Protein AF-A0A8T7M5R2-F1 (afdb_monomer)

Solvent-accessible surface area (backbone atoms only — not comparable to full-atom values): 28334 Å² total; per-residue (Å²): 139,83,96,78,75,74,66,64,75,74,66,74,48,98,77,71,50,75,65,61,53,48,52,54,49,50,59,51,51,62,62,38,74,74,71,76,67,59,74,67,58,56,57,51,50,54,52,44,56,49,52,52,46,73,74,64,47,100,63,84,76,80,77,76,74,79,72,80,78,83,67,72,75,74,74,75,77,76,67,67,51,71,72,51,47,54,49,52,51,51,56,52,36,53,53,40,43,52,52,21,52,53,31,41,75,70,71,36,49,73,60,17,46,53,41,26,25,48,32,35,62,77,40,78,77,45,30,67,34,28,28,55,40,11,67,71,24,45,92,78,38,51,56,58,12,50,54,25,14,55,50,10,29,72,66,32,77,83,39,63,67,19,52,53,48,43,55,55,50,44,51,70,77,56,56,76,72,77,75,75,70,72,73,75,86,69,82,82,81,81,92,74,98,61,62,67,67,56,52,53,52,52,55,51,53,56,61,66,68,62,66,78,71,74,60,94,82,64,77,88,74,53,50,70,60,48,50,51,53,43,42,71,72,34,76,92,60,60,81,86,76,53,86,76,44,66,44,85,73,78,72,80,82,75,81,76,76,86,75,87,87,83,82,80,60,72,65,57,57,55,54,54,54,54,53,55,55,52,53,52,54,50,54,53,53,55,52,51,61,72,68,66,69,84,83,87,78,82,84,81,83,90,77,95,74,84,85,79,79,86,72,83,73,79,84,73,74,77,78,80,51,74,62,61,56,49,50,51,52,51,45,52,50,52,46,54,53,50,58,49,51,52,51,56,49,47,49,54,51,36,38,76,68,69,74,48,53,54,68,56,48,39,50,52,37,49,54,51,48,54,50,49,54,54,51,41,51,56,57,63,62,58,40,36,70,67,54,77,69,58,49,50,49,52,52,51,52,54,49,41,44,52,44,49,48,55,13,37,53,24,37,35,50,10,55,75,25,67,27,66,68,34,36,52,50,12,52,52,34,50,52,50,37,50,56,52,48,57,55,44,50,54,52,43,44,74,78,57,55,76,81,73,79,78,77,73,78,74,80,78,85,81,76,76,81,80,82,87,129

Mean predicted aligned error: 20.03 Å

Secondary structure (DSSP, 8-state):
------TTTTTSSTT--HHHHHHHHHHHHHHHTTT---HHHHHHHHHHHHHHHHHH-S-PPPPPPPPP--PPPP----PPPHHHHHHHHHHHHHHHHHHHHHHHHTT-HHHHHHHHHHHHHH-TT-HHHHHHHHHHHTTT-HHHHHHHHHHHHHH-TT-HHHHHHHHHHHHHHSPPPP--------------TTHHHHHHHHHHHHHHS------TT-----HHHHHHHHHHH-TT--GGGS----------------PPP--SHHHHHHHHHHHHHHHHHHHHHHHHHHH-PPP-PPPPPPPP-PPPP-PPPP--PPPPPHHHHHHHHHHHHHHHHHHHHHHHHHHHHHHHTT-S-HHHHHHHHHHHHHHHHHHHHHHHHT-----HHHHHHHHHHHHHHHHHHHHHHHHHHHHHHT-HHHHHHHHHHHHHHHHHHHHHHHHHHHHSPPPPP--PPPP-TT-PPPPP-

Radius of gyration: 45.31 Å; Cα contacts (8 Å, |Δi|>4): 312; chains: 1; bounding box: 154×94×112 Å

Nearest PDB structures (foldseek):
  6s37-assembly1_A  TM=7.556E-01  e=2.731E-01  Pseudomonas putida KT2440
  6s1a-assembly1_B  TM=7.434E-01  e=5.693E-01  Pseudomonas putida KT2440
  3ls1-assembly2_B  TM=3.991E-01  e=2.816E+00  Synechocystis sp. PCC 6803

Organism: NCBI:txid3003348

Sequence (469 aa):
MPDNLSGRDTIENDKTSPEQVEEFLYFYDSAADSGDPPPEARKSRSRIREAIRSVYGSRPLPTPEPEPEYTPPPEPILTPDRNELDRLIHAQVDAMVEEARELAHNSQKEQALRILSHAVRIDPDHSMAWTWLGGLLIDRNPERALYCLERAYTLDPDNIRAEKGLEYIHEIMYPPEPEQLEPEILEQPEYVPVAEEMALVKFEEEQALSVEQPDPSSIKIGMSEALEIWREKYPDLHVDDLPVGGAQVTKPRWRRSRKKKTPQLHHRLKLSIGLLLGLMAFSILSMWILVARPNFEAQPTPIPTLAPIPTPAPTSTPLPSAEETYALRLRGQLERYNSFLERSRELYRQFDAGKMRWEELKKGYHDLQGEIKDQKKRVDELAGPTTPQLLTVYKGLQEISLVSITAINYMVSGTDNISDEDLNEGTRQLTRVNGLLVSLVHQLDTVAPLPTPALTPTPDITRTPTPAN

Structure (mmCIF, N/CA/C/O backbone):
data_AF-A0A8T7M5R2-F1
#
_entry.id   AF-A0A8T7M5R2-F1
#
loop_
_atom_site.group_PDB
_atom_site.id
_atom_site.type_symbol
_atom_site.label_atom_id
_atom_site.label_alt_id
_atom_site.label_comp_id
_atom_site.label_asym_id
_atom_site.label_entity_id
_atom_site.label_seq_id
_atom_site.pdbx_PDB_ins_code
_atom_site.Cartn_x
_atom_site.Cartn_y
_atom_site.Cartn_z
_atom_site.occupancy
_atom_site.B_iso_or_equiv
_atom_site.auth_seq_id
_atom_site.auth_comp_id
_atom_site.auth_asym_id
_atom_site.auth_atom_id
_atom_site.pdbx_PDB_model_num
ATOM 1 N N . MET A 1 1 ? 77.958 -36.211 8.527 1.00 42.53 1 MET A N 1
ATOM 2 C CA . MET A 1 1 ? 78.631 -36.934 9.622 1.00 42.53 1 MET A CA 1
ATOM 3 C C . MET A 1 1 ? 79.825 -36.118 10.084 1.00 42.53 1 MET A C 1
ATOM 5 O O . MET A 1 1 ? 80.724 -35.900 9.279 1.00 42.53 1 MET A O 1
ATOM 9 N N . PRO A 1 2 ? 79.823 -35.645 11.336 1.00 27.92 2 PRO A N 1
ATOM 10 C CA . PRO A 1 2 ? 81.038 -35.601 12.127 1.00 27.92 2 PRO A CA 1
ATOM 11 C C . PRO A 1 2 ? 80.921 -36.572 13.313 1.00 27.92 2 PRO A C 1
ATOM 13 O O . PRO A 1 2 ? 80.045 -36.447 14.167 1.00 27.92 2 PRO A O 1
ATOM 16 N N . ASP A 1 3 ? 81.833 -37.542 13.316 1.00 38.62 3 ASP A N 1
ATOM 17 C CA . ASP A 1 3 ? 82.036 -38.611 14.293 1.00 38.62 3 ASP A CA 1
ATOM 18 C C . ASP A 1 3 ? 82.692 -38.112 15.588 1.00 38.62 3 ASP A C 1
ATOM 20 O O . ASP A 1 3 ? 83.877 -38.345 15.818 1.00 38.62 3 ASP A O 1
ATOM 24 N N . ASN A 1 4 ? 81.961 -37.419 16.465 1.00 40.47 4 ASN A N 1
ATOM 25 C CA . ASN A 1 4 ? 82.468 -37.217 17.829 1.00 40.47 4 ASN A CA 1
ATOM 26 C C . ASN A 1 4 ? 81.372 -36.918 18.855 1.00 40.47 4 ASN A C 1
ATOM 28 O O . ASN A 1 4 ? 81.268 -35.821 19.395 1.00 40.47 4 ASN A O 1
ATOM 32 N N . LEU A 1 5 ? 80.562 -37.929 19.157 1.00 39.94 5 LEU A N 1
ATOM 33 C CA . LEU A 1 5 ? 79.771 -37.965 20.384 1.00 39.94 5 LEU A CA 1
ATOM 34 C C . LEU A 1 5 ? 79.989 -39.325 21.051 1.00 39.94 5 LEU A C 1
ATOM 36 O O . LEU A 1 5 ? 79.190 -40.252 20.919 1.00 39.94 5 LEU A O 1
ATOM 40 N N . SER A 1 6 ? 81.099 -39.441 21.785 1.00 44.81 6 SER A N 1
ATOM 41 C CA . SER A 1 6 ? 81.189 -40.361 22.921 1.00 44.81 6 SER A CA 1
ATOM 42 C C . SER A 1 6 ? 80.104 -39.939 23.917 1.00 44.81 6 SER A C 1
ATOM 44 O O . SER A 1 6 ? 80.327 -39.105 24.788 1.00 44.81 6 SER A O 1
ATOM 46 N N . GLY A 1 7 ? 78.887 -40.464 23.753 1.00 48.78 7 GLY A N 1
ATOM 47 C CA . GLY A 1 7 ? 77.700 -40.092 24.537 1.00 48.78 7 GLY A CA 1
ATOM 48 C C . GLY A 1 7 ? 77.752 -40.483 26.018 1.00 48.78 7 GLY A C 1
ATOM 49 O O . GLY A 1 7 ? 76.716 -40.542 26.667 1.00 48.78 7 GLY A O 1
ATOM 50 N N . ARG A 1 8 ? 78.934 -40.809 26.551 1.00 43.75 8 ARG A N 1
ATOM 51 C CA . ARG A 1 8 ? 79.131 -41.069 27.977 1.00 43.75 8 ARG A CA 1
ATOM 52 C C . ARG A 1 8 ? 79.461 -39.786 28.738 1.00 43.75 8 ARG A C 1
ATOM 54 O O . ARG A 1 8 ? 78.915 -39.579 29.813 1.00 43.75 8 ARG A O 1
ATOM 61 N N . ASP A 1 9 ? 80.250 -38.897 28.137 1.00 44.75 9 ASP A N 1
ATOM 62 C CA . ASP A 1 9 ? 80.765 -37.708 28.829 1.00 44.75 9 ASP A CA 1
ATOM 63 C C . ASP A 1 9 ? 79.725 -36.576 28.919 1.00 44.75 9 ASP A C 1
ATOM 65 O O . ASP A 1 9 ? 79.825 -35.697 29.771 1.00 44.75 9 ASP A O 1
ATOM 69 N N . THR A 1 10 ? 78.692 -36.594 28.069 1.00 50.03 10 THR A N 1
ATOM 70 C CA . THR A 1 10 ? 77.640 -35.563 28.061 1.00 50.03 10 THR A CA 1
ATOM 71 C C . THR A 1 10 ? 76.506 -35.822 29.054 1.00 50.03 10 THR A C 1
ATOM 73 O O . THR A 1 10 ? 75.814 -34.875 29.421 1.00 50.03 10 THR A O 1
ATOM 76 N N . ILE A 1 11 ? 76.314 -37.066 29.511 1.00 49.66 11 ILE A N 1
ATOM 77 C CA . ILE A 1 11 ? 75.178 -37.462 30.372 1.00 49.66 11 ILE A CA 1
ATOM 78 C C . ILE A 1 11 ? 75.581 -37.563 31.857 1.00 49.66 11 ILE A C 1
ATOM 80 O O . ILE A 1 11 ? 74.722 -37.588 32.730 1.00 49.66 11 ILE A O 1
ATOM 84 N N . GLU A 1 12 ? 76.877 -37.556 32.184 1.00 45.53 12 GLU A N 1
ATOM 85 C CA . GLU A 1 12 ? 77.353 -37.635 33.579 1.00 45.53 12 GLU A CA 1
ATOM 86 C C . GLU A 1 12 ? 77.217 -36.325 34.383 1.00 45.53 12 GLU A C 1
ATOM 88 O O . GLU A 1 12 ? 77.478 -36.311 35.585 1.00 45.53 12 GLU A O 1
ATOM 93 N N . ASN A 1 13 ? 76.767 -35.226 33.767 1.00 48.72 13 ASN A N 1
ATOM 94 C CA . ASN A 1 13 ? 76.457 -33.994 34.492 1.00 48.72 13 ASN A CA 1
ATOM 95 C C . ASN A 1 13 ? 74.985 -33.971 34.923 1.00 48.72 13 ASN A C 1
ATOM 97 O O . ASN A 1 13 ? 74.101 -33.947 34.072 1.00 48.72 13 ASN A O 1
ATOM 101 N N . ASP A 1 14 ? 74.745 -33.835 36.233 1.00 47.62 14 ASP A N 1
ATOM 102 C CA . ASP A 1 14 ? 73.446 -33.737 36.944 1.00 47.62 14 ASP A CA 1
ATOM 103 C C . ASP A 1 14 ? 72.575 -32.509 36.551 1.00 47.62 14 ASP A C 1
ATOM 105 O O . ASP A 1 14 ? 71.756 -32.006 37.316 1.00 47.62 14 ASP A O 1
ATOM 109 N N . LYS A 1 15 ? 72.801 -31.948 35.358 1.00 47.91 15 LYS A N 1
ATOM 110 C CA . LYS A 1 15 ? 72.127 -30.769 34.798 1.00 47.91 15 LYS A CA 1
ATOM 111 C C . LYS A 1 15 ? 71.474 -31.014 33.439 1.00 47.91 15 LYS A C 1
ATOM 113 O O . LYS A 1 15 ? 70.874 -30.084 32.908 1.00 47.91 15 LYS A O 1
ATOM 118 N N . THR A 1 16 ? 71.592 -32.202 32.850 1.00 51.69 16 THR A N 1
ATOM 119 C CA . THR A 1 16 ? 70.837 -32.520 31.628 1.00 51.69 16 THR A CA 1
ATOM 120 C C . THR A 1 16 ? 69.365 -32.704 31.997 1.00 51.69 16 THR A C 1
ATOM 122 O O . THR A 1 16 ? 69.059 -33.426 32.938 1.00 51.69 16 THR A O 1
ATOM 125 N N . SER A 1 17 ? 68.432 -32.019 31.327 1.00 51.94 17 SER A N 1
ATOM 126 C CA . SER A 1 17 ? 67.001 -32.205 31.620 1.00 51.94 17 SER A CA 1
ATOM 127 C C . SER A 1 17 ? 66.468 -33.477 30.936 1.00 51.94 17 SER A C 1
ATOM 129 O O . SER A 1 17 ? 67.000 -33.876 29.896 1.00 51.94 17 SER A O 1
ATOM 131 N N . PRO A 1 18 ? 65.405 -34.119 31.463 1.00 50.44 18 PRO A N 1
ATOM 132 C CA . PRO A 1 18 ? 64.799 -35.294 30.828 1.00 50.44 18 PRO A CA 1
ATOM 133 C C . PRO A 1 18 ? 64.377 -35.057 29.368 1.00 50.44 18 PRO A C 1
ATOM 135 O O . PRO A 1 18 ? 64.468 -35.962 28.545 1.00 50.44 18 PRO A O 1
ATOM 138 N N . GLU A 1 19 ? 63.986 -33.826 29.037 1.00 52.62 19 GLU A N 1
ATOM 139 C CA . GLU A 1 19 ? 63.583 -33.402 27.691 1.00 52.62 19 GLU A CA 1
ATOM 140 C C . GLU A 1 19 ? 64.772 -33.348 26.724 1.00 52.62 19 GLU A C 1
ATOM 142 O O . GLU A 1 19 ? 64.672 -33.841 25.606 1.00 52.62 19 GLU A O 1
ATOM 147 N N . GLN A 1 20 ? 65.934 -32.851 27.167 1.00 52.91 20 GLN A N 1
ATOM 148 C CA . GLN A 1 20 ? 67.160 -32.850 26.354 1.00 52.91 20 GLN A CA 1
ATOM 149 C C . GLN A 1 20 ? 67.670 -34.268 26.084 1.00 52.91 20 GLN A C 1
ATOM 151 O O . GLN A 1 20 ? 68.271 -34.544 25.047 1.00 52.91 20 GLN A O 1
ATOM 156 N N . VAL A 1 21 ? 67.425 -35.178 27.025 1.00 52.44 21 VAL A N 1
ATOM 157 C CA . VAL A 1 21 ? 67.749 -36.597 26.892 1.00 52.44 21 VAL A CA 1
ATOM 158 C C . VAL A 1 21 ? 66.801 -37.295 25.905 1.00 52.44 21 VAL A C 1
ATOM 160 O O . VAL A 1 21 ? 67.268 -38.093 25.090 1.00 52.44 21 VAL A O 1
ATOM 163 N N . GLU A 1 22 ? 65.498 -36.992 25.931 1.00 54.25 22 GLU A N 1
ATOM 164 C CA . GLU A 1 22 ? 64.542 -37.504 24.937 1.00 54.25 22 GLU A CA 1
ATOM 165 C C . GLU A 1 22 ? 64.786 -36.934 23.538 1.00 54.25 22 GLU A C 1
ATOM 167 O O . GLU A 1 22 ? 64.735 -37.688 22.568 1.00 54.25 22 GLU A O 1
ATOM 172 N N . GLU A 1 23 ? 65.145 -35.655 23.420 1.00 52.59 23 GLU A N 1
ATOM 173 C CA . GLU A 1 23 ? 65.518 -35.035 22.145 1.00 52.59 23 GLU A CA 1
ATOM 174 C C . GLU A 1 23 ? 66.753 -35.722 21.535 1.00 52.59 23 GLU A C 1
ATOM 176 O O . GLU A 1 23 ? 66.778 -36.043 20.344 1.00 52.59 23 GLU A O 1
ATOM 181 N N . PHE A 1 24 ? 67.745 -36.065 22.367 1.00 52.19 24 PHE A N 1
ATOM 182 C CA . PHE A 1 24 ? 68.922 -36.823 21.934 1.00 52.19 24 PHE A CA 1
ATOM 183 C C . PHE A 1 24 ? 68.575 -38.248 21.474 1.00 52.19 24 PHE A C 1
ATOM 185 O O . PHE A 1 24 ? 69.151 -38.744 20.504 1.00 52.19 24 PHE A O 1
ATOM 192 N N . LEU A 1 25 ? 67.634 -38.917 22.154 1.00 52.22 25 LEU A N 1
ATOM 193 C CA . LEU A 1 25 ? 67.156 -40.255 21.787 1.00 52.22 25 LEU A CA 1
ATOM 194 C C . LEU A 1 25 ? 66.309 -40.232 20.510 1.00 52.22 25 LEU A C 1
ATOM 196 O O . LEU A 1 25 ? 66.453 -41.133 19.684 1.00 52.22 25 LEU A O 1
ATOM 200 N N . TYR A 1 26 ? 65.492 -39.196 20.317 1.00 54.84 26 TYR A N 1
ATOM 201 C CA . TYR A 1 26 ? 64.696 -38.980 19.112 1.00 54.84 26 TYR A CA 1
ATOM 202 C C . TYR A 1 26 ? 65.587 -38.755 17.885 1.00 54.84 26 TYR A C 1
ATOM 204 O O . TYR A 1 26 ? 65.372 -39.369 16.841 1.00 54.84 26 TYR A O 1
ATOM 212 N N . PHE A 1 27 ? 66.651 -37.955 18.022 1.00 49.38 27 PHE A N 1
ATOM 213 C CA . PHE A 1 27 ? 67.618 -37.739 16.941 1.00 49.38 27 PHE A CA 1
ATOM 214 C C . PHE A 1 27 ? 68.372 -39.030 16.569 1.00 49.38 27 PHE A C 1
ATOM 216 O O . PHE A 1 27 ? 68.655 -39.276 15.396 1.00 49.38 27 PHE A O 1
ATOM 223 N N . TYR A 1 28 ? 68.659 -39.886 17.556 1.00 51.16 28 TYR A N 1
ATOM 224 C CA . TYR A 1 28 ? 69.314 -41.180 17.338 1.00 51.16 28 TYR A CA 1
ATOM 225 C C . TYR A 1 28 ? 68.380 -42.236 16.716 1.00 51.16 28 TYR A C 1
ATOM 227 O O . TYR A 1 28 ? 68.823 -42.997 15.856 1.00 51.16 28 TYR A O 1
ATOM 235 N N . ASP A 1 29 ? 67.106 -42.287 17.123 1.00 51.84 29 ASP A N 1
ATOM 236 C CA . ASP A 1 29 ? 66.108 -43.212 16.561 1.00 51.84 29 ASP A CA 1
ATOM 237 C C . ASP A 1 29 ? 65.682 -42.785 15.141 1.00 51.84 29 ASP A C 1
ATOM 239 O O . ASP A 1 29 ? 65.558 -43.638 14.265 1.00 51.84 29 ASP A O 1
ATOM 243 N N . SER A 1 30 ? 65.621 -41.479 14.859 1.00 51.16 30 SER A N 1
ATOM 244 C CA . SER A 1 30 ? 65.398 -40.944 13.505 1.00 51.16 30 SER A CA 1
ATOM 245 C C . SER A 1 30 ? 66.544 -41.284 12.533 1.00 51.16 30 SER A C 1
ATOM 247 O O . SER A 1 30 ? 66.313 -41.578 11.361 1.00 51.16 30 SER A O 1
ATOM 249 N N . ALA A 1 31 ? 67.792 -41.350 13.016 1.00 47.75 31 ALA A N 1
ATOM 250 C CA . ALA A 1 31 ? 68.923 -41.826 12.212 1.00 47.75 31 ALA A CA 1
ATOM 251 C C . ALA A 1 31 ? 68.900 -43.356 11.979 1.00 47.75 31 ALA A C 1
ATOM 253 O O . ALA A 1 31 ? 69.380 -43.829 10.945 1.00 47.75 31 ALA A O 1
ATOM 254 N N . ALA A 1 32 ? 68.331 -44.136 12.908 1.00 48.19 32 ALA A N 1
ATOM 255 C CA . ALA A 1 32 ? 68.235 -45.598 12.826 1.00 48.19 32 ALA A CA 1
ATOM 256 C C . ALA A 1 32 ? 67.119 -46.101 11.888 1.00 48.19 32 ALA A C 1
ATOM 258 O O . ALA A 1 32 ? 67.247 -47.198 11.338 1.00 48.19 32 ALA A O 1
ATOM 259 N N . ASP A 1 33 ? 66.080 -45.296 11.647 1.00 51.56 33 ASP A N 1
ATOM 260 C CA . ASP A 1 33 ? 64.989 -45.602 10.705 1.00 51.56 33 ASP A CA 1
ATOM 261 C C . ASP A 1 33 ? 65.406 -45.532 9.221 1.00 51.56 33 ASP A C 1
ATOM 263 O O . ASP A 1 33 ? 64.632 -45.890 8.334 1.00 51.56 33 ASP A O 1
ATOM 267 N N . SER A 1 34 ? 66.659 -45.164 8.926 1.00 54.66 34 SER A N 1
ATOM 268 C CA . SER A 1 34 ? 67.218 -45.203 7.565 1.00 54.66 34 SER A CA 1
ATOM 269 C C . SER A 1 34 ? 67.739 -46.584 7.114 1.00 54.66 34 SER A C 1
ATOM 271 O O . SER A 1 34 ? 68.253 -46.709 6.003 1.00 54.66 34 SER A O 1
ATOM 273 N N . GLY A 1 35 ? 67.539 -47.638 7.917 1.00 49.97 35 GLY A N 1
ATOM 274 C CA . GLY A 1 35 ? 67.811 -49.031 7.540 1.00 49.97 35 GLY A CA 1
ATOM 275 C C . GLY A 1 35 ? 69.115 -49.583 8.124 1.00 49.97 35 GLY A C 1
ATOM 276 O O . GLY A 1 35 ? 70.161 -49.538 7.489 1.00 49.97 35 GLY A O 1
ATOM 277 N N . ASP A 1 36 ? 68.991 -50.161 9.322 1.00 52.78 36 ASP A N 1
ATOM 278 C CA . ASP A 1 36 ? 69.983 -50.927 10.100 1.00 52.78 36 ASP A CA 1
ATOM 279 C C . ASP A 1 36 ? 71.230 -50.149 10.603 1.00 52.78 36 ASP A C 1
ATOM 281 O O . ASP A 1 36 ? 72.250 -50.048 9.917 1.00 52.78 36 ASP A O 1
ATOM 285 N N . PRO A 1 37 ? 71.218 -49.629 11.851 1.00 50.59 37 PRO A N 1
ATOM 286 C CA . PRO A 1 37 ? 72.364 -48.910 12.400 1.00 50.59 37 PRO A CA 1
ATOM 287 C C . PRO A 1 37 ? 73.532 -49.863 12.735 1.00 50.59 37 PRO A C 1
ATOM 289 O O . PRO A 1 37 ? 73.299 -50.983 13.210 1.00 50.59 37 PRO A O 1
ATOM 292 N N . PRO A 1 38 ? 74.798 -49.425 12.575 1.00 48.00 38 PRO A N 1
ATOM 293 C CA . PRO A 1 38 ? 75.970 -50.262 12.826 1.00 48.00 38 PRO A CA 1
ATOM 294 C C . PRO A 1 38 ? 76.019 -50.785 14.280 1.00 48.00 38 PRO A C 1
ATOM 296 O O . PRO A 1 38 ? 75.543 -50.114 15.201 1.00 48.00 38 PRO A O 1
ATOM 299 N N . PRO A 1 39 ? 76.614 -51.969 14.544 1.00 50.53 39 PRO A N 1
ATOM 300 C CA . PRO A 1 39 ? 76.580 -52.627 15.861 1.00 50.53 39 PRO A CA 1
ATOM 301 C C . PRO A 1 39 ? 77.112 -51.768 17.016 1.00 50.53 39 PRO A C 1
ATOM 303 O O . PRO A 1 39 ? 76.684 -51.917 18.164 1.00 50.53 39 PRO A O 1
ATOM 306 N N . GLU A 1 40 ? 78.031 -50.853 16.712 1.00 48.25 40 GLU A N 1
ATOM 307 C CA . GLU A 1 40 ? 78.598 -49.904 17.668 1.00 48.25 40 GLU A CA 1
ATOM 308 C C . GLU A 1 40 ? 77.535 -48.925 18.192 1.00 48.25 40 GLU A C 1
ATOM 310 O O . GLU A 1 40 ? 77.468 -48.706 19.401 1.00 48.25 40 GLU A O 1
ATOM 315 N N . ALA A 1 41 ? 76.599 -48.476 17.346 1.00 48.62 41 ALA A N 1
ATOM 316 C CA . ALA A 1 41 ? 75.480 -47.611 17.735 1.00 48.62 41 ALA A CA 1
ATOM 317 C C . ALA A 1 41 ? 74.500 -48.305 18.704 1.00 48.62 41 ALA A C 1
ATOM 319 O O . ALA A 1 41 ? 73.961 -47.672 19.616 1.00 48.62 41 ALA A O 1
ATOM 320 N N . ARG A 1 42 ? 74.313 -49.630 18.584 1.00 50.94 42 ARG A N 1
ATOM 321 C CA . ARG A 1 42 ? 73.464 -50.413 19.508 1.00 50.94 42 ARG A CA 1
ATOM 322 C C . ARG A 1 42 ? 74.068 -50.507 20.915 1.00 50.94 42 ARG A C 1
ATOM 324 O O . ARG A 1 42 ? 73.329 -50.404 21.896 1.00 50.94 42 ARG A O 1
ATOM 331 N N . LYS A 1 43 ? 75.397 -50.648 21.030 1.00 49.91 43 LYS A N 1
ATOM 332 C CA . LYS A 1 43 ? 76.108 -50.623 22.327 1.00 49.91 43 LYS A CA 1
ATOM 333 C C . LYS A 1 43 ? 76.083 -49.234 22.970 1.00 49.91 43 LYS A C 1
ATOM 335 O O . LYS A 1 43 ? 75.970 -49.142 24.191 1.00 49.91 43 LYS A O 1
ATOM 340 N N . SER A 1 44 ? 76.145 -48.169 22.172 1.00 52.50 44 SER A N 1
ATOM 341 C CA . SER A 1 44 ? 75.992 -46.787 22.649 1.00 52.50 44 SER A CA 1
ATOM 342 C C . SER A 1 44 ? 74.592 -46.548 23.222 1.00 52.50 44 SER A C 1
ATOM 344 O O . SER A 1 44 ? 74.459 -46.037 24.332 1.00 52.50 44 SER A O 1
ATOM 346 N N . ARG A 1 45 ? 73.547 -47.024 22.528 1.00 55.34 45 ARG A N 1
ATOM 347 C CA . ARG A 1 45 ? 72.139 -46.884 22.937 1.00 55.34 45 ARG A CA 1
ATOM 348 C C . ARG A 1 45 ? 71.826 -47.571 24.268 1.00 55.34 45 ARG A C 1
ATOM 350 O O . ARG A 1 45 ? 71.123 -46.996 25.098 1.00 55.34 45 ARG A O 1
ATOM 357 N N . SER A 1 46 ? 72.343 -48.783 24.498 1.00 54.50 46 SER A N 1
ATOM 358 C CA . SER A 1 46 ? 72.105 -49.484 25.771 1.00 54.50 46 SER A CA 1
ATOM 359 C C . SER A 1 46 ? 72.795 -48.779 26.939 1.00 54.50 46 SER A C 1
ATOM 361 O O . SER A 1 46 ? 72.187 -48.638 27.995 1.00 54.50 46 SER A O 1
ATOM 363 N N . ARG A 1 47 ? 74.021 -48.279 26.731 1.00 56.59 47 ARG A N 1
ATOM 364 C CA . ARG A 1 47 ? 74.786 -47.534 27.743 1.00 56.59 47 ARG A CA 1
ATOM 365 C C . ARG A 1 47 ? 74.129 -46.205 28.107 1.00 56.59 47 ARG A C 1
ATOM 367 O O . ARG A 1 47 ? 74.069 -45.876 29.284 1.00 56.59 47 ARG A O 1
ATOM 374 N N . ILE A 1 48 ? 73.593 -45.488 27.119 1.00 54.88 48 ILE A N 1
ATOM 375 C CA . ILE A 1 48 ? 72.860 -44.233 27.332 1.00 54.88 48 ILE A CA 1
ATOM 376 C C . ILE A 1 48 ? 71.583 -44.492 28.146 1.00 54.88 48 ILE A C 1
ATOM 378 O O . ILE A 1 48 ? 71.368 -43.845 29.166 1.00 54.88 48 ILE A O 1
ATOM 382 N N . ARG A 1 49 ? 70.777 -45.504 27.787 1.00 56.50 49 ARG A N 1
ATOM 383 C CA . ARG A 1 49 ? 69.578 -45.880 28.567 1.00 56.50 49 ARG A CA 1
ATOM 384 C C . ARG A 1 49 ? 69.895 -46.333 29.990 1.00 56.50 49 ARG A C 1
ATOM 386 O O . ARG A 1 49 ? 69.093 -46.103 30.891 1.00 56.50 49 ARG A O 1
ATOM 393 N N . GLU A 1 50 ? 71.023 -47.005 30.188 1.00 55.84 50 GLU A N 1
ATOM 394 C CA . GLU A 1 50 ? 71.459 -47.466 31.505 1.00 55.84 50 GLU A CA 1
ATOM 395 C C . GLU A 1 50 ? 71.932 -46.300 32.388 1.00 55.84 50 GLU A C 1
ATOM 397 O O . GLU A 1 50 ? 71.538 -46.243 33.550 1.00 55.84 50 GLU A O 1
ATOM 402 N N . ALA A 1 51 ? 72.654 -45.324 31.821 1.00 54.94 51 ALA A N 1
ATOM 403 C CA . ALA A 1 51 ? 73.039 -44.087 32.508 1.00 54.94 51 ALA A CA 1
ATOM 404 C C . ALA A 1 51 ? 71.815 -43.238 32.902 1.00 54.94 51 ALA A C 1
ATOM 406 O O . ALA A 1 51 ? 71.695 -42.806 34.045 1.00 54.94 51 ALA A O 1
ATOM 407 N N . ILE A 1 52 ? 70.837 -43.082 32.003 1.00 53.62 52 ILE A N 1
ATOM 408 C CA . ILE A 1 52 ? 69.582 -42.364 32.296 1.00 53.62 52 ILE A CA 1
ATOM 409 C C . ILE A 1 52 ? 68.803 -43.072 33.414 1.00 53.62 52 ILE A C 1
ATOM 411 O O . ILE A 1 52 ? 68.294 -42.436 34.336 1.00 53.62 52 ILE A O 1
ATOM 415 N N . ARG A 1 53 ? 68.744 -44.410 33.377 1.00 56.81 53 ARG A N 1
ATOM 416 C CA . ARG A 1 53 ? 68.082 -45.208 34.416 1.00 56.81 53 ARG A CA 1
ATOM 417 C C . ARG A 1 53 ? 68.793 -45.103 35.769 1.00 56.81 53 ARG A C 1
ATOM 419 O O . ARG A 1 53 ? 68.103 -45.132 36.787 1.00 56.81 53 ARG A O 1
ATOM 426 N N . SER A 1 54 ? 70.125 -44.984 35.797 1.00 55.84 54 SER A N 1
ATOM 427 C CA . SER A 1 54 ? 70.874 -44.834 37.052 1.00 55.84 54 SER A CA 1
ATOM 428 C C . SER A 1 54 ? 70.725 -43.447 37.674 1.00 55.84 54 SER A C 1
ATOM 430 O O . SER A 1 54 ? 70.755 -43.350 38.895 1.00 55.84 54 SER A O 1
ATOM 432 N N . VAL A 1 55 ? 70.549 -42.397 36.861 1.00 53.88 55 VAL A N 1
ATOM 433 C CA . VAL A 1 55 ? 70.373 -41.015 37.344 1.00 53.88 55 VAL A CA 1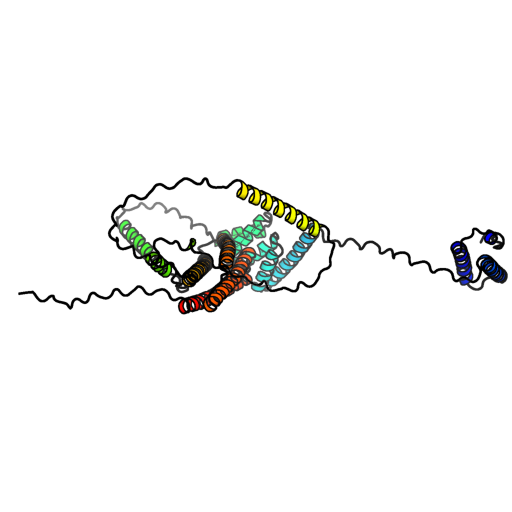
ATOM 434 C C . VAL A 1 55 ? 68.933 -40.752 37.801 1.00 53.88 55 VAL A C 1
ATOM 436 O O . VAL A 1 55 ? 68.726 -40.198 38.876 1.00 53.88 55 VAL A O 1
ATOM 439 N N . TYR A 1 56 ? 67.924 -41.193 37.041 1.00 53.41 56 TYR A N 1
ATOM 440 C CA . TYR A 1 56 ? 66.531 -40.785 37.292 1.00 53.41 56 TYR A CA 1
ATOM 441 C C . TYR A 1 56 ? 65.664 -41.818 38.020 1.00 53.41 56 TYR A C 1
ATOM 443 O O . TYR A 1 56 ? 64.592 -41.470 38.519 1.00 53.41 56 TYR A O 1
ATOM 451 N N . GLY A 1 57 ? 66.116 -43.074 38.135 1.00 54.66 57 GLY A N 1
ATOM 452 C CA . GLY A 1 57 ? 65.334 -44.158 38.734 1.00 54.66 57 GLY A CA 1
ATOM 453 C C . GLY A 1 57 ? 64.012 -44.432 37.997 1.00 54.66 57 GLY A C 1
ATOM 454 O O . GLY A 1 57 ? 63.561 -43.669 37.149 1.00 54.66 57 GLY A O 1
ATOM 455 N N . SER A 1 58 ? 63.365 -45.563 38.282 1.00 55.22 58 SER A N 1
ATOM 456 C CA . SER A 1 58 ? 62.133 -45.992 37.598 1.00 55.22 58 SER A CA 1
ATOM 457 C C . SER A 1 58 ? 60.898 -45.171 38.016 1.00 55.22 58 SER A C 1
ATOM 459 O O . SER A 1 58 ? 59.977 -45.708 38.631 1.00 55.22 58 SER A O 1
ATOM 461 N N . ARG A 1 59 ? 60.860 -43.870 37.712 1.00 48.84 59 ARG A N 1
ATOM 462 C CA . ARG A 1 59 ? 59.650 -43.042 37.799 1.00 48.84 59 ARG A CA 1
ATOM 463 C C . ARG A 1 59 ? 59.123 -42.748 36.391 1.00 48.84 59 ARG A C 1
ATOM 465 O O . ARG A 1 59 ? 59.905 -42.326 35.545 1.00 48.84 59 ARG A O 1
ATOM 472 N N . PRO A 1 60 ? 57.826 -42.978 36.119 1.00 47.00 60 PRO A N 1
ATOM 473 C CA . PRO A 1 60 ? 57.238 -42.618 34.835 1.00 47.00 60 PRO A CA 1
ATOM 474 C C . PRO A 1 60 ? 57.270 -41.093 34.675 1.00 47.00 60 PRO A C 1
ATOM 476 O O . PRO A 1 60 ? 56.897 -40.368 35.601 1.00 47.00 60 PRO A O 1
ATOM 479 N N . LEU A 1 61 ? 57.758 -40.625 33.523 1.00 43.28 61 LEU A N 1
ATOM 480 C CA . LEU A 1 61 ? 57.817 -39.205 33.186 1.00 43.28 61 LEU A CA 1
ATOM 481 C C . LEU A 1 61 ? 56.394 -38.615 33.182 1.00 43.28 61 LEU A C 1
ATOM 483 O O . LEU A 1 61 ? 55.473 -39.266 32.679 1.00 43.28 61 LEU A O 1
ATOM 487 N N . PRO A 1 62 ? 56.188 -37.419 33.760 1.00 39.34 62 PRO A N 1
ATOM 488 C CA . PRO A 1 62 ? 54.907 -36.734 33.685 1.00 39.34 62 PRO A CA 1
ATOM 489 C C . PRO A 1 62 ? 54.621 -36.394 32.220 1.00 39.34 62 PRO A C 1
ATOM 491 O O . PRO A 1 62 ? 55.442 -35.773 31.552 1.00 39.34 62 PRO A O 1
ATOM 494 N N . THR A 1 63 ? 53.468 -36.824 31.713 1.00 42.66 63 THR A N 1
ATOM 495 C CA . THR A 1 63 ? 52.975 -36.415 30.393 1.00 42.66 63 THR A CA 1
ATOM 496 C C . THR A 1 63 ? 52.875 -34.889 30.352 1.00 42.66 63 THR A C 1
ATOM 498 O O . THR A 1 63 ? 52.201 -34.344 31.234 1.00 42.66 63 THR A O 1
ATOM 501 N N . PRO A 1 64 ? 53.505 -34.199 29.382 1.00 42.41 64 PRO A N 1
ATOM 502 C CA . PRO A 1 64 ? 53.323 -32.763 29.233 1.00 42.41 64 PRO A CA 1
ATOM 503 C C . PRO A 1 64 ? 51.835 -32.481 29.008 1.00 42.41 64 PRO A C 1
ATOM 505 O O . PRO A 1 64 ? 51.180 -33.150 28.203 1.00 42.41 64 PRO A O 1
ATOM 508 N N . GLU A 1 65 ? 51.284 -31.538 29.776 1.00 48.06 65 GLU A N 1
ATOM 509 C CA . GLU A 1 65 ? 49.958 -30.988 29.495 1.00 48.06 65 GLU A CA 1
ATOM 510 C C . GLU A 1 65 ? 49.939 -30.524 28.031 1.00 48.06 65 GLU A C 1
ATOM 512 O O . GLU A 1 65 ? 50.907 -29.900 27.591 1.00 48.06 65 GLU A O 1
ATOM 517 N N . PRO A 1 66 ? 48.892 -30.850 27.253 1.00 46.44 66 PRO A N 1
ATOM 518 C CA . PRO A 1 66 ? 48.834 -30.442 25.859 1.00 46.44 66 PRO A CA 1
ATOM 519 C C . PRO A 1 66 ? 48.905 -28.916 25.796 1.00 46.44 66 PRO A C 1
ATOM 521 O O . PRO A 1 66 ? 48.079 -28.234 26.410 1.00 46.44 66 PRO A O 1
ATOM 524 N N . GLU A 1 67 ? 49.898 -28.385 25.074 1.00 56.78 67 GLU A N 1
ATOM 525 C CA . GLU A 1 67 ? 49.945 -26.959 24.764 1.00 56.78 67 GLU A CA 1
ATOM 526 C C . GLU A 1 67 ? 48.594 -26.545 24.165 1.00 56.78 67 GLU A C 1
ATOM 528 O O . GLU A 1 67 ? 48.020 -27.304 23.373 1.00 56.78 67 GLU A O 1
ATOM 533 N N . PRO A 1 68 ? 48.041 -25.381 24.555 1.00 46.59 68 PRO A N 1
ATOM 534 C CA . PRO A 1 68 ? 46.780 -24.925 24.005 1.00 46.59 68 PRO A CA 1
ATOM 535 C C . PRO A 1 68 ? 46.925 -24.845 22.487 1.00 46.59 68 PRO A C 1
ATOM 537 O O . PRO A 1 68 ? 47.749 -24.095 21.971 1.00 46.59 68 PRO A O 1
ATOM 540 N N . GLU A 1 69 ? 46.127 -25.659 21.805 1.00 52.47 69 GLU A N 1
ATOM 541 C CA . GLU A 1 69 ? 46.025 -25.756 20.356 1.00 52.47 69 GLU A CA 1
ATOM 542 C C . GLU A 1 69 ? 46.014 -24.335 19.764 1.00 52.47 69 GLU A C 1
ATOM 544 O O . GLU A 1 69 ? 45.063 -23.576 19.974 1.00 52.47 69 GLU A O 1
ATOM 549 N N . TYR A 1 70 ? 47.095 -23.929 19.084 1.00 57.84 70 TYR A N 1
ATOM 550 C CA . TYR A 1 70 ? 47.110 -22.674 18.335 1.00 57.84 70 TYR A CA 1
ATOM 551 C C . TYR A 1 70 ? 46.155 -22.848 17.158 1.00 57.84 70 TYR A C 1
ATOM 553 O O . TYR A 1 70 ? 46.536 -23.251 16.061 1.00 57.84 70 TYR A O 1
ATOM 561 N N . THR A 1 71 ? 44.876 -22.573 17.394 1.00 52.41 71 THR A N 1
ATOM 562 C CA . THR A 1 71 ? 43.945 -22.292 16.315 1.00 52.41 71 THR A CA 1
ATOM 563 C C . THR A 1 71 ? 44.388 -20.957 15.725 1.00 52.41 71 THR A C 1
ATOM 565 O O . THR A 1 71 ? 44.366 -19.964 16.469 1.00 52.41 71 THR A O 1
ATOM 568 N N . PRO A 1 72 ? 44.795 -20.881 14.442 1.00 56.56 72 PRO A N 1
ATOM 569 C CA . PRO A 1 72 ? 44.957 -19.582 13.808 1.00 56.56 72 PRO A CA 1
ATOM 570 C C . PRO A 1 72 ? 43.658 -18.798 14.041 1.00 56.56 72 PRO A C 1
ATOM 572 O O . PRO A 1 72 ? 42.582 -19.415 14.048 1.00 56.56 72 PRO A O 1
ATOM 575 N N . PRO A 1 73 ? 43.724 -17.479 14.314 1.00 54.84 73 PRO A N 1
ATOM 576 C CA . PRO A 1 73 ? 42.508 -16.690 14.448 1.00 54.84 73 PRO A CA 1
ATOM 577 C C . PRO A 1 73 ? 41.623 -17.008 13.237 1.00 54.84 73 PRO A C 1
ATOM 579 O O . PRO A 1 73 ? 42.169 -17.101 12.132 1.00 54.84 73 PRO A O 1
ATOM 582 N N . PRO A 1 74 ? 40.309 -17.251 13.426 1.00 57.19 74 PRO A N 1
ATOM 583 C CA . PRO A 1 74 ? 39.425 -17.492 12.295 1.00 57.19 74 PRO A CA 1
ATOM 584 C C . PRO A 1 74 ? 39.695 -16.385 11.283 1.00 57.19 74 PRO A C 1
ATOM 586 O O . PRO A 1 74 ? 39.785 -15.221 11.697 1.00 57.19 74 PRO A O 1
ATOM 589 N N . GLU A 1 75 ? 39.893 -16.745 10.007 1.00 57.97 75 GLU A N 1
ATOM 590 C CA . GLU A 1 75 ? 39.992 -15.742 8.946 1.00 57.97 75 GLU A CA 1
ATOM 591 C C . GLU A 1 75 ? 38.899 -14.706 9.213 1.00 57.97 75 GLU A C 1
ATOM 593 O O . GLU A 1 75 ? 37.767 -15.110 9.529 1.00 57.97 75 GLU A O 1
ATOM 598 N N . PRO A 1 76 ? 39.228 -13.399 9.232 1.00 48.88 76 PRO A N 1
ATOM 599 C CA . PRO A 1 76 ? 38.219 -12.393 9.494 1.00 48.88 76 PRO A CA 1
ATOM 600 C C . PRO A 1 76 ? 37.083 -12.688 8.530 1.00 48.88 76 PRO A C 1
ATOM 602 O O . PRO A 1 76 ? 37.310 -12.743 7.324 1.00 48.88 76 PRO A O 1
ATOM 605 N N . ILE A 1 77 ? 35.893 -12.974 9.066 1.00 51.22 77 ILE A N 1
ATOM 606 C CA . ILE A 1 77 ? 34.700 -13.136 8.246 1.00 51.22 77 ILE A CA 1
ATOM 607 C C . ILE A 1 77 ? 34.622 -11.828 7.471 1.00 51.22 77 ILE A C 1
ATOM 609 O O . ILE A 1 77 ? 34.319 -10.791 8.064 1.00 51.22 77 ILE A O 1
ATOM 613 N N . LEU A 1 78 ? 34.986 -11.865 6.190 1.00 53.09 78 LEU A N 1
ATOM 614 C CA . LEU A 1 78 ? 34.804 -10.761 5.270 1.00 53.09 78 LEU A CA 1
ATOM 615 C C . LEU A 1 78 ? 33.290 -10.612 5.162 1.00 53.09 78 LEU A C 1
ATOM 617 O O . LEU A 1 78 ? 32.636 -11.248 4.343 1.00 53.09 78 LEU A O 1
ATOM 621 N N . THR A 1 79 ? 32.693 -9.842 6.071 1.00 52.25 79 THR A N 1
ATOM 622 C CA . THR A 1 79 ? 31.425 -9.200 5.765 1.00 52.25 79 THR A CA 1
ATOM 623 C C . THR A 1 79 ? 31.719 -8.404 4.504 1.00 52.25 79 THR A C 1
ATOM 625 O O . THR A 1 79 ? 32.660 -7.602 4.576 1.00 52.25 79 THR A O 1
ATOM 628 N N . PRO A 1 80 ? 31.030 -8.660 3.374 1.00 56.56 80 PRO A N 1
ATOM 629 C CA . PRO A 1 80 ? 31.299 -7.923 2.151 1.00 56.56 80 PRO A CA 1
ATOM 630 C C . PRO A 1 80 ? 31.322 -6.445 2.514 1.00 56.56 80 PRO A C 1
ATOM 632 O O . PRO A 1 80 ? 30.449 -5.974 3.256 1.00 56.56 80 PRO A O 1
ATOM 635 N N . ASP A 1 81 ? 32.375 -5.751 2.080 1.00 73.31 81 ASP A N 1
ATOM 636 C CA . ASP A 1 81 ? 32.409 -4.298 2.192 1.00 73.31 81 ASP A CA 1
ATOM 637 C C . ASP A 1 81 ? 31.071 -3.777 1.650 1.00 73.31 81 ASP A C 1
ATOM 639 O O . ASP A 1 81 ? 30.523 -4.348 0.705 1.00 73.31 81 ASP A O 1
ATOM 643 N N . ARG A 1 82 ? 30.499 -2.730 2.246 1.00 74.44 82 ARG A N 1
ATOM 644 C CA . ARG A 1 82 ? 29.198 -2.200 1.806 1.00 74.44 82 ARG A CA 1
ATOM 645 C C . ARG A 1 82 ? 29.202 -1.938 0.292 1.00 74.44 82 ARG A C 1
ATOM 647 O O . ARG A 1 82 ? 28.250 -2.285 -0.389 1.00 74.44 82 ARG A O 1
ATOM 654 N N . ASN A 1 83 ? 30.342 -1.487 -0.233 1.00 79.75 83 ASN A N 1
ATOM 655 C CA . ASN A 1 83 ? 30.568 -1.274 -1.664 1.00 79.75 83 ASN A CA 1
ATOM 656 C C . ASN A 1 83 ? 30.620 -2.571 -2.496 1.00 79.75 83 ASN A C 1
ATOM 658 O O . ASN A 1 83 ? 30.397 -2.552 -3.702 1.00 79.75 83 ASN A O 1
ATOM 662 N N . GLU A 1 84 ? 31.021 -3.696 -1.910 1.00 84.88 84 GLU A N 1
ATOM 663 C CA . GLU A 1 84 ? 30.971 -5.012 -2.555 1.00 84.88 84 GLU A CA 1
ATOM 664 C C . GLU A 1 84 ? 29.541 -5.553 -2.574 1.00 84.88 84 GLU A C 1
ATOM 666 O O . GLU A 1 84 ? 29.102 -6.048 -3.607 1.00 84.88 84 GLU A O 1
ATOM 671 N N . LEU A 1 85 ? 28.790 -5.382 -1.483 1.00 84.06 85 LEU A N 1
ATOM 672 C CA . LEU A 1 85 ? 27.377 -5.753 -1.436 1.00 84.06 85 LEU A CA 1
ATOM 673 C C . LEU A 1 85 ? 26.551 -4.959 -2.457 1.00 84.06 85 LEU A C 1
ATOM 675 O O . LEU A 1 85 ? 25.812 -5.571 -3.222 1.00 84.06 85 LEU A O 1
ATOM 679 N N . ASP A 1 86 ? 26.724 -3.637 -2.519 1.00 87.38 86 ASP A N 1
ATOM 680 C CA . ASP A 1 86 ? 26.012 -2.780 -3.476 1.00 87.38 86 ASP A CA 1
ATOM 681 C C . ASP A 1 86 ? 26.350 -3.179 -4.927 1.00 87.38 86 ASP A C 1
ATOM 683 O O . ASP A 1 86 ? 25.464 -3.297 -5.768 1.00 87.38 86 ASP A O 1
ATOM 687 N N . ARG A 1 87 ? 27.618 -3.515 -5.218 1.00 88.94 87 ARG A N 1
ATOM 688 C CA . ARG A 1 87 ? 28.028 -4.032 -6.538 1.00 88.94 87 ARG A CA 1
ATOM 689 C C . ARG A 1 87 ? 27.393 -5.375 -6.887 1.00 88.94 87 ARG A C 1
ATOM 691 O O . ARG A 1 87 ? 27.020 -5.582 -8.037 1.00 88.94 87 ARG A O 1
ATOM 698 N N . LEU A 1 88 ? 27.293 -6.293 -5.926 1.00 91.31 88 LEU A N 1
ATOM 699 C CA . LEU A 1 88 ? 26.644 -7.589 -6.138 1.00 91.31 88 LEU A CA 1
ATOM 700 C C . LEU A 1 88 ? 25.139 -7.429 -6.366 1.00 91.31 88 LEU A C 1
ATOM 702 O O . LEU A 1 88 ? 24.586 -8.126 -7.212 1.00 91.31 88 LEU A O 1
ATOM 706 N N . ILE A 1 89 ? 24.501 -6.505 -5.644 1.00 92.31 89 ILE A N 1
ATOM 707 C CA . ILE A 1 89 ? 23.092 -6.149 -5.830 1.00 92.31 89 ILE A CA 1
ATOM 708 C C . ILE A 1 89 ? 22.877 -5.569 -7.234 1.00 92.31 89 ILE A C 1
ATOM 710 O O . ILE A 1 89 ? 22.044 -6.097 -7.968 1.00 92.31 89 ILE A O 1
ATOM 714 N N . HIS A 1 90 ? 23.677 -4.579 -7.646 1.00 91.75 90 HIS A N 1
ATOM 715 C CA . HIS A 1 90 ? 23.626 -4.016 -9.001 1.00 91.75 90 HIS A CA 1
ATOM 716 C C . HIS A 1 90 ? 23.797 -5.104 -10.076 1.00 91.75 90 HIS A C 1
ATOM 718 O O . HIS A 1 90 ? 22.951 -5.240 -10.953 1.00 91.75 90 HIS A O 1
ATOM 724 N N . ALA A 1 91 ? 24.824 -5.957 -9.966 1.00 93.44 91 ALA A N 1
ATOM 725 C CA . ALA A 1 91 ? 25.079 -7.024 -10.940 1.00 93.44 91 ALA A CA 1
ATOM 726 C C . ALA A 1 91 ? 23.970 -8.093 -10.978 1.00 93.44 91 ALA A C 1
ATOM 728 O O . ALA A 1 91 ? 23.688 -8.681 -12.024 1.00 93.44 91 ALA A O 1
ATOM 729 N N . GLN A 1 92 ? 23.337 -8.372 -9.836 1.00 95.50 92 GLN A N 1
ATOM 730 C CA . GLN A 1 92 ? 22.161 -9.234 -9.787 1.00 95.50 92 GLN A CA 1
ATOM 731 C C . GLN A 1 92 ? 20.994 -8.600 -10.551 1.00 95.50 92 GLN A C 1
ATOM 733 O O . GLN A 1 92 ? 20.302 -9.297 -11.295 1.00 95.50 92 GLN A O 1
ATOM 738 N N . VAL A 1 93 ? 20.774 -7.297 -10.377 1.00 97.06 93 VAL A N 1
ATOM 739 C CA . VAL A 1 93 ? 19.711 -6.577 -11.077 1.00 97.06 93 VAL A CA 1
ATOM 740 C C . VAL A 1 93 ? 19.985 -6.469 -12.575 1.00 97.06 93 VAL A C 1
ATOM 742 O O . VAL A 1 93 ? 19.056 -6.686 -13.351 1.00 97.06 93 VAL A O 1
ATOM 745 N N . ASP A 1 94 ? 21.233 -6.285 -13.004 1.00 96.81 94 ASP A N 1
ATOM 746 C CA . ASP A 1 94 ? 21.615 -6.363 -14.421 1.00 96.81 94 ASP A CA 1
ATOM 747 C C . ASP A 1 94 ? 21.154 -7.683 -15.064 1.00 96.81 94 ASP A C 1
ATOM 749 O O . ASP A 1 94 ? 20.553 -7.689 -16.141 1.00 96.81 94 ASP A O 1
ATOM 753 N N . ALA A 1 95 ? 21.371 -8.813 -14.379 1.00 96.81 95 ALA A N 1
ATOM 754 C CA . ALA A 1 95 ? 20.932 -10.120 -14.864 1.00 96.81 95 ALA A CA 1
ATOM 755 C C . ALA A 1 95 ? 19.398 -10.226 -14.955 1.00 96.81 95 ALA A C 1
ATOM 757 O O . ALA A 1 95 ? 18.874 -10.776 -15.923 1.00 96.81 95 ALA A O 1
ATOM 758 N N . MET A 1 96 ? 18.673 -9.666 -13.981 1.00 97.75 96 MET A N 1
ATOM 759 C CA . MET A 1 96 ? 17.205 -9.621 -13.999 1.00 97.75 96 MET A CA 1
ATOM 760 C C . MET A 1 96 ? 16.667 -8.750 -15.140 1.00 97.75 96 MET A C 1
ATOM 762 O O . MET A 1 96 ? 15.659 -9.090 -15.758 1.00 97.75 96 MET A O 1
ATOM 766 N N . VAL A 1 97 ? 17.326 -7.625 -15.427 1.00 97.94 97 VAL A N 1
ATOM 767 C CA . VAL A 1 97 ? 16.965 -6.740 -16.540 1.00 97.94 97 VAL A CA 1
ATOM 768 C C . VAL A 1 97 ? 17.146 -7.457 -17.873 1.00 97.94 97 VAL A C 1
ATOM 770 O O . VAL A 1 97 ? 16.270 -7.371 -18.733 1.00 97.94 97 VAL A O 1
ATOM 773 N N . GLU A 1 98 ? 18.246 -8.190 -18.038 1.00 97.25 98 GLU A N 1
ATOM 774 C CA . GLU A 1 98 ? 18.499 -8.947 -19.260 1.00 97.25 98 GLU A CA 1
ATOM 775 C C . GLU A 1 98 ? 17.476 -10.076 -19.456 1.00 97.25 98 GLU A C 1
ATOM 777 O O . GLU A 1 98 ? 16.892 -10.194 -20.534 1.00 97.25 98 GLU A O 1
ATOM 782 N N . GLU A 1 99 ? 17.160 -10.828 -18.399 1.00 97.19 99 GLU A N 1
ATOM 783 C CA . GLU A 1 99 ? 16.090 -11.832 -18.420 1.00 97.19 99 GLU A CA 1
ATOM 784 C C . GLU A 1 99 ? 14.741 -11.208 -18.815 1.00 97.19 99 GLU A C 1
ATOM 786 O O . GLU A 1 99 ? 14.047 -11.693 -19.712 1.00 97.19 99 GLU A O 1
ATOM 791 N N . ALA A 1 100 ? 14.366 -10.090 -18.188 1.00 96.75 100 ALA A N 1
ATOM 792 C CA . ALA A 1 100 ? 13.117 -9.404 -18.496 1.00 96.75 100 ALA A CA 1
ATOM 793 C C . ALA A 1 100 ? 13.068 -8.896 -19.944 1.00 96.75 100 ALA A C 1
ATOM 795 O O . ALA A 1 100 ? 12.014 -8.949 -20.584 1.00 96.75 100 ALA A O 1
ATOM 796 N N . ARG A 1 101 ? 14.200 -8.440 -20.486 1.00 95.81 101 ARG A N 1
ATOM 797 C CA . ARG A 1 101 ? 14.327 -8.007 -21.880 1.00 95.81 101 ARG A CA 1
ATOM 798 C C . ARG A 1 101 ? 14.085 -9.159 -22.853 1.00 95.81 101 ARG A C 1
ATOM 800 O O . ARG A 1 101 ? 13.360 -8.990 -23.836 1.00 95.81 101 ARG A O 1
ATOM 807 N N . GLU A 1 102 ? 14.649 -10.333 -22.581 1.00 96.62 102 GLU A N 1
ATOM 808 C CA . GLU A 1 102 ? 14.408 -11.540 -23.380 1.00 96.62 102 GLU A CA 1
ATOM 809 C C . GLU A 1 102 ? 12.935 -11.963 -23.335 1.00 96.62 102 GLU A C 1
ATOM 811 O O . GLU A 1 102 ? 12.324 -12.225 -24.375 1.00 96.62 102 GLU A O 1
ATOM 816 N N . LEU A 1 103 ? 12.327 -11.960 -22.146 1.00 95.75 103 LEU A N 1
ATOM 817 C CA . LEU A 1 103 ? 10.903 -12.257 -21.970 1.00 95.75 103 LEU A CA 1
ATOM 818 C C . LEU A 1 103 ? 10.014 -11.265 -22.732 1.00 95.75 103 LEU A C 1
ATOM 820 O O . LEU A 1 103 ? 9.057 -11.672 -23.395 1.00 95.75 103 LEU A O 1
ATOM 824 N N . ALA A 1 104 ? 10.349 -9.973 -22.700 1.00 91.44 104 ALA A N 1
ATOM 825 C CA . ALA A 1 104 ? 9.637 -8.943 -23.449 1.00 91.44 104 ALA A CA 1
ATOM 826 C C . ALA A 1 104 ? 9.685 -9.195 -24.966 1.00 91.44 104 ALA A C 1
ATOM 828 O O . ALA A 1 104 ? 8.652 -9.107 -25.633 1.00 91.44 104 ALA A O 1
ATOM 829 N N . HIS A 1 105 ? 10.848 -9.574 -25.511 1.00 92.62 105 HIS A N 1
ATOM 830 C CA . HIS A 1 105 ? 10.984 -9.952 -26.924 1.00 92.62 105 HIS A CA 1
ATOM 831 C C . HIS A 1 105 ? 10.177 -11.206 -27.284 1.00 92.62 105 HIS A C 1
ATOM 833 O O . HIS A 1 105 ? 9.609 -11.286 -28.372 1.00 92.62 105 HIS A O 1
ATOM 839 N N . ASN A 1 106 ? 10.051 -12.151 -26.352 1.00 93.75 106 ASN A N 1
ATOM 840 C CA . ASN A 1 106 ? 9.235 -13.355 -26.510 1.00 93.75 106 ASN A CA 1
ATOM 841 C C . ASN A 1 106 ? 7.728 -13.110 -26.294 1.00 93.75 106 ASN A C 1
ATOM 843 O O . ASN A 1 106 ? 6.962 -14.061 -26.148 1.00 93.75 106 ASN A O 1
ATOM 847 N N . SER A 1 107 ? 7.280 -11.847 -26.285 1.00 91.06 107 SER A N 1
ATOM 848 C CA . SER A 1 107 ? 5.887 -11.442 -26.035 1.00 91.06 107 SER A CA 1
ATOM 849 C C . SER A 1 107 ? 5.346 -11.841 -24.653 1.00 91.06 107 SER A C 1
ATOM 851 O O . SER A 1 107 ? 4.137 -11.847 -24.439 1.00 91.06 107 SER A O 1
ATOM 853 N N . GLN A 1 108 ? 6.222 -12.130 -23.687 1.00 94.38 108 GLN A N 1
ATOM 854 C CA . GLN A 1 108 ? 5.870 -12.469 -22.303 1.00 94.38 108 GLN A CA 1
ATOM 855 C C . GLN A 1 108 ? 5.929 -11.223 -21.405 1.00 94.38 108 GLN A C 1
ATOM 857 O O . GLN A 1 108 ? 6.622 -11.191 -20.383 1.00 94.38 108 GLN A O 1
ATOM 862 N N . LYS A 1 109 ? 5.190 -10.174 -21.793 1.00 93.12 109 LYS A N 1
ATOM 863 C CA . LYS A 1 109 ? 5.247 -8.842 -21.166 1.00 93.12 109 LYS A CA 1
ATOM 864 C C . LYS A 1 109 ? 4.920 -8.869 -19.668 1.00 93.12 109 LYS A C 1
ATOM 866 O O . LYS A 1 109 ? 5.596 -8.211 -18.886 1.00 93.12 109 LYS A O 1
ATOM 871 N N . GLU A 1 110 ? 3.943 -9.661 -19.232 1.00 93.12 110 GLU A N 1
ATOM 872 C CA . GLU A 1 110 ? 3.532 -9.724 -17.822 1.00 93.12 110 GLU A CA 1
ATOM 873 C C . GLU A 1 110 ? 4.605 -10.350 -16.926 1.00 93.12 110 GLU A C 1
ATOM 875 O O . GLU A 1 110 ? 4.714 -9.995 -15.753 1.00 93.12 110 GLU A O 1
ATOM 880 N N . GLN A 1 111 ? 5.382 -11.305 -17.448 1.00 94.50 111 GLN A N 1
ATOM 881 C CA . GLN A 1 111 ? 6.500 -11.903 -16.713 1.00 94.50 111 GLN A CA 1
ATOM 882 C C . GLN A 1 111 ? 7.658 -10.910 -16.602 1.00 94.50 111 GLN A C 1
ATOM 884 O O . GLN A 1 111 ? 8.177 -10.714 -15.505 1.00 94.50 111 GLN A O 1
ATOM 889 N N . ALA A 1 112 ? 7.983 -10.232 -17.706 1.00 96.00 112 ALA A N 1
ATOM 890 C CA . ALA A 1 112 ? 8.995 -9.181 -17.734 1.00 96.00 112 ALA A CA 1
ATOM 891 C C . ALA A 1 112 ? 8.668 -8.047 -16.749 1.00 96.00 112 ALA A C 1
ATOM 893 O O . ALA A 1 112 ? 9.523 -7.665 -15.955 1.00 96.00 112 ALA A O 1
ATOM 894 N N . LEU A 1 113 ? 7.414 -7.576 -16.724 1.00 95.75 113 LEU A N 1
ATOM 895 C CA . LEU A 1 113 ? 6.952 -6.570 -15.762 1.00 95.75 113 LEU A CA 1
ATOM 896 C C . LEU A 1 113 ? 7.165 -7.025 -14.316 1.00 95.75 113 LEU A C 1
ATOM 898 O O . LEU A 1 113 ? 7.711 -6.266 -13.527 1.00 95.75 113 LEU A O 1
ATOM 902 N N . ARG A 1 114 ? 6.810 -8.269 -13.963 1.00 94.75 114 ARG A N 1
ATOM 903 C CA . ARG A 1 114 ? 7.027 -8.776 -12.594 1.00 94.75 114 ARG A CA 1
ATOM 904 C C . ARG A 1 114 ? 8.503 -8.815 -12.207 1.00 94.75 114 ARG A C 1
ATOM 906 O O . ARG A 1 114 ? 8.839 -8.446 -11.083 1.00 94.75 114 ARG A O 1
ATOM 913 N N . ILE A 1 115 ? 9.374 -9.252 -13.115 1.00 96.56 115 ILE A N 1
ATOM 914 C CA . ILE A 1 115 ? 10.820 -9.291 -12.862 1.00 96.56 115 ILE A CA 1
ATOM 915 C C . ILE A 1 115 ? 11.372 -7.873 -12.711 1.00 96.56 115 ILE A C 1
ATOM 917 O O . ILE A 1 115 ? 12.135 -7.627 -11.783 1.00 96.56 115 ILE A O 1
ATOM 921 N N . LEU A 1 116 ? 10.943 -6.926 -13.546 1.00 97.38 116 LEU A N 1
ATOM 922 C CA . LEU A 1 116 ? 11.397 -5.536 -13.481 1.00 97.38 116 LEU A CA 1
ATOM 923 C C . LEU A 1 116 ? 10.868 -4.792 -12.248 1.00 97.38 116 LEU A C 1
ATOM 925 O O . LEU A 1 116 ? 11.645 -4.111 -11.586 1.00 97.38 116 LEU A O 1
ATOM 929 N N . SER A 1 117 ? 9.601 -4.978 -11.864 1.00 96.75 117 SER A N 1
ATOM 930 C CA . SER A 1 117 ? 9.068 -4.470 -10.589 1.00 96.75 117 SER A CA 1
ATOM 931 C C . SER A 1 117 ? 9.839 -5.046 -9.394 1.00 96.75 117 SER A C 1
ATOM 933 O O . SER A 1 117 ? 10.047 -4.374 -8.385 1.00 96.75 117 SER A O 1
ATOM 935 N N . HIS A 1 118 ? 10.302 -6.298 -9.492 1.00 95.69 118 HIS A N 1
ATOM 936 C CA . HIS A 1 118 ? 11.160 -6.888 -8.471 1.00 95.69 118 HIS A CA 1
ATOM 937 C C . HIS A 1 118 ? 12.583 -6.315 -8.489 1.00 95.69 118 HIS A C 1
ATOM 939 O O . HIS A 1 118 ? 13.142 -6.063 -7.424 1.00 95.69 118 HIS A O 1
ATOM 945 N N . ALA A 1 119 ? 13.148 -6.086 -9.674 1.00 96.94 119 ALA A N 1
ATOM 946 C CA . ALA A 1 119 ? 14.469 -5.499 -9.869 1.00 96.94 119 ALA A CA 1
ATOM 947 C C . ALA A 1 119 ? 14.569 -4.120 -9.208 1.00 96.94 119 ALA A C 1
ATOM 949 O O . ALA A 1 119 ? 15.445 -3.913 -8.373 1.00 96.94 119 ALA A O 1
ATOM 950 N N . VAL A 1 120 ? 13.617 -3.222 -9.482 1.00 96.50 120 VAL A N 1
ATOM 951 C CA . VAL A 1 120 ? 13.604 -1.867 -8.895 1.00 96.50 120 VAL A CA 1
ATOM 952 C C . VAL A 1 120 ? 13.356 -1.864 -7.383 1.00 96.50 120 VAL A C 1
ATOM 954 O O . VAL A 1 120 ? 13.715 -0.912 -6.697 1.00 96.50 120 VAL A O 1
ATOM 957 N N . ARG A 1 121 ? 12.775 -2.941 -6.837 1.00 93.88 121 ARG A N 1
ATOM 958 C CA . ARG A 1 121 ? 12.629 -3.134 -5.387 1.00 93.88 121 ARG A CA 1
ATOM 959 C C . ARG A 1 121 ? 13.936 -3.555 -4.717 1.00 93.88 121 ARG A C 1
ATOM 961 O O . ARG A 1 121 ? 14.161 -3.214 -3.559 1.00 93.88 121 ARG A O 1
ATOM 968 N N . ILE A 1 122 ? 14.749 -4.351 -5.409 1.00 94.25 122 ILE A N 1
ATOM 969 C CA . ILE A 1 122 ? 16.062 -4.799 -4.929 1.00 94.25 122 ILE A CA 1
ATOM 970 C C . ILE A 1 122 ? 17.070 -3.653 -5.024 1.00 94.25 122 ILE A C 1
ATOM 972 O O . ILE A 1 122 ? 17.813 -3.416 -4.074 1.00 94.25 122 ILE A O 1
ATOM 976 N N . ASP A 1 123 ? 17.057 -2.948 -6.152 1.00 94.81 123 ASP A N 1
ATOM 977 C CA . ASP A 1 123 ? 17.964 -1.853 -6.458 1.00 94.81 123 ASP A CA 1
ATOM 978 C C . ASP A 1 123 ? 17.193 -0.649 -7.029 1.00 94.81 123 ASP A C 1
ATOM 980 O O . ASP A 1 123 ? 16.993 -0.531 -8.245 1.00 94.81 123 ASP A O 1
ATOM 984 N N . PRO A 1 124 ? 16.732 0.256 -6.150 1.00 94.00 124 PRO A N 1
ATOM 985 C CA . PRO A 1 124 ? 15.979 1.439 -6.556 1.00 94.00 124 PRO A CA 1
ATOM 986 C C . PRO A 1 124 ? 16.786 2.452 -7.375 1.00 94.00 124 PRO A C 1
ATOM 988 O O . PRO A 1 124 ? 16.177 3.339 -7.979 1.00 94.00 124 PRO A O 1
ATOM 991 N N . ASP A 1 125 ? 18.116 2.334 -7.408 1.00 94.88 125 ASP A N 1
ATOM 992 C CA . ASP A 1 125 ? 19.013 3.270 -8.090 1.00 94.88 125 ASP A CA 1
ATOM 993 C C . ASP A 1 125 ? 19.442 2.755 -9.484 1.00 94.88 125 ASP A C 1
ATOM 995 O O . ASP A 1 125 ? 20.217 3.400 -10.193 1.00 94.88 125 ASP A O 1
ATOM 999 N N . HIS A 1 126 ? 18.879 1.629 -9.941 1.00 96.19 126 HIS A N 1
ATOM 1000 C CA . HIS A 1 126 ? 19.193 1.027 -11.237 1.00 96.19 126 HIS A CA 1
ATOM 1001 C C . HIS A 1 126 ? 18.434 1.672 -12.413 1.00 96.19 126 HIS A C 1
ATOM 1003 O O . HIS A 1 126 ? 17.352 1.219 -12.805 1.00 96.19 126 HIS A O 1
ATOM 1009 N N . SER A 1 127 ? 19.015 2.693 -13.056 1.00 97.19 127 SER A N 1
ATOM 1010 C CA . SER A 1 127 ? 18.367 3.437 -14.163 1.00 97.19 127 SER A CA 1
ATOM 1011 C C . SER A 1 127 ? 17.820 2.542 -15.291 1.00 97.19 127 SER A C 1
ATOM 1013 O O . SER A 1 127 ? 16.691 2.724 -15.759 1.00 97.19 127 SER A O 1
ATOM 1015 N N . MET A 1 128 ? 18.568 1.513 -15.709 1.00 97.50 128 MET A N 1
ATOM 1016 C CA . MET A 1 128 ? 18.134 0.637 -16.805 1.00 97.50 128 MET A CA 1
ATOM 1017 C C . MET A 1 128 ? 16.888 -0.190 -16.444 1.00 97.50 128 MET A C 1
ATOM 1019 O O . MET A 1 128 ? 16.039 -0.414 -17.305 1.00 97.50 128 MET A O 1
ATOM 1023 N N . ALA A 1 129 ? 16.729 -0.594 -15.178 1.00 97.62 129 ALA A N 1
ATOM 1024 C CA . ALA A 1 129 ? 15.567 -1.366 -14.741 1.00 97.62 129 ALA A CA 1
ATOM 1025 C C . ALA A 1 129 ? 14.301 -0.502 -14.812 1.00 97.62 129 ALA A C 1
ATOM 1027 O O . ALA A 1 129 ? 13.293 -0.926 -15.377 1.00 97.62 129 ALA A O 1
ATOM 1028 N N . TRP A 1 130 ? 14.399 0.748 -14.350 1.00 97.94 130 TRP A N 1
ATOM 1029 C CA . TRP A 1 130 ? 13.348 1.755 -14.493 1.00 97.94 130 TRP A CA 1
ATOM 1030 C C . TRP A 1 130 ? 13.007 2.053 -15.956 1.00 97.94 130 TRP A C 1
ATOM 1032 O O . TRP A 1 130 ? 11.834 2.148 -16.307 1.00 97.94 130 TRP A O 1
ATOM 1042 N N . THR A 1 131 ? 14.016 2.128 -16.826 1.00 98.06 131 THR A N 1
ATOM 1043 C CA . THR A 1 131 ? 13.823 2.376 -18.264 1.00 98.06 131 THR A CA 1
ATOM 1044 C C . THR A 1 131 ? 13.004 1.267 -18.924 1.00 98.06 131 THR A C 1
ATOM 1046 O O . THR A 1 131 ? 12.019 1.543 -19.609 1.00 98.06 131 THR A O 1
ATOM 1049 N N . TRP A 1 132 ? 13.384 0.003 -18.707 1.00 97.62 132 TRP A N 1
ATOM 1050 C CA . TRP A 1 132 ? 12.656 -1.139 -19.268 1.00 97.62 132 TRP A CA 1
ATOM 1051 C C . TRP A 1 132 ? 11.257 -1.277 -18.674 1.00 97.62 132 TRP A C 1
ATOM 1053 O O . TRP A 1 132 ? 10.313 -1.572 -19.407 1.00 97.62 132 TRP A O 1
ATOM 1063 N N . LEU A 1 133 ? 11.107 -1.026 -17.370 1.00 97.62 133 LEU A N 1
ATOM 1064 C CA . LEU A 1 133 ? 9.808 -1.037 -16.705 1.00 97.62 133 LEU A CA 1
ATOM 1065 C C . LEU A 1 133 ? 8.872 0.014 -17.309 1.00 97.62 133 LEU A C 1
ATOM 1067 O O . LEU A 1 133 ? 7.749 -0.317 -17.685 1.00 97.62 133 LEU A O 1
ATOM 1071 N N . GLY A 1 134 ? 9.362 1.246 -17.480 1.00 97.12 134 GLY A N 1
ATOM 1072 C CA . GLY A 1 134 ? 8.629 2.330 -18.126 1.00 97.12 134 GLY A CA 1
ATOM 1073 C C . GLY A 1 134 ? 8.213 1.967 -19.547 1.00 97.12 134 GLY A C 1
ATOM 1074 O O . GLY A 1 134 ? 7.027 2.007 -19.858 1.00 97.12 134 GLY A O 1
ATOM 1075 N N . GLY A 1 135 ? 9.155 1.500 -20.373 1.00 96.25 135 GLY A N 1
ATOM 1076 C CA . GLY A 1 135 ? 8.891 1.110 -21.761 1.00 96.25 135 GLY A CA 1
ATOM 1077 C C . GLY A 1 135 ? 7.812 0.032 -21.924 1.00 96.25 135 GLY A C 1
ATOM 1078 O O . GLY A 1 135 ? 7.021 0.089 -22.862 1.00 96.25 135 GLY A O 1
ATOM 1079 N N . LEU A 1 136 ? 7.728 -0.930 -20.999 1.00 95.88 136 LEU A N 1
ATOM 1080 C CA . LEU A 1 136 ? 6.679 -1.958 -21.014 1.00 95.88 136 LEU A CA 1
ATOM 1081 C C . LEU A 1 136 ? 5.315 -1.458 -20.519 1.00 95.88 136 LEU A C 1
ATOM 1083 O O . LEU A 1 136 ? 4.298 -2.096 -20.801 1.00 95.88 136 LEU A O 1
ATOM 1087 N N . LEU A 1 137 ? 5.287 -0.357 -19.769 1.00 95.69 137 LEU A N 1
ATOM 1088 C CA . LEU A 1 137 ? 4.073 0.217 -19.194 1.00 95.69 137 LEU A CA 1
ATOM 1089 C C . LEU A 1 137 ? 3.418 1.278 -20.080 1.00 95.69 137 LEU A C 1
ATOM 1091 O O . LEU A 1 137 ? 2.243 1.551 -19.852 1.00 95.69 137 LEU A O 1
ATOM 1095 N N . ILE A 1 138 ? 4.121 1.827 -21.077 1.00 93.31 138 ILE A N 1
ATOM 1096 C CA . ILE A 1 138 ? 3.652 2.931 -21.938 1.00 93.31 138 ILE A CA 1
ATOM 1097 C C . ILE A 1 138 ? 2.222 2.705 -22.452 1.00 93.31 138 ILE A C 1
ATOM 1099 O O . ILE A 1 138 ? 1.351 3.539 -22.227 1.00 93.31 138 ILE A O 1
ATOM 1103 N N . ASP A 1 139 ? 1.955 1.547 -23.063 1.00 88.38 139 ASP A N 1
ATOM 1104 C CA . ASP A 1 139 ? 0.641 1.250 -23.657 1.00 88.38 139 ASP A CA 1
ATOM 1105 C C . ASP A 1 139 ? -0.435 0.895 -22.615 1.00 88.38 139 ASP A C 1
ATOM 1107 O O . ASP A 1 139 ? -1.626 0.882 -22.920 1.00 88.38 139 ASP A O 1
ATOM 1111 N N . ARG A 1 140 ? -0.025 0.522 -21.396 1.00 89.50 140 ARG A N 1
ATOM 1112 C CA . ARG A 1 140 ? -0.918 -0.045 -20.374 1.00 89.50 140 ARG A CA 1
ATOM 1113 C C . ARG A 1 140 ? -1.323 0.980 -19.321 1.00 89.50 140 ARG A C 1
ATOM 1115 O O . ARG A 1 140 ? -2.461 0.963 -18.873 1.00 89.50 140 ARG A O 1
ATOM 1122 N N . ASN A 1 141 ? -0.375 1.795 -18.870 1.00 91.00 141 ASN A N 1
ATOM 1123 C CA . ASN A 1 141 ? -0.540 2.797 -17.823 1.00 91.00 141 ASN A CA 1
ATOM 1124 C C . ASN A 1 141 ? 0.440 3.956 -18.084 1.00 91.00 141 ASN A C 1
ATOM 1126 O O . ASN A 1 141 ? 1.558 3.921 -17.554 1.00 91.00 141 ASN A O 1
ATOM 1130 N N . PRO A 1 142 ? 0.043 4.975 -18.867 1.00 92.50 142 PRO A N 1
ATOM 1131 C CA . PRO A 1 142 ? 0.946 6.048 -19.276 1.00 92.50 142 PRO A CA 1
ATOM 1132 C C . PRO A 1 142 ? 1.504 6.832 -18.075 1.00 92.50 142 PRO A C 1
ATOM 1134 O O . PRO A 1 142 ? 2.706 7.043 -17.992 1.00 92.50 142 PRO A O 1
ATOM 1137 N N . GLU A 1 143 ? 0.690 7.117 -17.056 1.00 93.56 143 GLU A N 1
ATOM 1138 C CA . GLU A 1 143 ? 1.150 7.777 -15.818 1.00 93.56 143 GLU A CA 1
ATOM 1139 C C . GLU A 1 143 ? 2.266 7.007 -15.086 1.00 93.56 143 GLU A C 1
ATOM 1141 O O . GLU A 1 143 ? 3.246 7.585 -14.619 1.00 93.56 143 GLU A O 1
ATOM 1146 N N . ARG A 1 144 ? 2.167 5.672 -15.007 1.00 94.81 144 ARG A N 1
ATOM 1147 C CA . ARG A 1 144 ? 3.218 4.850 -14.375 1.00 94.81 144 ARG A CA 1
ATOM 1148 C C . ARG A 1 144 ? 4.479 4.800 -15.222 1.00 94.81 144 ARG A C 1
ATOM 1150 O O . ARG A 1 144 ? 5.580 4.763 -14.677 1.00 94.81 144 ARG A O 1
ATOM 1157 N N . ALA A 1 145 ? 4.320 4.741 -16.540 1.00 96.38 145 ALA A N 1
ATOM 1158 C CA . ALA A 1 145 ? 5.446 4.756 -17.455 1.00 96.38 145 ALA A CA 1
ATOM 1159 C C . ALA A 1 145 ? 6.196 6.090 -17.380 1.00 96.38 145 ALA A C 1
ATOM 1161 O O . ALA A 1 145 ? 7.423 6.067 -17.289 1.00 96.38 145 ALA A O 1
ATOM 1162 N N . LEU A 1 146 ? 5.472 7.213 -17.306 1.00 96.31 146 LEU A N 1
ATOM 1163 C CA . LEU A 1 146 ? 6.036 8.549 -17.124 1.00 96.31 146 LEU A CA 1
ATOM 1164 C C . LEU A 1 146 ? 6.888 8.588 -15.854 1.00 96.31 146 LEU A C 1
ATOM 1166 O O . LEU A 1 146 ? 8.078 8.876 -15.938 1.00 96.31 146 LEU A O 1
ATOM 1170 N N . TYR A 1 147 ? 6.330 8.147 -14.721 1.00 96.31 147 TYR A N 1
ATOM 1171 C CA . TYR A 1 147 ? 7.067 8.046 -13.458 1.00 96.31 147 TYR A CA 1
ATOM 1172 C C . TYR A 1 147 ? 8.371 7.246 -13.580 1.00 96.31 147 TYR A C 1
ATOM 1174 O O . TYR A 1 147 ? 9.431 7.669 -13.117 1.00 96.31 147 TYR A O 1
ATOM 1182 N N . CYS A 1 148 ? 8.303 6.059 -14.192 1.00 97.38 148 CYS A N 1
ATOM 1183 C CA . CYS A 1 148 ? 9.467 5.187 -14.341 1.00 97.38 148 CYS A CA 1
ATOM 1184 C C . CYS A 1 148 ? 10.560 5.847 -15.187 1.00 97.38 148 CYS A C 1
ATOM 1186 O O . CYS A 1 148 ? 11.740 5.758 -14.853 1.00 97.38 148 CYS A O 1
ATOM 1188 N N . LEU A 1 149 ? 10.171 6.503 -16.277 1.00 97.88 149 LEU A N 1
ATOM 1189 C CA . LEU A 1 149 ? 11.094 7.149 -17.200 1.00 97.88 149 LEU A CA 1
ATOM 1190 C C . LEU A 1 149 ? 11.695 8.428 -16.593 1.00 97.88 149 LEU A C 1
ATOM 1192 O O . LEU A 1 149 ? 12.903 8.628 -16.704 1.00 97.88 149 LEU A O 1
ATOM 1196 N N . GLU A 1 150 ? 10.910 9.225 -15.858 1.00 97.19 150 GLU A N 1
ATOM 1197 C CA . GLU A 1 150 ? 11.399 10.390 -15.101 1.00 97.19 150 GLU A CA 1
ATOM 1198 C C . GLU A 1 150 ? 12.410 9.947 -14.035 1.00 97.19 150 GLU A C 1
ATOM 1200 O O . GLU A 1 150 ? 13.470 10.560 -13.860 1.00 97.19 150 GLU A O 1
ATOM 1205 N N . ARG A 1 151 ? 12.128 8.828 -13.353 1.00 96.75 151 ARG A N 1
ATOM 1206 C CA . ARG A 1 151 ? 13.043 8.228 -12.378 1.00 96.75 151 ARG A CA 1
ATOM 1207 C C . ARG A 1 151 ? 14.332 7.742 -13.036 1.00 96.75 151 ARG A C 1
ATOM 1209 O O . ARG A 1 151 ? 15.409 8.052 -12.532 1.00 96.75 151 ARG A O 1
ATOM 1216 N N . ALA A 1 152 ? 14.237 7.025 -14.155 1.00 97.75 152 ALA A N 1
ATOM 1217 C CA . ALA A 1 152 ? 15.394 6.541 -14.903 1.00 97.75 152 ALA A CA 1
ATOM 1218 C C . ALA A 1 152 ? 16.300 7.689 -15.369 1.00 97.75 152 ALA A C 1
ATOM 1220 O O . ALA A 1 152 ? 17.516 7.613 -15.192 1.00 97.75 152 ALA A O 1
ATOM 1221 N N . TYR A 1 153 ? 15.702 8.757 -15.902 1.00 97.25 153 TYR A N 1
ATOM 1222 C CA . TYR A 1 153 ? 16.407 9.949 -16.373 1.00 97.25 153 TYR A CA 1
ATOM 1223 C C . TYR A 1 153 ? 17.039 10.749 -15.226 1.00 97.25 153 TYR A C 1
ATOM 1225 O O . TYR A 1 153 ? 18.145 11.260 -15.352 1.00 97.25 153 TYR A O 1
ATOM 1233 N N . THR A 1 154 ? 16.377 10.812 -14.067 1.00 97.44 154 THR A N 1
ATOM 1234 C CA . THR A 1 154 ? 16.951 11.444 -12.866 1.00 97.44 154 THR A CA 1
ATOM 1235 C C . THR A 1 154 ? 18.182 10.688 -12.356 1.00 97.44 154 THR A C 1
ATOM 1237 O O . THR A 1 154 ? 19.123 11.310 -11.865 1.00 97.44 154 THR A O 1
ATOM 1240 N N . LEU A 1 155 ? 18.170 9.353 -12.440 1.00 96.69 155 LEU A N 1
ATOM 1241 C CA . LEU A 1 155 ? 19.288 8.504 -12.017 1.00 96.69 155 LEU A CA 1
ATOM 1242 C C . LEU A 1 155 ? 20.457 8.548 -13.010 1.00 96.69 155 LEU A C 1
ATOM 1244 O O . LEU A 1 155 ? 21.610 8.574 -12.588 1.00 96.69 155 LEU A O 1
ATOM 1248 N N . ASP A 1 156 ? 20.156 8.558 -14.309 1.00 96.50 156 ASP A N 1
ATOM 1249 C CA . ASP A 1 156 ? 21.140 8.620 -15.389 1.00 96.50 156 ASP A CA 1
ATOM 1250 C C . ASP A 1 156 ? 20.625 9.511 -16.535 1.00 96.50 156 ASP A C 1
ATOM 1252 O O . ASP A 1 156 ? 19.888 9.034 -17.406 1.00 96.50 156 ASP A O 1
ATOM 1256 N N . PRO A 1 157 ? 21.007 10.802 -16.548 1.00 96.50 157 PRO A N 1
ATOM 1257 C CA . PRO A 1 157 ? 20.636 11.727 -17.617 1.00 96.50 157 PRO A CA 1
ATOM 1258 C C . PRO A 1 157 ? 21.218 11.361 -18.990 1.00 96.50 157 PRO A C 1
ATOM 1260 O O . PRO A 1 157 ? 20.678 11.793 -20.004 1.00 96.50 157 PRO A O 1
ATOM 1263 N N . ASP A 1 158 ? 22.287 10.555 -19.044 1.00 95.69 158 ASP A N 1
ATOM 1264 C CA . ASP A 1 158 ? 22.916 10.118 -20.299 1.00 95.69 158 ASP A CA 1
ATOM 1265 C C . ASP A 1 158 ? 22.219 8.874 -20.893 1.00 95.69 158 ASP A C 1
ATOM 1267 O O . ASP A 1 158 ? 22.577 8.381 -21.973 1.00 95.69 158 ASP A O 1
ATOM 1271 N N . ASN A 1 159 ? 21.187 8.353 -20.220 1.00 95.31 159 ASN A N 1
ATOM 1272 C CA . ASN A 1 159 ? 20.392 7.235 -20.702 1.00 95.31 159 ASN A CA 1
ATOM 1273 C C . ASN A 1 159 ? 19.452 7.667 -21.841 1.00 95.31 159 ASN A C 1
ATOM 1275 O O . ASN A 1 159 ? 18.270 7.955 -21.647 1.00 95.31 159 ASN A O 1
ATOM 1279 N N . ILE A 1 160 ? 19.969 7.592 -23.069 1.00 95.94 160 ILE A N 1
ATOM 1280 C CA . ILE A 1 160 ? 19.254 7.923 -24.316 1.00 95.94 160 ILE A CA 1
ATOM 1281 C C . ILE A 1 160 ? 17.909 7.181 -24.444 1.00 95.94 160 ILE A C 1
ATOM 1283 O O . ILE A 1 160 ? 16.977 7.678 -25.073 1.00 95.94 160 ILE A O 1
ATOM 1287 N N . ARG A 1 161 ? 17.780 5.962 -23.894 1.00 94.69 161 ARG A N 1
ATOM 1288 C CA . ARG A 1 161 ? 16.508 5.218 -23.958 1.00 94.69 161 ARG A CA 1
ATOM 1289 C C . ARG A 1 161 ? 15.457 5.818 -23.029 1.00 94.69 161 ARG A C 1
ATOM 1291 O O . ARG A 1 161 ? 14.296 5.871 -23.423 1.00 94.69 161 ARG A O 1
ATOM 1298 N N . ALA A 1 162 ? 15.855 6.252 -21.834 1.00 94.81 162 ALA A N 1
ATOM 1299 C CA . ALA A 1 162 ? 14.963 6.935 -20.903 1.00 94.81 162 ALA A CA 1
ATOM 1300 C C . ALA A 1 162 ? 14.519 8.291 -21.466 1.00 94.81 162 ALA A C 1
ATOM 1302 O O . ALA A 1 162 ? 13.324 8.563 -21.492 1.00 94.81 162 ALA A O 1
ATOM 1303 N N . GLU A 1 163 ? 15.456 9.080 -22.005 1.00 96.50 163 GLU A N 1
ATOM 1304 C CA . GLU A 1 163 ? 15.173 10.370 -22.654 1.00 96.50 163 GLU A CA 1
ATOM 1305 C C . GLU A 1 163 ? 14.162 10.223 -23.804 1.00 96.50 163 GLU A C 1
ATOM 1307 O O . GLU A 1 163 ? 13.121 10.874 -23.807 1.00 96.50 163 GLU A O 1
ATOM 1312 N N . LYS A 1 164 ? 14.406 9.296 -24.739 1.00 96.19 164 LYS A N 1
ATOM 1313 C CA . LYS A 1 164 ? 13.473 9.033 -25.850 1.00 96.19 164 LYS A CA 1
ATOM 1314 C C . LYS A 1 164 ? 12.122 8.504 -25.385 1.00 96.19 164 LYS A C 1
ATOM 1316 O O . LYS A 1 164 ? 11.102 8.793 -26.001 1.00 96.19 164 LYS A O 1
ATOM 1321 N N . GLY A 1 165 ? 12.112 7.694 -24.327 1.00 95.19 165 GLY A N 1
ATOM 1322 C CA . GLY A 1 165 ? 10.872 7.227 -23.718 1.00 95.19 165 GLY A CA 1
ATOM 1323 C C . GLY A 1 165 ? 10.058 8.383 -23.138 1.00 95.19 165 GLY A C 1
ATOM 1324 O O . GLY A 1 165 ? 8.842 8.403 -23.315 1.00 95.19 165 GLY A O 1
ATOM 1325 N N . LEU A 1 166 ? 10.720 9.340 -22.476 1.00 96.00 166 LEU A N 1
ATOM 1326 C CA . LEU A 1 166 ? 10.086 10.553 -21.953 1.00 96.00 166 LEU A CA 1
ATOM 1327 C C . LEU A 1 166 ? 9.504 11.411 -23.073 1.00 96.00 166 LEU A C 1
ATOM 1329 O O . LEU A 1 166 ? 8.343 11.793 -23.000 1.00 96.00 166 LEU A O 1
ATOM 1333 N N . GLU A 1 167 ? 10.272 11.667 -24.129 1.00 94.75 167 GLU A N 1
ATOM 1334 C CA . GLU A 1 167 ? 9.781 12.409 -25.295 1.00 94.75 167 GLU A CA 1
ATOM 1335 C C . GLU A 1 167 ? 8.515 11.752 -25.869 1.00 94.75 167 GLU A C 1
ATOM 1337 O O . GLU A 1 167 ? 7.466 12.388 -25.961 1.00 94.75 167 GLU A O 1
ATOM 1342 N N . TYR A 1 168 ? 8.573 10.442 -26.124 1.00 94.56 168 TYR A N 1
ATOM 1343 C CA . TYR A 1 168 ? 7.447 9.681 -26.661 1.00 94.56 168 TYR A CA 1
ATOM 1344 C C . TYR A 1 168 ? 6.206 9.721 -25.761 1.00 94.56 168 TYR A C 1
ATOM 1346 O O . TYR A 1 168 ? 5.082 9.867 -26.242 1.00 94.56 168 TYR A O 1
ATOM 1354 N N . ILE A 1 169 ? 6.373 9.586 -24.442 1.00 94.50 169 ILE A N 1
ATOM 1355 C CA . ILE A 1 169 ? 5.218 9.573 -23.544 1.00 94.50 169 ILE A CA 1
ATOM 1356 C C . ILE A 1 169 ? 4.618 10.964 -23.340 1.00 94.50 169 ILE A C 1
ATOM 1358 O O . ILE A 1 169 ? 3.403 11.080 -23.190 1.00 94.50 169 ILE A O 1
ATOM 1362 N N . HIS A 1 170 ? 5.436 12.017 -23.397 1.00 93.25 170 HIS A N 1
ATOM 1363 C CA . HIS A 1 170 ? 4.953 13.394 -23.379 1.00 93.25 170 HIS A CA 1
ATOM 1364 C C . HIS A 1 170 ? 4.100 13.693 -24.614 1.00 93.25 170 HIS A C 1
ATOM 1366 O O . HIS A 1 170 ? 3.039 14.292 -24.466 1.00 93.25 170 HIS A O 1
ATOM 1372 N N . GLU A 1 171 ? 4.499 13.221 -25.800 1.00 91.56 171 GLU A N 1
ATOM 1373 C CA . GLU A 1 171 ? 3.690 13.348 -27.021 1.00 91.56 171 GLU A CA 1
ATOM 1374 C C . GLU A 1 171 ? 2.324 12.653 -26.894 1.00 91.56 171 GLU A C 1
ATOM 1376 O O . GLU A 1 171 ? 1.316 13.170 -27.376 1.00 91.56 171 GLU A O 1
ATOM 1381 N N . ILE A 1 172 ? 2.274 11.494 -26.228 1.00 90.12 172 ILE A N 1
ATOM 1382 C CA . ILE A 1 172 ? 1.029 10.742 -26.012 1.00 90.12 172 ILE A CA 1
ATOM 1383 C C . ILE A 1 172 ? 0.127 11.419 -24.978 1.00 90.12 172 ILE A C 1
ATOM 1385 O O . ILE A 1 172 ? -1.087 11.492 -25.173 1.00 90.12 172 ILE A O 1
ATOM 1389 N N . MET A 1 173 ? 0.693 11.850 -23.851 1.00 88.81 173 MET A N 1
ATOM 1390 C CA . MET A 1 173 ? -0.078 12.352 -22.710 1.00 88.81 173 MET A CA 1
ATOM 1391 C C . MET A 1 173 ? -0.455 13.827 -22.836 1.00 88.81 173 MET A C 1
ATOM 1393 O O . MET A 1 173 ? -1.512 14.235 -22.358 1.00 88.81 173 MET A O 1
ATOM 1397 N N . TYR A 1 174 ? 0.401 14.615 -23.477 1.00 86.50 174 TYR A N 1
ATOM 1398 C CA . TYR A 1 174 ? 0.235 16.048 -23.677 1.00 86.50 174 TYR A CA 1
ATOM 1399 C C . TYR A 1 174 ? 0.353 16.343 -25.171 1.00 86.50 174 TYR A C 1
ATOM 1401 O O . TYR A 1 174 ? 1.316 16.994 -25.591 1.00 86.50 174 TYR A O 1
ATOM 1409 N N . PRO A 1 175 ? -0.595 15.844 -25.993 1.00 79.81 175 PRO A N 1
ATOM 1410 C CA . PRO A 1 175 ? -0.573 16.157 -27.407 1.00 79.81 175 PRO A CA 1
ATOM 1411 C C . PRO A 1 175 ? -0.582 17.683 -27.539 1.00 79.81 175 PRO A C 1
ATOM 1413 O O . PRO A 1 175 ? -1.349 18.340 -26.821 1.00 79.81 175 PRO A O 1
ATOM 1416 N N . PRO A 1 176 ? 0.276 18.263 -28.396 1.00 72.25 176 PRO A N 1
ATOM 1417 C CA . PRO A 1 176 ? 0.250 19.698 -28.619 1.00 72.25 176 PRO A CA 1
ATOM 1418 C C . PRO A 1 176 ? -1.187 20.085 -28.959 1.00 72.25 176 PRO A C 1
ATOM 1420 O O . PRO A 1 176 ? -1.836 19.395 -29.756 1.00 72.25 176 PRO A O 1
ATOM 1423 N N . GLU A 1 177 ? -1.703 21.143 -28.319 1.00 73.19 177 GLU A N 1
ATOM 1424 C CA . GLU A 1 177 ? -2.992 21.702 -28.722 1.00 73.19 177 GLU A CA 1
ATOM 1425 C C . GLU A 1 177 ? -2.959 21.842 -30.243 1.00 73.19 177 GLU A C 1
ATOM 1427 O O . GLU A 1 177 ? -1.925 22.279 -30.767 1.00 73.19 177 GLU A O 1
ATOM 1432 N N . PRO A 1 178 ? -4.020 21.417 -30.961 1.00 62.84 178 PRO A N 1
ATOM 1433 C CA . PRO A 1 178 ? -4.058 21.625 -32.395 1.00 62.84 178 PRO A CA 1
ATOM 1434 C C . PRO A 1 178 ? -3.756 23.100 -32.587 1.00 62.84 178 PRO A C 1
ATOM 1436 O O . PRO A 1 178 ? -4.483 23.924 -32.025 1.00 62.84 178 PRO A O 1
ATOM 1439 N N . GLU A 1 179 ? -2.644 23.402 -33.274 1.00 57.75 179 GLU A N 1
ATOM 1440 C CA . GLU A 1 179 ? -2.296 24.766 -33.653 1.00 57.75 179 GLU A CA 1
ATOM 1441 C C . GLU A 1 179 ? -3.613 25.401 -34.059 1.00 57.75 179 GLU A C 1
ATOM 1443 O O . GLU A 1 179 ? -4.297 24.893 -34.957 1.00 57.75 179 GLU A O 1
ATOM 1448 N N . GLN A 1 180 ? -4.036 26.424 -33.314 1.00 50.56 180 GLN A N 1
ATOM 1449 C CA . GLN A 1 180 ? -5.108 27.269 -33.780 1.00 50.56 180 GLN A CA 1
ATOM 1450 C C . GLN A 1 180 ? -4.573 27.786 -35.107 1.00 50.56 180 GLN A C 1
ATOM 1452 O O . GLN A 1 180 ? -3.737 28.685 -35.125 1.00 50.56 180 GLN A O 1
ATOM 1457 N N . LEU A 1 181 ? -4.971 27.140 -36.209 1.00 49.50 181 LEU A N 1
ATOM 1458 C CA . LEU A 1 181 ? -4.934 27.723 -37.531 1.00 49.50 181 LEU A CA 1
ATOM 1459 C C . LEU A 1 181 ? -5.585 29.070 -37.299 1.00 49.50 181 LEU A C 1
ATOM 1461 O O . LEU A 1 181 ? -6.791 29.113 -37.036 1.00 49.50 181 LEU A O 1
ATOM 1465 N N . GLU A 1 182 ? -4.761 30.120 -37.242 1.00 53.47 182 GLU A N 1
ATOM 1466 C CA . GLU A 1 182 ? -5.237 31.482 -37.094 1.00 53.47 182 GLU A CA 1
ATOM 1467 C C . GLU A 1 182 ? -6.387 31.589 -38.089 1.00 53.47 182 GLU A C 1
ATOM 1469 O O . GLU A 1 182 ? -6.165 31.299 -39.272 1.00 53.47 182 GLU A O 1
ATOM 1474 N N . PRO A 1 183 ? -7.629 31.849 -37.642 1.00 49.22 183 PRO A N 1
ATOM 1475 C CA . PRO A 1 183 ? -8.711 31.983 -38.586 1.00 49.22 183 PRO A CA 1
ATOM 1476 C C . PRO A 1 183 ? -8.283 33.117 -39.504 1.00 49.22 183 PRO A C 1
ATOM 1478 O O . PRO A 1 183 ? -8.144 34.258 -39.059 1.00 49.22 183 PRO A O 1
ATOM 1481 N N . GLU A 1 184 ? -7.999 32.779 -40.763 1.00 50.53 184 GLU A N 1
ATOM 1482 C CA . GLU A 1 184 ? -7.827 33.759 -41.818 1.00 50.53 184 GLU A CA 1
ATOM 1483 C C . GLU A 1 184 ? -9.005 34.710 -41.663 1.00 50.53 184 GLU A C 1
ATOM 1485 O O . GLU A 1 184 ? -10.156 34.266 -41.644 1.00 50.53 184 GLU A O 1
ATOM 1490 N N . ILE A 1 185 ? -8.691 35.972 -41.365 1.00 49.00 185 ILE A N 1
ATOM 1491 C CA . ILE A 1 185 ? -9.643 36.977 -40.903 1.00 49.00 185 ILE A CA 1
ATOM 1492 C C . ILE A 1 185 ? -10.707 37.136 -41.989 1.00 49.00 185 ILE A C 1
ATOM 1494 O O . ILE A 1 185 ? -10.561 37.920 -42.922 1.00 49.00 185 ILE A O 1
ATOM 1498 N N . LEU A 1 186 ? -11.783 36.367 -41.875 1.00 47.84 186 LEU A N 1
ATOM 1499 C CA . LEU A 1 186 ? -13.022 36.594 -42.582 1.00 47.84 186 LEU A CA 1
ATOM 1500 C C . LEU A 1 186 ? -13.842 37.483 -41.663 1.00 47.84 186 LEU A C 1
ATOM 1502 O O . LEU A 1 186 ? -14.258 37.079 -40.577 1.00 47.84 186 LEU A O 1
ATOM 1506 N N . GLU A 1 187 ? -13.957 38.735 -42.096 1.00 50.84 187 GLU A N 1
ATOM 1507 C CA . GLU A 1 187 ? -14.706 39.814 -41.468 1.00 50.84 187 GLU A CA 1
ATOM 1508 C C . GLU A 1 187 ? -15.985 39.299 -40.790 1.00 50.84 187 GLU A C 1
ATOM 1510 O O . GLU A 1 187 ? -16.850 38.686 -41.418 1.00 50.84 187 GLU A O 1
ATOM 1515 N N . GLN A 1 188 ? -16.088 39.542 -39.482 1.00 44.03 188 GLN A N 1
ATOM 1516 C CA . GLN A 1 188 ? -17.268 39.204 -38.691 1.00 44.03 188 GLN A CA 1
ATOM 1517 C C . GLN A 1 188 ? -18.512 39.932 -39.223 1.00 44.03 188 GLN A C 1
ATOM 1519 O O . GLN A 1 188 ? -18.449 41.147 -39.433 1.00 44.03 188 GLN A O 1
ATOM 1524 N N . PRO A 1 189 ? -19.684 39.275 -39.262 1.00 46.16 189 PRO A N 1
ATOM 1525 C CA . PRO A 1 189 ? -20.945 39.960 -39.057 1.00 46.16 189 PRO A CA 1
ATOM 1526 C C . PRO A 1 189 ? -21.510 39.644 -37.662 1.00 46.16 189 PRO A C 1
ATOM 1528 O O . PRO A 1 189 ? -21.742 38.493 -37.306 1.00 46.16 189 PRO A O 1
ATOM 1531 N N . GLU A 1 190 ? -21.687 40.726 -36.904 1.00 46.31 190 GLU A N 1
ATOM 1532 C CA . GLU A 1 190 ? -22.577 40.971 -35.759 1.00 46.31 190 GLU A CA 1
ATOM 1533 C C . GLU A 1 190 ? -22.940 39.833 -34.780 1.00 46.31 190 GLU A C 1
ATOM 1535 O O . GLU A 1 190 ? -23.728 38.926 -35.038 1.00 46.31 190 GLU A O 1
ATOM 1540 N N . TYR A 1 191 ? -22.448 40.038 -33.557 1.00 50.41 191 TYR A N 1
ATOM 1541 C CA . TYR A 1 191 ? -22.873 39.455 -32.288 1.00 50.41 191 TYR A CA 1
ATOM 1542 C C . TYR A 1 191 ? -24.392 39.559 -32.034 1.00 50.41 191 TYR A C 1
ATOM 1544 O O . TYR A 1 191 ? -24.962 40.650 -32.088 1.00 50.41 191 TYR A O 1
ATOM 1552 N N . VAL A 1 192 ? -25.025 38.443 -31.642 1.00 49.25 192 VAL A N 1
ATOM 1553 C CA . VAL A 1 192 ? -26.383 38.407 -31.064 1.00 49.25 192 VAL A CA 1
ATOM 1554 C C . VAL A 1 192 ? -26.296 37.865 -29.626 1.00 49.25 192 VAL A C 1
ATOM 1556 O O . VAL A 1 192 ? -25.745 36.779 -29.426 1.00 49.25 192 VAL A O 1
ATOM 1559 N N . PRO A 1 193 ? -26.829 38.568 -28.607 1.00 51.22 193 PRO A N 1
ATOM 1560 C CA . PRO A 1 193 ? -26.696 38.169 -27.210 1.00 51.22 193 PRO A CA 1
ATOM 1561 C C . PRO A 1 193 ? -27.726 37.083 -26.870 1.00 51.22 193 PRO A C 1
ATOM 1563 O O . PRO A 1 193 ? -28.852 37.381 -26.490 1.00 51.22 193 PRO A O 1
ATOM 1566 N N . VAL A 1 194 ? -27.359 35.812 -27.049 1.00 51.25 194 VAL A N 1
ATOM 1567 C CA . VAL A 1 194 ? -28.137 34.650 -26.549 1.00 51.25 194 VAL A CA 1
ATOM 1568 C C . VAL A 1 194 ? -27.237 33.630 -25.823 1.00 51.25 194 VAL A C 1
ATOM 1570 O O . VAL A 1 194 ? -27.718 32.770 -25.091 1.00 51.25 194 VAL A O 1
ATOM 1573 N N . ALA A 1 195 ? -25.909 33.740 -25.954 1.00 55.44 195 ALA A N 1
ATOM 1574 C CA . ALA A 1 195 ? -24.962 32.787 -25.370 1.00 55.44 195 ALA A CA 1
ATOM 1575 C C . ALA A 1 195 ? -24.763 32.948 -23.849 1.00 55.44 195 ALA A C 1
ATOM 1577 O O . ALA A 1 195 ? -24.485 31.963 -23.169 1.00 55.44 195 ALA A O 1
ATOM 1578 N N . GLU A 1 196 ? -24.938 34.155 -23.303 1.00 52.12 196 GLU A N 1
ATOM 1579 C CA . GLU A 1 196 ? -24.702 34.430 -21.876 1.00 52.12 196 GLU A CA 1
ATOM 1580 C C . GLU A 1 196 ? -25.767 33.798 -20.962 1.00 52.12 196 GLU A C 1
ATOM 1582 O O . GLU A 1 196 ? -25.424 33.231 -19.927 1.00 52.12 196 GLU A O 1
ATOM 1587 N N . GLU A 1 197 ? -27.041 33.783 -21.372 1.00 49.78 197 GLU A N 1
ATOM 1588 C CA . GLU A 1 197 ? -28.107 33.109 -20.610 1.00 49.78 197 GLU A CA 1
ATOM 1589 C C . GLU A 1 197 ? -27.979 31.578 -20.663 1.00 49.78 197 GLU A C 1
ATOM 1591 O O . GLU A 1 197 ? -28.207 30.902 -19.661 1.00 49.78 197 GLU A O 1
ATOM 1596 N N . MET A 1 198 ? -27.549 31.008 -21.795 1.00 50.38 198 MET A N 1
ATOM 1597 C CA . MET A 1 198 ? -27.353 29.555 -21.914 1.00 50.38 198 MET A CA 1
ATOM 1598 C C . MET A 1 198 ? -26.095 29.056 -21.186 1.00 50.38 198 MET A C 1
ATOM 1600 O O . MET A 1 198 ? -26.052 27.900 -20.762 1.00 50.38 198 MET A O 1
ATOM 1604 N N . ALA A 1 199 ? -25.079 29.909 -21.032 1.00 54.78 199 ALA A N 1
ATOM 1605 C CA . ALA A 1 199 ? -23.873 29.592 -20.274 1.00 54.78 199 ALA A CA 1
ATOM 1606 C C . ALA A 1 199 ? -24.137 29.571 -18.760 1.00 54.78 199 ALA A C 1
ATOM 1608 O O . ALA A 1 199 ? -23.618 28.694 -18.074 1.00 54.78 199 ALA A O 1
ATOM 1609 N N . LEU A 1 200 ? -24.992 30.467 -18.250 1.00 48.59 200 LEU A N 1
ATOM 1610 C CA . LEU A 1 200 ? -25.353 30.496 -16.830 1.00 48.59 200 LEU A CA 1
ATOM 1611 C C . LEU A 1 200 ? -26.184 29.267 -16.420 1.00 48.59 200 LEU A C 1
ATOM 1613 O O . LEU A 1 200 ? -25.926 28.667 -15.381 1.00 48.59 200 LEU A O 1
ATOM 1617 N N . VAL A 1 201 ? -27.119 28.837 -17.277 1.00 53.53 201 VAL A N 1
ATOM 1618 C CA . VAL A 1 201 ? -27.962 27.654 -17.023 1.00 53.53 201 VAL A CA 1
ATOM 1619 C C . VAL A 1 201 ? -27.142 26.358 -17.034 1.00 53.53 201 VAL A C 1
ATOM 1621 O O . VAL A 1 201 ? -27.367 25.493 -16.194 1.00 53.53 201 VAL A O 1
ATOM 1624 N N . LYS A 1 202 ? -26.135 26.235 -17.911 1.00 53.09 202 LYS A N 1
ATOM 1625 C CA . LYS A 1 202 ? -25.212 25.083 -17.893 1.00 53.09 202 LYS A CA 1
ATOM 1626 C C . LYS A 1 202 ? -24.330 25.047 -16.645 1.00 53.09 202 LYS A C 1
ATOM 1628 O O . LYS A 1 202 ? -24.054 23.965 -16.140 1.00 53.09 202 LYS A O 1
ATOM 1633 N N . PHE A 1 203 ? -23.926 26.212 -16.140 1.00 44.53 203 PHE A N 1
ATOM 1634 C CA . PHE A 1 203 ? -23.103 26.312 -14.935 1.00 44.53 203 PHE A CA 1
ATOM 1635 C C . PHE A 1 203 ? -23.886 25.929 -13.667 1.00 44.53 203 PHE A C 1
ATOM 1637 O O . PHE A 1 203 ? -23.337 25.284 -12.774 1.00 44.53 203 PHE A O 1
ATOM 1644 N N . 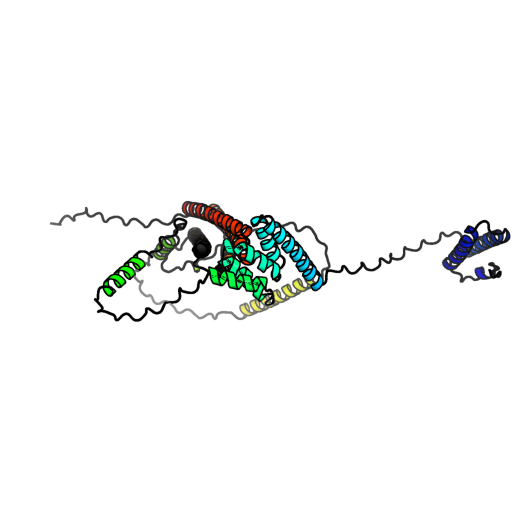GLU A 1 204 ? -25.179 26.263 -13.600 1.00 49.69 204 GLU A N 1
ATOM 1645 C CA . GLU A 1 204 ? -26.060 25.843 -12.500 1.00 49.69 204 GLU A CA 1
ATOM 1646 C C . GLU A 1 204 ? -26.462 24.359 -12.597 1.00 49.69 204 GLU A C 1
ATOM 1648 O O . GLU A 1 204 ? -26.567 23.688 -11.569 1.00 49.69 204 GLU A O 1
ATOM 1653 N N . GLU A 1 205 ? -26.621 23.806 -13.805 1.00 47.97 205 GLU A N 1
ATOM 1654 C CA . GLU A 1 205 ? -26.957 22.387 -14.004 1.00 47.97 205 GLU A CA 1
ATOM 1655 C C . GLU A 1 205 ? -25.756 21.454 -13.720 1.00 47.97 205 GLU A C 1
ATOM 1657 O O . GLU A 1 205 ? -25.934 20.392 -13.118 1.00 47.97 205 GLU A O 1
ATOM 1662 N N . GLU A 1 206 ? -24.520 21.872 -14.034 1.00 4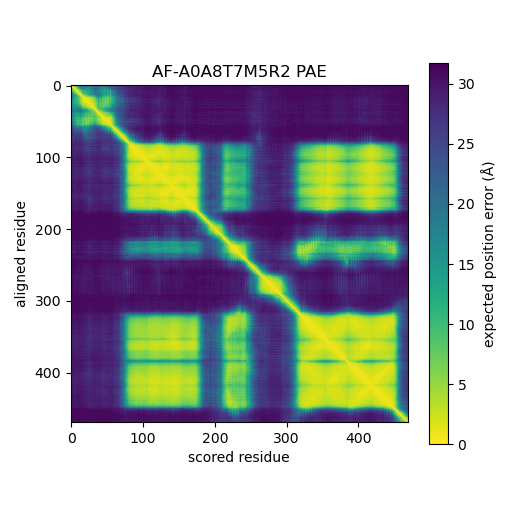8.19 206 GLU A N 1
ATOM 1663 C CA . GLU A 1 206 ? -23.289 21.154 -13.647 1.00 48.19 206 GLU A CA 1
ATOM 1664 C C . GLU A 1 206 ? -23.002 21.224 -12.137 1.00 48.19 206 GLU A C 1
ATOM 1666 O O . GLU A 1 206 ? -22.552 20.232 -11.559 1.00 48.19 206 GLU A O 1
ATOM 1671 N N . GLN A 1 207 ? -23.317 22.341 -11.467 1.00 47.28 207 GLN A N 1
ATOM 1672 C CA . GLN A 1 207 ? -23.209 22.436 -10.002 1.00 47.28 207 GLN A CA 1
ATOM 1673 C C . GLN A 1 207 ? -24.320 21.673 -9.262 1.00 47.28 207 GLN A C 1
ATOM 1675 O O . GLN A 1 207 ? -24.103 21.207 -8.143 1.00 47.28 207 GLN A O 1
ATOM 1680 N N . ALA A 1 208 ? -25.497 21.491 -9.869 1.00 43.69 208 ALA A N 1
ATOM 1681 C CA . ALA A 1 208 ? -26.580 20.702 -9.280 1.00 43.69 208 ALA A CA 1
ATOM 1682 C C . ALA A 1 208 ? -26.359 19.180 -9.399 1.00 43.69 208 ALA A C 1
ATOM 1684 O O . ALA A 1 208 ? -26.907 18.419 -8.597 1.00 43.69 208 ALA A O 1
ATOM 1685 N N . LEU A 1 209 ? -25.537 18.723 -10.355 1.00 41.94 209 LEU A N 1
ATOM 1686 C CA . LEU A 1 209 ? -25.205 17.302 -10.538 1.00 41.94 209 LEU A CA 1
ATOM 1687 C C . LEU A 1 209 ? -23.937 16.852 -9.787 1.00 41.94 209 LEU A C 1
ATOM 1689 O O . LEU A 1 209 ? -23.621 15.662 -9.784 1.00 41.94 209 LEU A O 1
ATOM 1693 N N . SER A 1 210 ? -23.234 17.770 -9.115 1.00 37.91 210 SER A N 1
ATOM 1694 C CA . SER A 1 210 ? -22.044 17.486 -8.302 1.00 37.91 210 SER A CA 1
ATOM 1695 C C . SER A 1 210 ? -22.351 17.282 -6.815 1.00 37.91 210 SER A C 1
ATOM 1697 O O . SER A 1 210 ? -21.474 17.457 -5.967 1.00 37.91 210 SER A O 1
ATOM 1699 N N . VAL A 1 211 ? -23.587 16.919 -6.460 1.00 39.66 211 VAL A N 1
ATOM 1700 C CA . VAL A 1 211 ? -23.833 16.314 -5.149 1.00 39.66 211 VAL A CA 1
ATOM 1701 C C . VAL A 1 211 ? -23.238 14.913 -5.226 1.00 39.66 211 VAL A C 1
ATOM 1703 O O . VAL A 1 211 ? -23.896 13.997 -5.719 1.00 39.66 211 VAL A O 1
ATOM 1706 N N . GLU A 1 212 ? -21.976 14.768 -4.807 1.00 44.00 212 GLU A N 1
ATOM 1707 C CA . GLU A 1 212 ? -21.321 13.475 -4.599 1.00 44.00 212 GLU A CA 1
ATOM 1708 C C . GLU A 1 212 ? -22.269 12.589 -3.789 1.00 44.00 212 GLU A C 1
ATOM 1710 O O . GLU A 1 212 ? -22.435 12.741 -2.578 1.00 44.00 212 GLU A O 1
ATOM 1715 N N . GLN A 1 213 ? -22.969 11.692 -4.483 1.00 37.41 213 GLN A N 1
ATOM 1716 C CA . GLN A 1 213 ? -23.723 10.641 -3.828 1.00 37.41 213 GLN A CA 1
ATOM 1717 C C . GLN A 1 213 ? -22.696 9.840 -3.020 1.00 37.41 213 GLN A C 1
ATOM 1719 O O . GLN A 1 213 ? -21.662 9.468 -3.586 1.00 37.41 213 GLN A O 1
ATOM 1724 N N . PRO A 1 214 ? -22.931 9.602 -1.717 1.00 44.59 214 PRO A N 1
ATOM 1725 C CA . PRO A 1 214 ? -22.001 8.833 -0.907 1.00 44.59 214 PRO A CA 1
ATOM 1726 C C . PRO A 1 214 ? -21.750 7.487 -1.585 1.00 44.59 214 PRO A C 1
ATOM 1728 O O . PRO A 1 214 ? -22.685 6.873 -2.108 1.00 44.59 214 PRO A O 1
ATOM 1731 N N . ASP A 1 215 ? -20.488 7.052 -1.593 1.00 50.25 215 ASP A N 1
ATOM 1732 C CA . ASP A 1 215 ? -20.078 5.769 -2.161 1.00 50.25 215 ASP A CA 1
ATOM 1733 C C . ASP A 1 215 ? -21.058 4.676 -1.683 1.00 50.25 215 ASP A C 1
ATOM 1735 O O . ASP A 1 215 ? -21.284 4.556 -0.473 1.00 50.25 215 ASP A O 1
ATOM 1739 N N . PRO A 1 216 ? -21.676 3.880 -2.578 1.00 44.50 216 PRO A N 1
ATOM 1740 C CA . PRO A 1 216 ? -22.595 2.810 -2.187 1.00 44.50 216 PRO A CA 1
ATOM 1741 C C . PRO A 1 216 ? -21.949 1.748 -1.275 1.00 44.50 216 PRO A C 1
ATOM 1743 O O . PRO A 1 216 ? -22.662 0.930 -0.694 1.00 44.50 216 PRO A O 1
ATOM 1746 N N . SER A 1 217 ? -20.619 1.755 -1.128 1.00 54.38 217 SER A N 1
ATOM 1747 C CA . SER A 1 217 ? -19.857 0.936 -0.181 1.00 54.38 217 SER A CA 1
ATOM 1748 C C . SER A 1 217 ? -19.569 1.603 1.178 1.00 54.38 217 SER A C 1
ATOM 1750 O O . SER A 1 217 ? -18.958 0.960 2.037 1.00 54.38 217 SER A O 1
ATOM 1752 N N . SER A 1 218 ? -20.012 2.850 1.391 1.00 60.44 218 SER A N 1
ATOM 1753 C CA . SER A 1 218 ? -19.886 3.576 2.664 1.00 60.44 218 SER A CA 1
ATOM 1754 C C . SER A 1 218 ? -20.711 2.905 3.765 1.00 60.44 218 SER A C 1
ATOM 1756 O O . SER A 1 218 ? -21.909 2.632 3.625 1.00 60.44 218 SER A O 1
ATOM 1758 N N . ILE A 1 219 ? -20.058 2.589 4.884 1.00 73.44 219 ILE A N 1
ATOM 1759 C CA . ILE A 1 219 ? -20.700 1.904 6.007 1.00 73.44 219 ILE A CA 1
ATOM 1760 C C . ILE A 1 219 ? -21.268 2.965 6.950 1.00 73.44 219 ILE A C 1
ATOM 1762 O O . ILE A 1 219 ? -20.524 3.711 7.581 1.00 73.44 219 ILE A O 1
ATOM 1766 N N . LYS A 1 220 ? -22.594 3.006 7.117 1.00 74.75 220 LYS A N 1
ATOM 1767 C CA . LYS A 1 220 ? -23.216 3.839 8.158 1.00 74.75 220 LYS A CA 1
ATOM 1768 C C . LYS A 1 220 ? -22.917 3.257 9.540 1.00 74.75 220 LYS A C 1
ATOM 1770 O O . LYS A 1 220 ? -23.523 2.270 9.939 1.00 74.75 220 LYS A O 1
ATOM 1775 N N . ILE A 1 221 ? -21.998 3.882 10.271 1.00 73.94 221 ILE A N 1
ATOM 1776 C CA . ILE A 1 221 ? -21.611 3.473 11.634 1.00 73.94 221 ILE A CA 1
ATOM 1777 C C . ILE A 1 221 ? -22.480 4.151 12.704 1.00 73.94 221 ILE A C 1
ATOM 1779 O O . ILE A 1 221 ? -22.589 3.658 13.828 1.00 73.94 221 ILE A O 1
ATOM 1783 N N . GLY A 1 222 ? -23.119 5.276 12.368 1.00 68.38 222 GLY A N 1
ATOM 1784 C CA . GLY A 1 222 ? -24.023 5.995 13.270 1.00 68.38 222 GLY A CA 1
ATOM 1785 C C . GLY A 1 222 ? -23.307 6.772 14.378 1.00 68.38 222 GLY A C 1
ATOM 1786 O O . GLY A 1 222 ? -23.914 7.065 15.402 1.00 68.38 222 GLY A O 1
ATOM 1787 N N . MET A 1 223 ? -22.016 7.101 14.220 1.00 79.38 223 MET A N 1
ATOM 1788 C CA . MET A 1 223 ? -21.285 7.903 15.209 1.00 79.38 223 MET A CA 1
ATOM 1789 C C . MET A 1 223 ? -21.820 9.338 15.308 1.00 79.38 223 MET A C 1
ATOM 1791 O O . MET A 1 223 ? -21.875 9.885 16.405 1.00 79.38 223 MET A O 1
ATOM 1795 N N . SER A 1 224 ? -22.238 9.945 14.194 1.00 70.50 224 SER A N 1
ATOM 1796 C CA . SER A 1 224 ? -22.870 11.273 14.186 1.00 70.50 224 SER A CA 1
ATOM 1797 C C . SER A 1 224 ? -24.155 11.294 15.018 1.00 70.50 224 SER A C 1
ATOM 1799 O O . SER A 1 224 ? -24.283 12.117 15.920 1.00 70.50 224 SER A O 1
ATOM 1801 N N . GLU A 1 225 ? -25.044 10.327 14.789 1.00 75.44 225 GLU A N 1
ATOM 1802 C CA . GLU A 1 225 ? -26.277 10.129 15.561 1.00 75.44 225 GLU A CA 1
ATOM 1803 C C . GLU A 1 225 ? -25.968 9.843 17.041 1.00 75.44 225 GLU A C 1
ATOM 1805 O O . GLU A 1 225 ? -26.544 10.461 17.935 1.00 75.44 225 GLU A O 1
ATOM 1810 N N . ALA A 1 226 ? -24.974 8.990 17.321 1.00 71.19 226 ALA A N 1
ATOM 1811 C CA . ALA A 1 226 ? -24.518 8.717 18.683 1.00 71.19 226 ALA A CA 1
ATOM 1812 C C . ALA A 1 226 ? -24.034 9.982 19.408 1.00 71.19 226 ALA A C 1
ATOM 1814 O O . ALA A 1 226 ? -24.318 10.152 20.591 1.00 71.19 226 ALA A O 1
ATOM 1815 N N . LEU A 1 227 ? -23.295 10.857 18.717 1.00 73.69 227 LEU A N 1
ATOM 1816 C CA . LEU A 1 227 ? -22.771 12.105 19.270 1.00 73.69 227 LEU A CA 1
ATOM 1817 C C . LEU A 1 227 ? -23.868 13.145 19.509 1.00 73.69 227 LEU A C 1
ATOM 1819 O O . LEU A 1 227 ? -23.779 13.878 20.493 1.00 73.69 227 LEU A O 1
ATOM 1823 N N . GLU A 1 228 ? -24.885 13.213 18.650 1.00 79.06 228 GLU A N 1
ATOM 1824 C CA . GLU A 1 228 ? -26.052 14.075 18.869 1.00 79.06 228 GLU A CA 1
ATOM 1825 C C . GLU A 1 228 ? -26.822 13.643 20.114 1.00 79.06 228 GLU A C 1
ATOM 1827 O O . GLU A 1 228 ? -27.007 14.453 21.026 1.00 79.06 228 GLU A O 1
ATOM 1832 N N . ILE A 1 229 ? -27.160 12.354 20.217 1.00 75.69 229 ILE A N 1
ATOM 1833 C CA . ILE A 1 229 ? -27.859 11.825 21.392 1.00 75.69 229 ILE A CA 1
ATOM 1834 C C . ILE A 1 229 ? -26.992 11.967 22.649 1.00 75.69 229 ILE A C 1
ATOM 1836 O O . ILE A 1 229 ? -27.493 12.273 23.730 1.00 75.69 229 ILE A O 1
ATOM 1840 N N . TRP A 1 230 ? -25.674 11.779 22.533 1.00 74.38 230 TRP A N 1
ATOM 1841 C CA . TRP A 1 230 ? -24.755 11.976 23.652 1.00 74.38 230 TRP A CA 1
ATOM 1842 C C . TRP A 1 230 ? -24.723 13.428 24.119 1.00 74.38 230 TRP A C 1
ATOM 1844 O O . TRP A 1 230 ? -24.749 13.672 25.320 1.00 74.38 230 TRP A O 1
ATOM 1854 N N . ARG A 1 231 ? -24.687 14.392 23.195 1.00 78.62 231 ARG A N 1
ATOM 1855 C CA . ARG A 1 231 ? -24.699 15.824 23.520 1.00 78.62 231 ARG A CA 1
ATOM 1856 C C . ARG A 1 231 ? -26.019 16.241 24.161 1.00 78.62 231 ARG A C 1
ATOM 1858 O O . ARG A 1 231 ? -26.011 17.063 25.069 1.00 78.62 231 ARG A O 1
ATOM 1865 N N . GLU A 1 232 ? -27.131 15.658 23.723 1.00 80.25 232 GLU A N 1
ATOM 1866 C CA . GLU A 1 232 ? -28.441 15.867 24.343 1.00 80.25 232 GLU A CA 1
ATOM 1867 C C . GLU A 1 232 ? -28.495 15.269 25.758 1.00 80.25 232 GLU A C 1
ATOM 1869 O O . GLU A 1 232 ? -28.954 15.917 26.698 1.00 80.25 232 GLU A O 1
ATOM 1874 N N . LYS A 1 233 ? -27.970 14.050 25.933 1.00 75.56 233 LYS A N 1
ATOM 1875 C CA . LYS A 1 233 ? -27.958 13.344 27.220 1.00 75.56 233 LYS A CA 1
ATOM 1876 C C . LYS A 1 233 ? -26.922 13.911 28.201 1.00 75.56 233 LYS A C 1
ATOM 1878 O O . LYS A 1 233 ? -27.150 13.845 29.402 1.00 75.56 233 LYS A O 1
ATOM 1883 N N . TYR A 1 234 ? -25.806 14.466 27.726 1.00 74.69 234 TYR A N 1
ATOM 1884 C CA . TYR A 1 234 ? -24.671 14.948 28.529 1.00 74.69 234 TYR A CA 1
ATOM 1885 C C . TYR A 1 234 ? -24.085 16.266 27.976 1.00 74.69 234 TYR A C 1
ATOM 1887 O O . TYR A 1 234 ? -22.952 16.279 27.490 1.00 74.69 234 TYR A O 1
ATOM 1895 N N . PRO A 1 235 ? -24.815 17.393 28.059 1.00 73.62 235 PRO A N 1
ATOM 1896 C CA . PRO A 1 235 ? -24.419 18.655 27.421 1.00 73.62 235 PRO A CA 1
ATOM 1897 C C . PRO A 1 235 ? -23.095 19.239 27.941 1.00 73.62 235 PRO A C 1
ATOM 1899 O O . PRO A 1 235 ? -22.386 19.899 27.185 1.00 73.62 235 PRO A O 1
ATOM 1902 N N . ASP A 1 236 ? 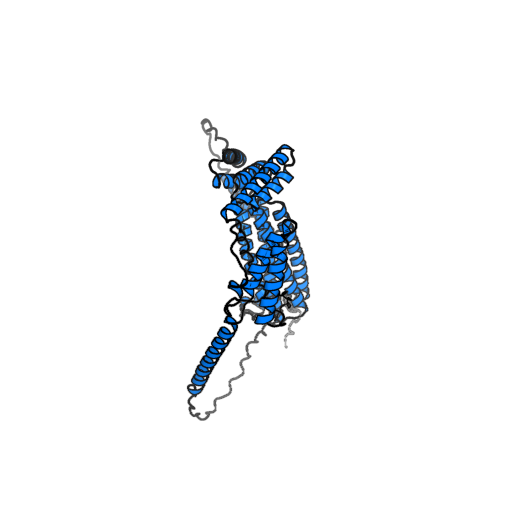-22.734 18.949 29.195 1.00 70.38 236 ASP A N 1
ATOM 1903 C CA . ASP A 1 236 ? -21.528 19.476 29.851 1.00 70.38 236 ASP A CA 1
ATOM 1904 C C . ASP A 1 236 ? -20.303 18.539 29.757 1.00 70.38 236 ASP A C 1
ATOM 1906 O O . ASP A 1 236 ? -19.269 18.821 30.363 1.00 70.38 236 ASP A O 1
ATOM 1910 N N . LEU A 1 237 ? -20.398 17.403 29.047 1.00 64.75 237 LEU A N 1
ATOM 1911 C CA . LEU A 1 237 ? -19.358 16.364 29.045 1.00 64.75 237 LEU A CA 1
ATOM 1912 C C . LEU A 1 237 ? -18.862 16.038 27.629 1.00 64.75 237 LEU A C 1
ATOM 1914 O O . LEU A 1 237 ? -19.556 15.387 26.844 1.00 64.75 237 LEU A O 1
ATOM 1918 N N . HIS A 1 238 ? -17.623 16.435 27.317 1.00 68.50 238 HIS A N 1
ATOM 1919 C CA . HIS A 1 238 ? -16.992 16.117 26.036 1.00 68.50 238 HIS A CA 1
ATOM 1920 C C . HIS A 1 238 ? -16.513 14.657 25.993 1.00 68.50 238 HIS A C 1
ATOM 1922 O O . HIS A 1 238 ? -16.005 14.115 26.975 1.00 68.50 238 HIS A O 1
ATOM 1928 N N . VAL A 1 239 ? -16.637 14.004 24.833 1.00 60.97 239 VAL A N 1
ATOM 1929 C CA . VAL A 1 239 ? -16.307 12.573 24.660 1.00 60.97 239 VAL A CA 1
ATOM 1930 C C . VAL A 1 239 ? -14.826 12.267 24.923 1.00 60.97 239 VAL A C 1
ATOM 1932 O O . VAL A 1 239 ? -14.477 11.206 25.453 1.00 60.97 239 VAL A O 1
ATOM 1935 N N . ASP A 1 240 ? -13.955 13.215 24.589 1.00 57.25 240 ASP A N 1
ATOM 1936 C CA . ASP A 1 240 ? -12.509 13.102 24.800 1.00 57.25 240 ASP A CA 1
ATOM 1937 C C . ASP A 1 240 ? -12.108 13.201 26.284 1.00 57.25 240 ASP A C 1
ATOM 1939 O O . ASP A 1 240 ? -11.098 12.618 26.675 1.00 57.25 240 ASP A O 1
ATOM 1943 N N . ASP A 1 241 ? -12.936 13.828 27.128 1.00 61.03 241 ASP A N 1
ATOM 1944 C CA . ASP A 1 241 ? -12.678 14.006 28.567 1.00 61.03 241 ASP A CA 1
ATOM 1945 C C . ASP A 1 241 ? -13.091 12.787 29.409 1.00 61.03 241 ASP A C 1
ATOM 1947 O O . ASP A 1 241 ? -12.912 12.748 30.629 1.00 61.03 241 ASP A O 1
ATOM 1951 N N . LEU A 1 242 ? -13.653 11.760 28.767 1.00 60.78 242 LEU A N 1
ATOM 1952 C CA . LEU A 1 242 ? -14.110 10.559 29.452 1.00 60.78 242 LEU A CA 1
ATOM 1953 C C . LEU A 1 242 ? -12.924 9.740 30.029 1.00 60.78 242 LEU A C 1
ATOM 1955 O O . LEU A 1 242 ? -11.820 9.714 29.471 1.00 60.78 242 LEU A O 1
ATOM 1959 N N . PRO A 1 243 ? -13.103 9.012 31.143 1.00 52.94 243 PRO A N 1
ATOM 1960 C CA . PRO A 1 243 ? -12.051 8.157 31.679 1.00 52.94 243 PRO A CA 1
ATOM 1961 C C . PRO A 1 243 ? -11.754 6.978 30.738 1.00 52.94 243 PRO A C 1
ATOM 1963 O O . PRO A 1 243 ? -12.651 6.296 30.242 1.00 52.94 243 PRO A O 1
ATOM 1966 N N . VAL A 1 244 ? -10.466 6.720 30.494 1.00 52.66 244 VAL A N 1
ATOM 1967 C CA . VAL A 1 244 ? -9.996 5.552 29.737 1.00 52.66 244 VAL A CA 1
ATOM 1968 C C . VAL A 1 244 ? -10.051 4.327 30.643 1.00 52.66 244 VAL A C 1
ATOM 1970 O O . VAL A 1 244 ? -9.289 4.222 31.603 1.00 52.66 244 VAL A O 1
ATOM 1973 N N . GLY A 1 245 ? -10.957 3.388 30.367 1.00 44.91 245 GLY A N 1
ATOM 1974 C CA . GLY A 1 245 ? -10.855 2.059 30.964 1.00 44.91 245 GLY A CA 1
ATOM 1975 C C . GLY A 1 245 ? -9.548 1.415 30.491 1.00 44.91 245 GLY A C 1
ATOM 1976 O O . GLY A 1 245 ? -9.363 1.334 29.285 1.00 44.91 245 GLY A O 1
ATOM 1977 N N . GLY A 1 246 ? -8.672 0.982 31.420 1.00 36.47 246 GLY A N 1
ATOM 1978 C CA . GLY A 1 246 ? -7.343 0.346 31.221 1.00 36.47 246 GLY A CA 1
ATOM 1979 C C . GLY A 1 246 ? -7.259 -1.194 31.463 1.00 36.47 246 GLY A C 1
ATOM 1980 O O . GLY A 1 246 ? -7.457 -1.625 32.595 1.00 36.47 246 GLY A O 1
ATOM 1981 N N . ALA A 1 247 ? -6.948 -2.061 30.484 1.00 40.69 247 ALA A N 1
ATOM 1982 C CA . ALA A 1 247 ? -6.825 -3.520 30.660 1.00 40.69 247 ALA A CA 1
ATOM 1983 C C . ALA A 1 247 ? -5.379 -3.925 30.942 1.00 40.69 247 ALA A C 1
ATOM 1985 O O . ALA A 1 247 ? -4.456 -3.586 30.201 1.00 40.69 247 ALA A O 1
ATOM 1986 N N . GLN A 1 248 ? -5.195 -4.782 31.947 1.00 32.97 248 GLN A N 1
ATOM 1987 C CA . GLN A 1 248 ? -3.987 -5.590 32.047 1.00 32.97 248 GLN A CA 1
ATOM 1988 C C . GLN A 1 248 ? -4.023 -6.704 31.001 1.00 32.97 248 GLN A C 1
ATOM 1990 O O . GLN A 1 248 ? -4.609 -7.767 31.203 1.00 32.97 248 GLN A O 1
ATOM 1995 N N . VAL A 1 249 ? -3.322 -6.483 29.892 1.00 33.81 249 VAL A N 1
ATOM 1996 C CA . VAL A 1 249 ? -2.848 -7.581 29.053 1.00 33.81 249 VAL A CA 1
ATOM 1997 C C . VAL A 1 249 ? -1.783 -8.316 29.861 1.00 33.81 249 VAL A C 1
ATOM 1999 O O . VAL A 1 249 ? -0.668 -7.819 30.045 1.00 33.81 249 VAL A O 1
ATOM 2002 N N . THR A 1 250 ? -2.094 -9.516 30.353 1.00 33.06 250 THR A N 1
ATOM 2003 C CA . THR A 1 250 ? -1.022 -10.438 30.732 1.00 33.06 250 THR A CA 1
ATOM 2004 C C . THR A 1 250 ? -0.229 -10.710 29.457 1.00 33.06 250 THR A C 1
ATOM 2006 O O . THR A 1 250 ? -0.716 -11.340 28.520 1.00 33.06 250 THR A O 1
ATOM 2009 N N . LYS A 1 251 ? 0.974 -10.128 29.360 1.00 28.03 251 LYS A N 1
ATOM 2010 C CA . LYS A 1 251 ? 1.853 -10.315 28.201 1.00 28.03 251 LYS A CA 1
ATOM 2011 C C . LYS A 1 251 ? 1.967 -11.821 27.939 1.00 28.03 251 LYS A C 1
ATOM 2013 O O . LYS A 1 251 ? 2.310 -12.542 28.884 1.00 28.03 251 LYS A O 1
ATOM 2018 N N . PRO A 1 252 ? 1.731 -12.322 26.711 1.00 28.91 252 PRO A N 1
ATOM 2019 C CA . PRO A 1 252 ? 2.011 -13.715 26.409 1.00 28.91 252 PRO A CA 1
ATOM 2020 C C . PRO A 1 252 ? 3.473 -13.971 26.765 1.00 28.91 252 PRO A C 1
ATOM 2022 O O . PRO A 1 252 ? 4.384 -13.271 26.312 1.00 28.91 252 PRO A O 1
ATOM 2025 N N . ARG A 1 253 ? 3.692 -14.930 27.664 1.00 27.00 253 ARG A N 1
ATOM 2026 C CA . ARG A 1 253 ? 5.016 -15.312 28.144 1.00 27.00 253 ARG A CA 1
ATOM 2027 C C . ARG A 1 253 ? 5.731 -16.046 27.014 1.00 27.00 253 ARG A C 1
ATOM 2029 O O . ARG A 1 253 ? 5.810 -17.270 27.004 1.00 27.00 253 ARG A O 1
ATOM 2036 N N . TRP A 1 254 ? 6.252 -15.289 26.052 1.00 25.94 254 TRP A N 1
ATOM 2037 C CA . TRP A 1 254 ? 7.128 -15.802 25.011 1.00 25.94 254 TRP A CA 1
ATOM 2038 C C . TRP A 1 254 ? 8.355 -16.420 25.682 1.00 25.94 254 TRP A C 1
ATOM 2040 O O . TRP A 1 254 ? 9.200 -15.726 26.257 1.00 25.94 254 TRP A O 1
ATOM 2050 N N . ARG A 1 255 ? 8.449 -17.754 25.630 1.00 26.02 255 ARG A N 1
ATOM 2051 C CA . ARG A 1 255 ? 9.677 -18.495 25.927 1.00 26.02 255 ARG A CA 1
ATOM 2052 C C . ARG A 1 255 ? 10.716 -18.089 24.883 1.00 26.02 255 ARG A C 1
ATOM 2054 O O . ARG A 1 255 ? 10.838 -18.712 23.836 1.00 26.02 255 ARG A O 1
ATOM 2061 N N . ARG A 1 256 ? 11.482 -17.036 25.174 1.00 30.27 256 ARG A N 1
ATOM 2062 C CA . ARG A 1 256 ? 12.721 -16.749 24.450 1.00 30.27 256 ARG A CA 1
ATOM 2063 C C . ARG A 1 256 ? 13.659 -17.931 24.657 1.00 30.27 256 ARG A C 1
ATOM 2065 O O . ARG A 1 256 ? 14.143 -18.168 25.766 1.00 30.27 256 ARG A O 1
ATOM 2072 N N . SER A 1 257 ? 13.874 -18.688 23.587 1.00 29.02 257 SER A N 1
ATOM 2073 C CA . SER A 1 257 ? 14.968 -19.643 23.504 1.00 29.02 257 SER A CA 1
ATOM 2074 C C . SER A 1 257 ? 16.278 -18.906 23.790 1.00 29.02 257 SER A C 1
ATOM 2076 O O . SER A 1 257 ? 16.535 -17.822 23.261 1.00 29.02 257 SER A O 1
ATOM 2078 N N . ARG A 1 258 ? 17.062 -19.463 24.715 1.00 30.77 258 ARG A N 1
ATOM 2079 C CA . ARG A 1 258 ? 18.335 -18.922 25.198 1.00 30.77 258 ARG A CA 1
ATOM 2080 C C . ARG A 1 258 ? 19.309 -18.734 24.029 1.00 30.77 258 ARG A C 1
ATOM 2082 O O . ARG A 1 258 ? 19.811 -19.722 23.504 1.00 30.77 258 ARG A O 1
ATOM 2089 N N . LYS A 1 259 ? 19.694 -17.492 23.729 1.00 34.88 259 LYS A N 1
ATOM 2090 C CA . LYS A 1 259 ? 21.042 -17.199 23.213 1.00 34.88 259 LYS A CA 1
ATOM 2091 C C . LYS A 1 259 ? 21.897 -16.621 24.348 1.00 34.88 259 LYS A C 1
ATOM 2093 O O . LYS A 1 259 ? 21.390 -15.950 25.245 1.00 34.88 259 LYS A O 1
ATOM 2098 N N . LYS A 1 260 ? 23.149 -17.080 24.377 1.00 34.31 260 LYS A N 1
ATOM 2099 C CA . LYS A 1 260 ? 24.078 -17.153 25.518 1.00 34.31 260 LYS A CA 1
ATOM 2100 C C . LYS A 1 260 ? 24.548 -15.777 26.035 1.00 34.31 260 LYS A C 1
ATOM 2102 O O . LYS A 1 260 ? 24.492 -14.780 25.332 1.00 34.31 260 LYS A O 1
ATOM 2107 N N . LYS A 1 261 ? 24.973 -15.784 27.305 1.00 38.41 261 LYS A N 1
ATOM 2108 C CA . LYS A 1 261 ? 25.359 -14.669 28.197 1.00 38.41 261 LYS A CA 1
ATOM 2109 C C . LYS A 1 261 ? 26.724 -14.035 27.877 1.00 38.41 261 LYS A C 1
ATOM 2111 O O . LYS A 1 261 ? 27.644 -14.775 27.555 1.00 38.41 261 LYS A O 1
ATOM 2116 N N . THR A 1 262 ? 26.876 -12.760 28.262 1.00 34.12 262 THR A N 1
ATOM 2117 C CA . THR A 1 262 ? 28.073 -12.142 28.897 1.00 34.12 262 THR A CA 1
ATOM 2118 C C . THR A 1 262 ? 27.625 -11.115 29.981 1.00 34.12 262 THR A C 1
ATOM 2120 O O . THR A 1 262 ? 26.442 -10.765 30.006 1.00 34.12 262 THR A O 1
ATOM 2123 N N . PRO A 1 263 ? 28.450 -10.755 30.999 1.00 49.12 263 PRO A N 1
ATOM 2124 C CA . PRO A 1 263 ? 28.007 -10.829 32.405 1.00 49.12 263 PRO A CA 1
ATOM 2125 C C . PRO A 1 263 ? 27.758 -9.510 33.193 1.00 49.12 263 PRO A C 1
ATOM 2127 O O . PRO A 1 263 ? 28.519 -8.553 33.163 1.00 49.12 263 PRO A O 1
ATOM 2130 N N . GLN A 1 264 ? 26.689 -9.549 34.002 1.00 54.53 264 GLN A N 1
ATOM 2131 C CA . GLN A 1 264 ? 26.531 -9.185 35.434 1.00 54.53 264 GLN A CA 1
ATOM 2132 C C . GLN A 1 264 ? 26.953 -7.822 36.038 1.00 54.53 264 GLN A C 1
ATOM 2134 O O . GLN A 1 264 ? 26.527 -7.564 37.164 1.00 54.53 264 GLN A O 1
ATOM 2139 N N . LEU A 1 265 ? 27.673 -6.912 35.373 1.00 47.28 265 LEU A N 1
ATOM 2140 C CA . LEU A 1 265 ? 28.068 -5.646 36.034 1.00 47.28 265 LEU A CA 1
ATOM 2141 C C . LEU A 1 265 ? 26.974 -4.559 35.981 1.00 47.28 265 LEU A C 1
ATOM 2143 O O . LEU A 1 265 ? 26.682 -3.893 36.973 1.00 47.28 265 LEU A O 1
ATOM 2147 N N . HIS A 1 266 ? 26.279 -4.440 34.848 1.00 50.72 266 HIS A N 1
ATOM 2148 C CA . HIS A 1 266 ? 25.289 -3.377 34.624 1.00 50.72 266 HIS A CA 1
ATOM 2149 C C . HIS A 1 266 ? 24.003 -3.524 35.454 1.00 50.72 266 HIS A C 1
ATOM 2151 O O . HIS A 1 266 ? 23.308 -2.539 35.700 1.00 50.72 266 HIS A O 1
ATOM 2157 N N . HIS A 1 267 ? 23.663 -4.737 35.896 1.00 53.59 267 HIS A N 1
ATOM 2158 C CA . HIS A 1 267 ? 22.393 -4.975 36.585 1.00 53.59 267 HIS A CA 1
ATOM 2159 C C . HIS A 1 267 ? 22.449 -4.612 38.076 1.00 53.59 267 HIS A C 1
ATOM 2161 O O . HIS A 1 267 ? 21.449 -4.158 38.629 1.00 53.59 267 HIS A O 1
ATOM 2167 N N . ARG A 1 268 ? 23.614 -4.771 38.721 1.00 54.44 268 ARG A N 1
ATOM 2168 C CA . ARG A 1 268 ? 23.803 -4.404 40.133 1.00 54.44 268 ARG A CA 1
ATOM 2169 C C . ARG A 1 268 ? 23.907 -2.889 40.322 1.00 54.44 268 ARG A C 1
ATOM 2171 O O . ARG A 1 268 ? 23.315 -2.371 41.260 1.00 54.44 268 ARG A O 1
ATOM 2178 N N . LEU A 1 269 ? 24.541 -2.186 39.377 1.00 56.34 269 LEU A N 1
ATOM 2179 C CA . LEU A 1 269 ? 24.653 -0.723 39.392 1.00 56.34 269 LEU A CA 1
ATOM 2180 C C . LEU A 1 269 ? 23.292 -0.021 39.217 1.00 56.34 269 LEU A C 1
ATOM 2182 O O . LEU A 1 269 ? 23.003 0.966 39.887 1.00 56.34 269 LEU A O 1
ATOM 2186 N N . LYS A 1 270 ? 22.412 -0.558 38.360 1.00 62.06 270 LYS A N 1
ATOM 2187 C CA . LYS A 1 270 ? 21.056 -0.008 38.173 1.00 62.06 270 LYS A CA 1
ATOM 2188 C C . LYS A 1 270 ? 20.160 -0.198 39.404 1.00 62.06 270 LYS A C 1
ATOM 2190 O O . LYS A 1 270 ? 19.357 0.677 39.712 1.00 62.06 270 LYS A O 1
ATOM 2195 N N . LEU A 1 271 ? 20.320 -1.308 40.129 1.00 67.50 271 LEU A N 1
ATOM 2196 C CA . LEU A 1 271 ? 19.572 -1.583 41.362 1.00 67.50 271 LEU A CA 1
ATOM 2197 C C . LEU A 1 271 ? 20.008 -0.681 42.528 1.00 67.50 271 LEU A C 1
ATOM 2199 O O . LEU A 1 271 ? 19.154 -0.225 43.284 1.00 67.50 271 LEU A O 1
ATOM 2203 N N . SER A 1 272 ? 21.303 -0.371 42.655 1.00 69.50 272 SER A N 1
ATOM 2204 C CA . SER A 1 272 ? 21.798 0.502 43.731 1.00 69.50 272 SER A CA 1
ATOM 2205 C C . SER A 1 272 ? 21.405 1.971 43.542 1.00 69.50 272 SER A C 1
ATOM 2207 O O . SER A 1 272 ? 21.073 2.640 44.518 1.00 69.50 272 SER A O 1
ATOM 2209 N N . ILE A 1 273 ? 21.381 2.468 42.298 1.00 74.75 273 ILE A N 1
ATOM 2210 C CA . ILE A 1 273 ? 20.958 3.848 41.993 1.00 74.75 273 ILE A CA 1
ATOM 2211 C C . ILE A 1 273 ? 19.460 4.039 42.283 1.00 74.75 273 ILE A C 1
ATOM 2213 O O . ILE A 1 273 ? 19.071 5.048 42.868 1.00 74.75 273 ILE A O 1
ATOM 2217 N N . GLY A 1 274 ? 18.622 3.049 41.949 1.00 79.38 274 GLY A N 1
ATOM 2218 C CA . GLY A 1 274 ? 17.183 3.106 42.231 1.00 79.38 274 GLY A CA 1
ATOM 2219 C C . GLY A 1 274 ? 16.857 3.166 43.729 1.00 79.38 274 GLY A C 1
ATOM 2220 O O . GLY A 1 274 ? 15.965 3.908 44.134 1.00 79.38 274 GLY A O 1
ATOM 2221 N N . LEU A 1 275 ? 17.611 2.441 44.563 1.00 82.75 275 LEU A N 1
ATOM 2222 C CA . LEU A 1 275 ? 17.406 2.434 46.014 1.00 82.75 275 LEU A CA 1
ATOM 2223 C C . LEU A 1 275 ? 17.773 3.783 46.662 1.00 82.75 275 LEU A C 1
ATOM 2225 O O . LEU A 1 275 ? 17.050 4.266 47.531 1.00 82.75 275 LEU A O 1
ATOM 2229 N N . LEU A 1 276 ? 18.864 4.415 46.212 1.00 80.06 276 LEU A N 1
ATOM 2230 C CA . LEU A 1 276 ? 19.300 5.726 46.711 1.00 80.06 276 LEU A CA 1
ATOM 2231 C C . LEU A 1 276 ? 18.299 6.839 46.375 1.00 80.06 276 LEU A C 1
ATOM 2233 O O . LEU A 1 276 ? 17.987 7.660 47.236 1.00 80.06 276 LEU A O 1
ATOM 2237 N N . LEU A 1 277 ? 17.752 6.839 45.155 1.00 80.12 277 LEU A N 1
ATOM 2238 C CA . LEU A 1 277 ? 16.733 7.812 44.749 1.00 80.12 277 LEU A CA 1
ATOM 2239 C C . LEU A 1 277 ? 15.426 7.638 45.538 1.00 80.12 277 LEU A C 1
ATOM 2241 O O . LEU A 1 277 ? 14.823 8.629 45.947 1.00 80.12 277 LEU A O 1
ATOM 2245 N N . GLY A 1 278 ? 15.025 6.393 45.819 1.00 84.38 278 GLY A N 1
ATOM 2246 C CA . GLY A 1 278 ? 13.845 6.103 46.638 1.00 84.38 278 GLY A CA 1
ATOM 2247 C C . GLY A 1 278 ? 13.972 6.604 48.080 1.00 84.38 278 GLY A C 1
ATOM 2248 O O . GLY A 1 278 ? 13.038 7.207 48.609 1.00 84.38 278 GLY A O 1
ATOM 2249 N N . LEU A 1 279 ? 15.140 6.421 48.704 1.00 86.06 279 LEU A N 1
ATOM 2250 C CA . LEU A 1 279 ? 15.390 6.906 50.066 1.00 86.06 279 LEU A CA 1
ATOM 2251 C C . LEU A 1 279 ? 15.432 8.438 50.141 1.00 86.06 279 LEU A C 1
ATOM 2253 O O . LEU A 1 279 ? 14.913 9.015 51.097 1.00 86.06 279 LEU A O 1
ATOM 2257 N N . MET A 1 280 ? 15.982 9.106 49.121 1.00 82.50 280 MET A N 1
ATOM 2258 C CA . MET A 1 280 ? 16.009 10.570 49.080 1.00 82.50 280 MET A CA 1
ATOM 2259 C C . MET A 1 280 ? 14.592 11.158 48.970 1.00 82.50 280 MET A C 1
ATOM 2261 O O . MET A 1 280 ? 14.249 12.080 49.710 1.00 82.50 280 MET A O 1
ATOM 2265 N N . ALA A 1 281 ? 13.736 10.574 48.122 1.00 81.38 281 ALA A N 1
ATOM 2266 C CA . ALA A 1 281 ? 12.339 10.989 47.981 1.00 81.38 281 ALA A CA 1
ATOM 2267 C C . ALA A 1 281 ? 11.538 10.797 49.282 1.00 81.38 281 ALA A C 1
ATOM 2269 O O . ALA A 1 281 ? 10.749 11.664 49.661 1.00 81.38 281 ALA A O 1
ATOM 2270 N N . PHE A 1 282 ? 11.782 9.699 50.006 1.00 82.56 282 PHE A N 1
ATOM 2271 C CA . PHE A 1 282 ? 11.122 9.437 51.285 1.00 82.56 282 PHE A CA 1
ATOM 2272 C C . PHE A 1 282 ? 11.529 10.449 52.367 1.00 82.56 282 PHE A C 1
ATOM 2274 O O . PHE A 1 282 ? 10.691 10.904 53.144 1.00 82.56 282 PHE A O 1
ATOM 2281 N N . SER A 1 283 ? 12.799 10.864 52.379 1.00 82.38 283 SER A N 1
ATOM 2282 C CA . SER A 1 283 ? 13.295 11.869 53.323 1.00 82.38 283 SER A CA 1
ATOM 2283 C C . SER A 1 283 ? 12.694 13.258 53.063 1.00 82.38 283 SER A C 1
ATOM 2285 O O . SER A 1 283 ? 12.345 13.960 54.012 1.00 82.38 283 SER A O 1
ATOM 2287 N N . ILE A 1 284 ? 12.507 13.633 51.791 1.00 82.44 284 ILE A N 1
ATOM 2288 C CA . ILE A 1 284 ? 11.855 14.896 51.403 1.00 82.44 284 ILE A CA 1
ATOM 2289 C C . ILE A 1 284 ? 10.375 14.882 51.809 1.00 82.44 284 ILE A C 1
ATOM 2291 O O . ILE A 1 284 ? 9.890 15.849 52.396 1.00 82.44 284 ILE A O 1
ATOM 2295 N N . LEU A 1 285 ? 9.672 13.770 51.573 1.00 79.25 285 LEU A N 1
ATOM 2296 C CA . LEU A 1 285 ? 8.265 13.623 51.954 1.00 79.25 285 LEU A CA 1
ATOM 2297 C C . LEU A 1 285 ? 8.077 13.654 53.481 1.00 79.25 285 LEU A C 1
ATOM 2299 O O . LEU A 1 285 ? 7.169 14.317 53.981 1.00 79.25 285 LEU A O 1
ATOM 2303 N N . SER A 1 286 ? 8.974 13.007 54.233 1.00 78.12 286 SER A N 1
ATOM 2304 C CA . SER A 1 286 ? 8.970 13.045 55.701 1.00 78.12 286 SER A CA 1
ATOM 2305 C C . SER A 1 286 ? 9.205 14.455 56.248 1.00 78.12 286 SER A C 1
ATOM 2307 O O . SER A 1 286 ? 8.602 14.828 57.253 1.00 78.12 286 SER A O 1
ATOM 2309 N N . MET A 1 287 ? 10.073 15.242 55.607 1.00 72.25 287 MET A N 1
ATOM 2310 C CA . MET A 1 287 ? 10.346 16.623 56.008 1.00 72.25 287 MET A CA 1
ATOM 2311 C C . MET A 1 287 ? 9.154 17.543 55.708 1.00 72.25 287 MET A C 1
ATOM 2313 O O . MET A 1 287 ? 8.836 18.412 56.516 1.00 72.25 287 MET A O 1
ATOM 2317 N N . TRP A 1 288 ? 8.435 17.307 54.607 1.00 76.94 288 TRP A N 1
ATOM 2318 C CA . TRP A 1 288 ? 7.228 18.062 54.252 1.00 76.94 288 TRP A CA 1
ATOM 2319 C C . TRP A 1 288 ? 6.090 17.858 55.265 1.00 76.94 288 TRP A C 1
ATOM 2321 O O . TRP A 1 288 ? 5.451 18.819 55.693 1.00 76.94 288 TRP A O 1
ATOM 2331 N N . ILE A 1 289 ? 5.895 16.618 55.728 1.00 72.56 289 ILE A N 1
ATOM 2332 C CA . ILE A 1 289 ? 4.873 16.271 56.732 1.00 72.56 289 ILE A CA 1
ATOM 2333 C C . ILE A 1 289 ? 5.193 16.880 58.109 1.00 72.56 289 ILE A C 1
ATOM 2335 O O . ILE A 1 289 ? 4.278 17.224 58.854 1.00 72.56 289 ILE A O 1
ATOM 2339 N N . LEU A 1 290 ? 6.474 17.060 58.456 1.00 65.00 290 LEU A N 1
ATOM 2340 C CA . LEU A 1 290 ? 6.861 17.691 59.725 1.00 65.00 290 LEU A CA 1
ATOM 2341 C C . LEU A 1 290 ? 6.699 19.219 59.729 1.00 65.00 290 LEU A C 1
ATOM 2343 O O . LEU A 1 290 ? 6.479 19.791 60.796 1.00 65.00 290 LEU A O 1
ATOM 2347 N N . VAL A 1 291 ? 6.799 19.870 58.567 1.00 67.00 291 VAL A N 1
ATOM 2348 C CA . VAL A 1 291 ? 6.676 21.334 58.437 1.00 67.00 291 VAL A CA 1
ATOM 2349 C C . VAL A 1 291 ? 5.213 21.772 58.287 1.00 67.00 291 VAL A C 1
ATOM 2351 O O . VAL A 1 291 ? 4.844 22.852 58.743 1.00 67.00 291 VAL A O 1
ATOM 2354 N N . ALA A 1 292 ? 4.347 20.926 57.725 1.00 54.97 292 ALA A N 1
ATOM 2355 C CA . ALA A 1 292 ? 2.929 21.226 57.549 1.00 54.97 292 ALA A CA 1
ATOM 2356 C C . ALA A 1 292 ? 2.088 20.840 58.785 1.00 54.97 292 ALA A C 1
ATOM 2358 O O . ALA A 1 292 ? 1.354 19.852 58.772 1.00 54.97 292 ALA A O 1
ATOM 2359 N N . ARG A 1 293 ? 2.156 21.633 59.864 1.00 52.19 293 ARG A N 1
ATOM 2360 C CA . ARG A 1 293 ? 1.109 21.631 60.904 1.00 52.19 293 ARG A CA 1
ATOM 2361 C C . ARG A 1 293 ? 0.165 22.823 60.703 1.00 52.19 293 ARG A C 1
ATOM 2363 O O . ARG A 1 293 ? 0.652 23.951 60.693 1.00 52.19 293 ARG A O 1
ATOM 2370 N N . PRO A 1 294 ? -1.158 22.620 60.572 1.00 56.19 294 PRO A N 1
ATOM 2371 C CA . PRO A 1 294 ? -2.105 23.727 60.532 1.00 56.19 294 PRO A CA 1
ATOM 2372 C C . PRO A 1 294 ? -2.304 24.324 61.935 1.00 56.19 294 PRO A C 1
ATOM 2374 O O . PRO A 1 294 ? -2.393 23.600 62.930 1.00 56.19 294 PRO A O 1
ATOM 2377 N N . ASN A 1 295 ? -2.367 25.655 61.997 1.00 45.81 295 ASN A N 1
ATOM 2378 C CA . ASN A 1 295 ? -2.694 26.422 63.197 1.00 45.81 295 ASN A CA 1
ATOM 2379 C C . ASN A 1 295 ? -4.148 26.149 63.617 1.00 45.81 295 ASN A C 1
ATOM 2381 O O . ASN A 1 295 ? -5.061 26.227 62.799 1.00 45.81 295 ASN A O 1
ATOM 2385 N N . PHE A 1 296 ? -4.359 25.838 64.896 1.00 44.00 296 PHE A N 1
ATOM 2386 C CA . PHE A 1 296 ? -5.685 25.787 65.509 1.00 44.00 296 PHE A CA 1
ATOM 2387 C C . PHE A 1 296 ? -6.156 27.222 65.780 1.00 44.00 296 PHE A C 1
ATOM 2389 O O . PHE A 1 296 ? -5.670 27.865 66.709 1.00 44.00 296 PHE A O 1
ATOM 2396 N N . GLU A 1 297 ? -7.099 27.719 64.983 1.00 45.28 297 GLU A N 1
ATOM 2397 C CA . GLU A 1 297 ? -7.871 28.921 65.311 1.00 45.28 297 GLU A CA 1
ATOM 2398 C C . GLU A 1 297 ? -9.138 28.545 66.092 1.00 45.28 297 GLU A C 1
ATOM 2400 O O . GLU A 1 297 ? -9.794 27.534 65.834 1.00 45.28 297 GLU A O 1
ATOM 2405 N N . ALA A 1 298 ? -9.434 29.352 67.111 1.00 42.97 298 ALA A N 1
ATOM 2406 C CA . ALA A 1 298 ? -10.527 29.162 68.053 1.00 42.97 298 ALA A CA 1
ATOM 2407 C C . ALA A 1 298 ? -11.905 29.386 67.405 1.00 42.97 298 ALA A C 1
ATOM 2409 O O . ALA A 1 298 ? -12.085 30.280 66.580 1.00 42.97 298 ALA A O 1
ATOM 2410 N N . GLN A 1 299 ? -12.900 28.603 67.829 1.00 46.69 299 GLN A N 1
ATOM 2411 C CA . GLN A 1 299 ? -14.289 28.756 67.390 1.00 46.69 299 GLN A CA 1
ATOM 2412 C C . GLN A 1 299 ? -14.987 29.959 68.049 1.00 46.69 299 GLN A C 1
ATOM 2414 O O . GLN A 1 299 ? -14.873 30.116 69.268 1.00 46.69 299 GLN A O 1
ATOM 2419 N N . PRO A 1 300 ? -15.799 30.739 67.309 1.00 49.09 300 PRO A N 1
ATOM 2420 C CA . PRO A 1 300 ? -16.824 31.593 67.892 1.00 49.09 300 PRO A CA 1
ATOM 2421 C C . PRO A 1 300 ? -18.177 30.863 68.008 1.00 49.09 300 PRO A C 1
ATOM 2423 O O . PRO A 1 300 ? -18.510 29.968 67.232 1.00 49.09 300 PRO A O 1
ATOM 2426 N N . THR A 1 301 ? -18.949 31.253 69.019 1.00 44.91 301 THR A N 1
ATOM 2427 C CA . THR A 1 301 ? -20.254 30.706 69.424 1.00 44.91 301 THR A CA 1
ATOM 2428 C C . THR A 1 301 ? -21.389 30.969 68.416 1.00 44.91 301 THR A C 1
ATOM 2430 O O . THR A 1 301 ? -21.327 31.934 67.653 1.00 44.91 301 THR A O 1
ATOM 2433 N N . PRO A 1 302 ? -22.467 30.153 68.418 1.00 49.88 302 PRO A N 1
ATOM 2434 C CA . PRO A 1 302 ? -23.547 30.269 67.440 1.00 49.88 302 PRO A CA 1
ATOM 2435 C C . PRO A 1 302 ? -24.586 31.344 67.809 1.00 49.88 302 PRO A C 1
ATOM 2437 O O . PRO A 1 302 ? -25.085 31.392 68.933 1.00 49.88 302 PRO A O 1
ATOM 2440 N N . ILE A 1 303 ? -24.970 32.150 66.815 1.00 48.53 303 ILE A N 1
ATOM 2441 C CA . ILE A 1 303 ? -26.187 32.980 66.797 1.00 48.53 303 ILE A CA 1
ATOM 2442 C C . ILE A 1 303 ? -27.241 32.219 65.969 1.00 48.53 303 ILE A C 1
ATOM 2444 O O . ILE A 1 303 ? -26.902 31.723 64.891 1.00 48.53 303 ILE A O 1
ATOM 2448 N N . PRO A 1 304 ? -28.508 32.103 66.406 1.00 48.34 304 PRO A N 1
ATOM 2449 C CA . PRO A 1 304 ? -29.521 31.380 65.645 1.00 48.34 304 PRO A CA 1
ATOM 2450 C C . PRO A 1 304 ? -29.966 32.207 64.429 1.00 48.34 304 PRO A C 1
ATOM 2452 O O . PRO A 1 304 ? -30.483 33.311 64.581 1.00 48.34 304 PRO A O 1
ATOM 2455 N N . THR A 1 305 ? -29.781 31.667 63.220 1.00 50.50 305 THR A N 1
ATOM 2456 C CA . THR A 1 305 ? -30.305 32.239 61.967 1.00 50.50 305 THR A CA 1
ATOM 2457 C C . THR A 1 305 ? -31.256 31.238 61.309 1.00 50.50 305 THR A C 1
ATOM 2459 O O . THR A 1 305 ? -30.973 30.044 61.247 1.00 50.50 305 THR A O 1
ATOM 2462 N N . LEU A 1 306 ? -32.414 31.753 60.891 1.00 48.47 306 LEU A N 1
ATOM 2463 C CA . LEU A 1 306 ? -33.587 31.052 60.363 1.00 48.47 306 LEU A CA 1
ATOM 2464 C C . LEU A 1 306 ? -33.274 30.136 59.166 1.00 48.47 306 LEU A C 1
ATOM 2466 O O . LEU A 1 306 ? -32.478 30.479 58.295 1.00 48.47 306 LEU A O 1
ATOM 2470 N N . ALA A 1 307 ? -33.952 28.986 59.120 1.00 46.22 307 ALA A N 1
ATOM 2471 C CA . ALA A 1 307 ? -33.826 27.990 58.060 1.00 46.22 307 ALA A CA 1
ATOM 2472 C C . ALA A 1 307 ? -34.265 28.545 56.686 1.00 46.22 307 ALA A C 1
ATOM 2474 O O . ALA A 1 307 ? -35.361 29.107 56.591 1.00 46.22 307 ALA A O 1
ATOM 2475 N N . PRO A 1 308 ? -33.472 28.364 55.613 1.00 55.56 308 PRO A N 1
ATOM 2476 C CA . PRO A 1 308 ? -33.926 28.649 54.261 1.00 55.56 308 PRO A CA 1
ATOM 2477 C C . PRO A 1 308 ? -34.879 27.550 53.767 1.00 55.56 308 PRO A C 1
ATOM 2479 O O . PRO A 1 308 ? -34.695 26.360 54.025 1.00 55.56 308 PRO A O 1
ATOM 2482 N N . ILE A 1 309 ? -35.911 27.983 53.047 1.00 55.38 309 ILE A N 1
ATOM 2483 C CA . ILE A 1 309 ? -36.886 27.148 52.334 1.00 55.38 309 ILE A CA 1
ATOM 2484 C C . ILE A 1 309 ? -36.132 26.296 51.291 1.00 55.38 309 ILE A C 1
ATOM 2486 O O . ILE A 1 309 ? -35.260 26.842 50.612 1.00 55.38 309 ILE A O 1
ATOM 2490 N N . PRO A 1 310 ? -36.426 24.991 51.127 1.00 47.06 310 PRO A N 1
ATOM 2491 C CA . PRO A 1 310 ? -35.735 24.170 50.140 1.00 47.06 310 PRO A CA 1
ATOM 2492 C C . PRO A 1 310 ? -36.107 24.608 48.718 1.00 47.06 310 PRO A C 1
ATOM 2494 O O . PRO A 1 310 ? -37.227 24.395 48.256 1.00 47.06 310 PRO A O 1
ATOM 2497 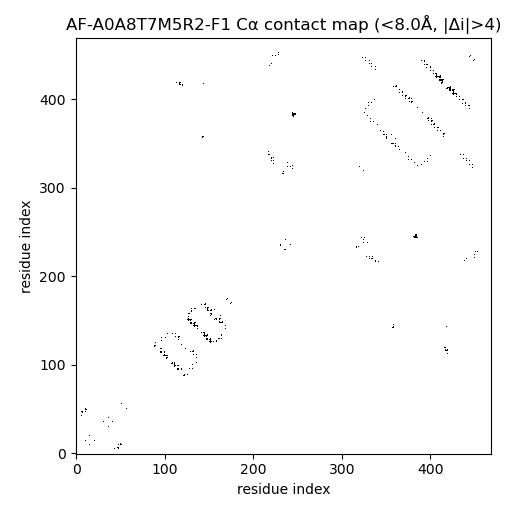N N . THR A 1 311 ? -35.147 25.202 48.013 1.00 49.59 311 THR A N 1
ATOM 2498 C CA . THR A 1 311 ? -35.159 25.302 46.550 1.00 49.59 311 THR A CA 1
ATOM 2499 C C . THR A 1 311 ? -35.052 23.883 45.976 1.00 49.59 311 THR A C 1
ATOM 2501 O O . THR A 1 311 ? -34.191 23.128 46.438 1.00 49.59 311 THR A O 1
ATOM 2504 N N . PRO A 1 312 ? -35.883 23.475 44.997 1.00 46.97 312 PRO A N 1
ATOM 2505 C CA . PRO A 1 312 ? -35.711 22.182 44.346 1.00 46.97 312 PRO A CA 1
ATOM 2506 C C . PRO A 1 312 ? -34.324 22.130 43.695 1.00 46.97 312 PRO A C 1
ATOM 2508 O O . PRO A 1 312 ? -33.963 23.011 42.915 1.00 46.97 312 PRO A O 1
ATOM 2511 N N . ALA A 1 313 ? -33.526 21.127 44.065 1.00 43.41 313 ALA A N 1
ATOM 2512 C CA . ALA A 1 313 ? -32.216 20.904 43.470 1.00 43.41 313 ALA A CA 1
ATOM 2513 C C . ALA A 1 313 ? -32.375 20.676 41.955 1.00 43.41 313 ALA A C 1
ATOM 2515 O O . ALA A 1 313 ? -33.319 19.985 41.558 1.00 43.41 313 ALA A O 1
ATOM 2516 N N . PRO A 1 314 ? -31.487 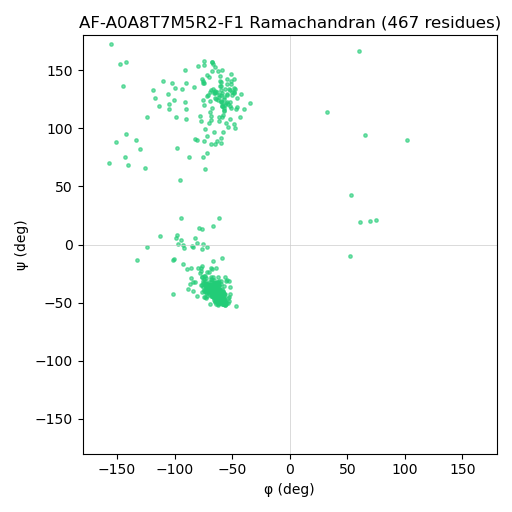21.226 41.104 1.00 47.09 314 PRO A N 1
ATOM 2517 C CA . PRO A 1 314 ? -31.478 20.863 39.696 1.00 47.09 314 PRO A CA 1
ATOM 2518 C C . PRO A 1 314 ? -31.302 19.346 39.605 1.00 47.09 314 PRO A C 1
ATOM 2520 O O . PRO A 1 314 ? -30.405 18.783 40.232 1.00 47.09 314 PRO A O 1
ATOM 2523 N N . THR A 1 315 ? -32.197 18.685 38.874 1.00 43.47 315 THR A N 1
ATOM 2524 C CA . THR A 1 315 ? -32.110 17.259 38.561 1.00 43.47 315 THR A CA 1
ATOM 2525 C C . THR A 1 315 ? -30.742 16.997 37.934 1.00 43.47 315 THR A C 1
ATOM 2527 O O . THR A 1 315 ? -30.525 17.336 36.776 1.00 43.47 315 THR A O 1
ATOM 2530 N N . SER A 1 316 ? -29.789 16.460 38.700 1.00 56.91 316 SER A N 1
ATOM 2531 C CA . SER A 1 316 ? -28.463 16.148 38.177 1.00 56.91 316 SER A CA 1
ATOM 2532 C C . SER A 1 316 ? -28.604 14.985 37.208 1.00 56.91 316 SER A C 1
ATOM 2534 O O . SER A 1 316 ? -28.961 13.879 37.625 1.00 56.91 316 SER A O 1
ATOM 2536 N N . THR A 1 317 ? -28.338 15.228 35.930 1.00 59.56 317 THR A N 1
ATOM 2537 C CA . THR A 1 317 ? -28.261 14.170 34.928 1.00 59.56 317 THR A CA 1
ATOM 2538 C C . THR A 1 317 ? -27.252 13.117 35.403 1.00 59.56 317 THR A C 1
ATOM 2540 O O . THR A 1 317 ? -26.115 13.474 35.722 1.00 59.56 317 THR A O 1
ATOM 2543 N N . PRO A 1 318 ? -27.646 11.838 35.547 1.00 67.56 318 PRO A N 1
ATOM 2544 C CA . PRO A 1 318 ? -26.763 10.814 36.099 1.00 67.56 318 PRO A CA 1
ATOM 2545 C C . PRO A 1 318 ? -25.571 10.603 35.166 1.00 67.56 318 PRO A C 1
ATOM 2547 O O . PRO A 1 318 ? -25.786 10.429 33.973 1.00 67.56 318 PRO A O 1
ATOM 2550 N N . LEU A 1 319 ? -24.337 10.603 35.689 1.00 68.25 319 LEU A N 1
ATOM 2551 C CA . LEU A 1 319 ? -23.124 10.394 34.882 1.00 68.25 319 LEU A CA 1
ATOM 2552 C C . LEU A 1 319 ? -23.223 9.128 34.003 1.00 68.25 319 LEU A C 1
ATOM 2554 O O . LEU A 1 319 ? -23.819 8.137 34.436 1.00 68.25 319 LEU A O 1
ATOM 2558 N N . PRO A 1 320 ? -22.618 9.135 32.797 1.00 71.69 320 PRO A N 1
ATOM 2559 C CA . PRO A 1 320 ? -22.611 7.969 31.921 1.00 71.69 320 PRO A CA 1
ATOM 2560 C C . PRO A 1 320 ? -21.929 6.778 32.586 1.00 71.69 320 PRO A C 1
ATOM 2562 O O . PRO A 1 320 ? -20.934 6.919 33.305 1.00 71.69 320 PRO A O 1
ATOM 2565 N N . SER A 1 321 ? -22.442 5.581 32.309 1.00 78.38 321 SER A N 1
ATOM 2566 C CA . SER A 1 321 ? -21.791 4.353 32.752 1.00 78.38 321 SER A CA 1
ATOM 2567 C C . SER A 1 321 ? -20.444 4.157 32.041 1.00 78.38 321 SER A C 1
ATOM 2569 O O . SER A 1 321 ? -20.204 4.647 30.929 1.00 78.38 321 SER A O 1
ATOM 2571 N N . ALA A 1 322 ? -19.546 3.401 32.678 1.00 77.56 322 ALA A N 1
ATOM 2572 C CA . ALA A 1 322 ? -18.262 3.039 32.079 1.00 77.56 322 ALA A CA 1
ATOM 2573 C C . ALA A 1 322 ? -18.437 2.242 30.770 1.00 77.56 322 ALA A C 1
ATOM 2575 O O . ALA A 1 322 ? -17.623 2.372 29.859 1.00 77.56 322 ALA A O 1
ATOM 2576 N N . GLU A 1 323 ? -19.511 1.455 30.656 1.00 79.88 323 GLU A N 1
ATOM 2577 C CA . GLU A 1 323 ? -19.825 0.649 29.472 1.00 79.88 323 GLU A CA 1
ATOM 2578 C C . GLU A 1 323 ? -20.326 1.506 28.303 1.00 79.88 323 GLU A C 1
ATOM 2580 O O . GLU A 1 323 ? -19.814 1.358 27.195 1.00 79.88 323 GLU A O 1
ATOM 2585 N N . GLU A 1 324 ? -21.244 2.451 28.545 1.00 79.19 324 GLU A N 1
ATOM 2586 C CA . GLU A 1 324 ? -21.715 3.407 27.525 1.00 79.19 324 GLU A CA 1
ATOM 2587 C C . GLU A 1 324 ? -20.552 4.244 26.975 1.00 79.19 324 GLU A C 1
ATOM 2589 O O . GLU A 1 324 ? -20.390 4.396 25.764 1.00 79.19 324 GLU A O 1
ATOM 2594 N N . THR A 1 325 ? -19.690 4.721 27.874 1.00 80.56 325 THR A N 1
ATOM 2595 C CA . THR A 1 325 ? -18.468 5.462 27.536 1.00 80.56 325 THR A CA 1
ATOM 2596 C C . THR A 1 325 ? -17.519 4.631 26.669 1.00 80.56 325 THR A C 1
ATOM 2598 O O . THR A 1 325 ? -16.956 5.123 25.688 1.00 80.56 325 THR A O 1
ATOM 2601 N N . TYR A 1 326 ? -17.325 3.359 27.021 1.00 84.12 326 TYR A N 1
ATOM 2602 C CA . TYR A 1 326 ? -16.443 2.458 26.286 1.00 84.12 326 TYR A CA 1
ATOM 2603 C C . TYR A 1 326 ? -16.995 2.120 24.897 1.00 84.12 326 TYR A C 1
ATOM 2605 O O . TYR A 1 326 ? -16.262 2.188 23.910 1.00 84.12 326 TYR A O 1
ATOM 2613 N N . ALA A 1 327 ? -18.290 1.814 24.802 1.00 86.25 327 ALA A N 1
ATOM 2614 C CA . ALA A 1 327 ? -18.966 1.538 23.540 1.00 86.25 327 ALA A CA 1
ATOM 2615 C C . ALA A 1 327 ? -18.907 2.737 22.581 1.00 86.25 327 ALA A C 1
ATOM 2617 O O . ALA A 1 327 ? -18.599 2.559 21.401 1.00 86.25 327 ALA A O 1
ATOM 2618 N N . LEU A 1 328 ? -19.108 3.960 23.087 1.00 84.00 328 LEU A N 1
ATOM 2619 C CA . LEU A 1 328 ? -18.989 5.181 22.286 1.00 84.00 328 LEU A CA 1
ATOM 2620 C C . LEU A 1 328 ? -17.574 5.359 21.717 1.00 84.00 328 LEU A C 1
ATOM 2622 O O . LEU A 1 328 ? -17.404 5.720 20.553 1.00 84.00 328 LEU A O 1
ATOM 2626 N N . ARG A 1 329 ? -16.541 5.052 22.509 1.00 85.19 329 ARG A N 1
ATOM 2627 C CA . ARG A 1 329 ? -15.142 5.109 22.056 1.00 85.19 329 ARG A CA 1
ATOM 2628 C C . ARG A 1 329 ? -14.831 4.081 20.981 1.00 85.19 329 ARG A C 1
ATOM 2630 O O . ARG A 1 329 ? -14.143 4.413 20.017 1.00 85.19 329 ARG A O 1
ATOM 2637 N N . LEU A 1 330 ? -15.339 2.856 21.128 1.00 89.38 330 LEU A N 1
ATOM 2638 C CA . LEU A 1 330 ? -15.220 1.830 20.093 1.00 89.38 330 LEU A CA 1
ATOM 2639 C C . LEU A 1 330 ? -15.903 2.284 18.798 1.00 89.38 330 LEU A C 1
ATOM 2641 O O . LEU A 1 330 ? -15.276 2.212 17.744 1.00 89.38 330 LEU A O 1
ATOM 2645 N N . ARG A 1 331 ? -17.125 2.829 18.879 1.00 89.62 331 ARG A N 1
ATOM 2646 C CA . ARG A 1 331 ? -17.850 3.379 17.720 1.00 89.62 331 ARG A CA 1
ATOM 2647 C C . ARG A 1 331 ? -17.047 4.481 17.028 1.00 89.62 331 ARG A C 1
ATOM 2649 O O . ARG A 1 331 ? -16.860 4.434 15.817 1.00 89.62 331 ARG A O 1
ATOM 2656 N N . GLY A 1 332 ? -16.472 5.401 17.802 1.00 86.19 332 GLY A N 1
ATOM 2657 C CA . GLY A 1 332 ? -15.620 6.466 17.275 1.00 86.19 332 GLY A CA 1
ATOM 2658 C C . GLY A 1 332 ? -14.341 5.968 16.599 1.00 86.19 332 GLY A C 1
ATOM 2659 O O . GLY A 1 332 ? -13.884 6.585 15.641 1.00 86.19 332 GLY A O 1
ATOM 2660 N N . GLN A 1 333 ? -13.753 4.857 17.052 1.00 91.00 333 GLN A N 1
ATOM 2661 C CA . GLN A 1 333 ? -12.631 4.246 16.334 1.00 91.00 333 GLN A CA 1
ATOM 2662 C C . GLN A 1 333 ? -13.077 3.550 15.052 1.00 91.00 333 GLN A C 1
ATOM 2664 O O . GLN A 1 333 ? -12.401 3.696 14.039 1.00 91.00 333 GLN A O 1
ATOM 2669 N N . LEU A 1 334 ? -14.201 2.828 15.068 1.00 91.31 334 LEU A N 1
ATOM 2670 C CA . LEU A 1 334 ? -14.745 2.211 13.856 1.00 91.31 334 LEU A CA 1
ATOM 2671 C C . LEU A 1 334 ? -15.002 3.262 12.773 1.00 91.31 334 LEU A C 1
ATOM 2673 O O . LEU A 1 334 ? -14.615 3.042 11.630 1.00 91.31 334 LEU A O 1
ATOM 2677 N N . GLU A 1 335 ? -15.560 4.417 13.148 1.00 89.25 335 GLU A N 1
ATOM 2678 C CA . GLU A 1 335 ? -15.767 5.555 12.243 1.00 89.25 335 GLU A CA 1
ATOM 2679 C C . GLU A 1 335 ? -14.452 6.002 11.598 1.00 89.25 335 GLU A C 1
ATOM 2681 O O . GLU A 1 335 ? -14.355 6.108 10.380 1.00 89.25 335 GLU A O 1
ATOM 2686 N N . ARG A 1 336 ? -13.391 6.166 12.399 1.00 90.44 336 ARG A N 1
ATOM 2687 C CA . ARG A 1 336 ? -12.063 6.548 11.890 1.00 90.44 336 ARG A CA 1
ATOM 2688 C C . ARG A 1 336 ? -11.505 5.527 10.899 1.00 90.44 336 ARG A C 1
ATOM 2690 O O . ARG A 1 336 ? -10.929 5.928 9.890 1.00 90.44 336 ARG A O 1
ATOM 2697 N N . TYR A 1 337 ? -11.674 4.228 11.157 1.00 92.94 337 TYR A N 1
ATOM 2698 C CA . TYR A 1 337 ? -11.260 3.184 10.212 1.00 92.94 337 TYR A CA 1
ATOM 2699 C C . TYR A 1 337 ? -12.113 3.178 8.938 1.00 92.94 337 TYR A C 1
ATOM 2701 O O . TYR A 1 337 ? -11.565 2.947 7.862 1.00 92.94 337 TYR A O 1
ATOM 2709 N N . ASN A 1 338 ? -13.412 3.471 9.028 1.00 91.44 338 ASN A N 1
ATOM 2710 C CA . ASN A 1 338 ? -14.265 3.618 7.851 1.00 91.44 338 ASN A CA 1
ATOM 2711 C C . ASN A 1 338 ? -13.835 4.811 6.987 1.00 91.44 338 ASN A C 1
ATOM 2713 O O . ASN A 1 338 ? -13.546 4.625 5.808 1.00 91.44 338 ASN A O 1
ATOM 2717 N N . SER A 1 339 ? -13.643 5.995 7.580 1.00 90.00 339 SER A N 1
ATOM 2718 C CA . SER A 1 339 ? -13.150 7.175 6.851 1.00 90.00 339 SER A CA 1
ATOM 2719 C C . SER A 1 339 ? -11.752 6.969 6.258 1.00 90.00 339 SER A C 1
ATOM 2721 O O . SER A 1 339 ? -11.393 7.558 5.239 1.00 90.00 339 SER A O 1
ATOM 2723 N N . PHE A 1 340 ? -10.908 6.167 6.908 1.00 93.38 340 PHE A N 1
ATOM 2724 C CA . PHE A 1 340 ? -9.619 5.756 6.357 1.00 93.38 340 PHE A CA 1
ATOM 2725 C C . PHE A 1 340 ? -9.781 4.860 5.118 1.00 93.38 340 PHE A C 1
ATOM 2727 O O . PHE A 1 340 ? -9.103 5.091 4.116 1.00 93.38 340 PHE A O 1
ATOM 2734 N N . LEU A 1 341 ? -10.682 3.871 5.152 1.00 92.25 341 LEU A N 1
ATOM 2735 C CA . LEU A 1 341 ? -10.950 3.019 3.991 1.00 92.25 341 LEU A CA 1
ATOM 2736 C C . LEU A 1 341 ? -11.519 3.810 2.816 1.00 92.25 341 LEU A C 1
ATOM 2738 O O . LEU A 1 341 ? -11.072 3.607 1.690 1.00 92.25 341 LEU A O 1
ATOM 2742 N N . GLU A 1 342 ? -12.471 4.703 3.077 1.00 89.56 342 GLU A N 1
ATOM 2743 C CA . GLU A 1 342 ? -13.076 5.562 2.056 1.00 89.56 342 GLU A CA 1
ATOM 2744 C C . GLU A 1 342 ? -12.008 6.410 1.362 1.00 89.56 342 GLU A C 1
ATOM 2746 O O . GLU A 1 342 ? -11.889 6.366 0.141 1.00 89.56 342 GLU A O 1
ATOM 2751 N N . ARG A 1 343 ? -11.132 7.075 2.127 1.00 93.12 343 ARG A N 1
ATOM 2752 C CA . ARG A 1 343 ? -10.009 7.836 1.553 1.00 93.12 343 ARG A CA 1
ATOM 2753 C C . ARG A 1 343 ? -9.037 6.962 0.766 1.00 93.12 343 ARG A C 1
ATOM 2755 O O . ARG A 1 343 ? -8.567 7.373 -0.287 1.00 93.12 343 ARG A O 1
ATOM 2762 N N . SER A 1 344 ? -8.745 5.753 1.244 1.00 93.31 344 SER A N 1
ATOM 2763 C CA . SER A 1 344 ? -7.869 4.812 0.535 1.00 93.31 344 SER A CA 1
ATOM 2764 C C . SER A 1 344 ? -8.440 4.379 -0.823 1.00 93.31 344 SER A C 1
ATOM 2766 O O . SER A 1 344 ? -7.692 4.292 -1.801 1.00 93.31 344 SER A O 1
ATOM 2768 N N . ARG A 1 345 ? -9.758 4.141 -0.897 1.00 90.31 345 ARG A N 1
ATOM 2769 C CA . ARG A 1 345 ? -10.469 3.823 -2.147 1.00 90.31 345 ARG A CA 1
ATOM 2770 C C . ARG A 1 345 ? -10.548 5.022 -3.073 1.00 90.31 345 ARG A C 1
ATOM 2772 O O . ARG A 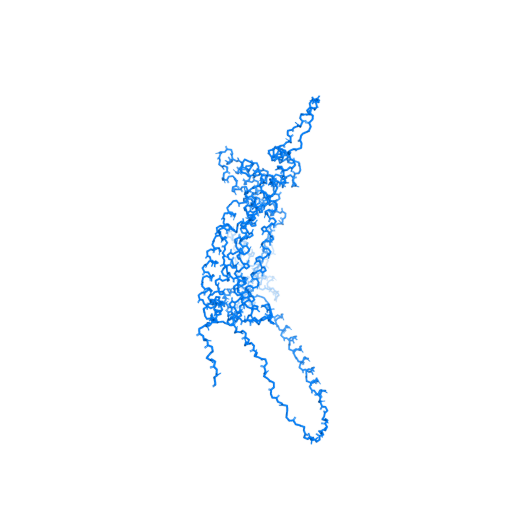1 345 ? -10.322 4.872 -4.268 1.00 90.31 345 ARG A O 1
ATOM 2779 N N . GLU A 1 346 ? -10.835 6.191 -2.517 1.00 90.69 346 GLU A N 1
ATOM 2780 C CA . GLU A 1 346 ? -10.968 7.423 -3.281 1.00 90.69 346 GLU A CA 1
ATOM 2781 C C . GLU A 1 346 ? -9.660 7.796 -3.983 1.00 90.69 346 GLU A C 1
ATOM 2783 O O . GLU A 1 346 ? -9.685 8.115 -5.168 1.00 90.69 346 GLU A O 1
ATOM 2788 N N . LEU A 1 347 ? -8.513 7.648 -3.308 1.00 93.38 347 LEU A N 1
ATOM 2789 C CA . LEU A 1 347 ? -7.196 7.815 -3.935 1.00 93.38 347 LEU A CA 1
ATOM 2790 C C . LEU A 1 347 ? -7.046 6.941 -5.187 1.00 93.38 347 LEU A C 1
ATOM 2792 O O . LEU A 1 347 ? -6.691 7.434 -6.256 1.00 93.38 347 LEU A O 1
ATOM 2796 N N . TYR A 1 348 ? -7.357 5.647 -5.070 1.00 89.75 348 TYR A N 1
ATOM 2797 C CA . TYR A 1 348 ? -7.251 4.731 -6.204 1.00 89.75 348 TYR A CA 1
ATOM 2798 C C . TYR A 1 348 ? -8.249 5.074 -7.311 1.00 89.75 348 TYR A C 1
ATOM 2800 O O . TYR A 1 348 ? -7.902 5.028 -8.485 1.00 89.75 348 TYR A O 1
ATOM 2808 N N . ARG A 1 349 ? -9.480 5.449 -6.946 1.00 90.12 349 ARG A N 1
ATOM 2809 C CA . ARG A 1 349 ? -10.536 5.826 -7.891 1.00 90.12 349 ARG A CA 1
ATOM 2810 C C . ARG A 1 349 ? -10.162 7.070 -8.694 1.00 90.12 349 ARG A C 1
ATOM 2812 O O . ARG A 1 349 ? -10.410 7.107 -9.893 1.00 90.12 349 ARG A O 1
ATOM 2819 N N . GLN A 1 350 ? -9.573 8.082 -8.057 1.00 91.69 350 GLN A N 1
ATOM 2820 C CA . GLN A 1 350 ? -9.108 9.288 -8.747 1.00 91.69 350 GLN A CA 1
ATOM 2821 C C . GLN A 1 350 ? -7.963 8.980 -9.711 1.00 91.69 350 GLN A C 1
ATOM 2823 O O . GLN A 1 350 ? -7.959 9.496 -10.829 1.00 91.69 350 GLN A O 1
ATOM 2828 N N . PHE A 1 351 ? -7.038 8.108 -9.306 1.00 91.25 351 PHE A N 1
ATOM 2829 C CA . PHE A 1 351 ? -5.975 7.623 -10.181 1.00 91.25 351 PHE A CA 1
ATOM 2830 C C . PHE A 1 351 ? -6.523 6.842 -11.385 1.00 91.25 351 PHE A C 1
ATOM 2832 O O . PHE A 1 351 ? -6.190 7.167 -12.520 1.00 91.25 351 PHE A O 1
ATOM 2839 N N . ASP A 1 352 ? -7.410 5.871 -11.160 1.00 86.75 352 ASP A N 1
ATOM 2840 C CA . ASP A 1 352 ? -8.025 5.062 -12.224 1.00 86.75 352 ASP A CA 1
ATOM 2841 C C . ASP A 1 352 ? -8.871 5.914 -13.188 1.00 86.75 352 ASP A C 1
ATOM 2843 O O . ASP A 1 352 ? -8.905 5.673 -14.392 1.00 86.75 352 ASP A O 1
ATOM 2847 N N . ALA A 1 353 ? -9.490 6.985 -12.680 1.00 88.50 353 ALA A N 1
ATOM 2848 C CA . ALA A 1 353 ? -10.213 7.966 -13.484 1.00 88.50 353 ALA A CA 1
ATOM 2849 C C . ALA A 1 353 ? -9.304 8.932 -14.276 1.00 88.50 353 ALA A C 1
ATOM 2851 O O . ALA A 1 353 ? -9.828 9.832 -14.934 1.00 88.50 353 ALA A O 1
ATOM 2852 N N . GLY A 1 354 ? -7.974 8.802 -14.190 1.00 87.00 354 GLY A N 1
ATOM 2853 C CA . GLY A 1 354 ? -7.013 9.678 -14.870 1.00 87.00 354 GLY A CA 1
ATOM 2854 C C . GLY A 1 354 ? -6.962 11.105 -14.313 1.00 87.00 354 GLY A C 1
ATOM 2855 O O . GLY A 1 354 ? -6.536 12.022 -15.007 1.00 87.00 354 GLY A O 1
ATOM 2856 N N . LYS A 1 355 ? -7.431 11.317 -13.077 1.00 90.00 355 LYS A N 1
ATOM 2857 C CA . LYS A 1 355 ? -7.502 12.640 -12.428 1.00 90.00 355 LYS A CA 1
ATOM 2858 C C . LYS A 1 355 ? -6.324 12.929 -11.496 1.00 90.00 355 LYS A C 1
ATOM 2860 O O . LYS A 1 355 ? -6.314 13.971 -10.850 1.00 90.00 355 LYS A O 1
ATOM 2865 N N . MET A 1 356 ? -5.386 11.996 -11.371 1.00 92.75 356 MET A N 1
ATOM 2866 C CA . MET A 1 356 ? -4.316 12.034 -10.379 1.00 92.75 356 MET A CA 1
ATOM 2867 C C . MET A 1 356 ? -3.038 11.441 -10.962 1.00 92.75 356 MET A C 1
ATOM 2869 O O . MET A 1 356 ? -3.078 10.374 -11.578 1.00 92.75 356 MET A O 1
ATOM 2873 N N . ARG A 1 357 ? -1.905 12.105 -10.711 1.00 94.25 357 ARG A N 1
ATOM 2874 C CA . ARG A 1 357 ? -0.582 11.603 -11.114 1.00 94.25 357 ARG A CA 1
ATOM 2875 C C . ARG A 1 357 ? -0.119 10.447 -10.231 1.00 94.25 357 ARG A C 1
ATOM 2877 O O . ARG A 1 357 ? -0.517 10.328 -9.068 1.00 94.25 357 ARG A O 1
ATOM 2884 N N . TRP A 1 358 ? 0.797 9.622 -10.739 1.00 94.62 358 TRP A N 1
ATOM 2885 C CA . TRP A 1 358 ? 1.364 8.517 -9.956 1.00 94.62 358 TRP A CA 1
ATOM 2886 C C . TRP A 1 358 ? 2.041 8.977 -8.652 1.00 94.62 358 TRP A C 1
ATOM 2888 O O . TRP A 1 358 ? 1.860 8.355 -7.602 1.00 94.62 358 TRP A O 1
ATOM 2898 N N . GLU A 1 359 ? 2.783 10.087 -8.675 1.00 93.81 359 GLU A N 1
ATOM 2899 C CA . GLU A 1 359 ? 3.421 10.662 -7.486 1.00 93.81 359 GLU A CA 1
ATOM 2900 C C . GLU A 1 359 ? 2.423 11.090 -6.418 1.00 93.81 359 GLU A C 1
ATOM 2902 O O . GLU A 1 359 ? 2.684 10.928 -5.223 1.00 93.81 359 GLU A O 1
ATOM 2907 N N . GLU A 1 360 ? 1.287 11.640 -6.837 1.00 95.88 360 GLU A N 1
ATOM 2908 C CA . GLU A 1 360 ? 0.227 12.076 -5.933 1.00 95.88 360 GLU A CA 1
ATOM 2909 C C . GLU A 1 360 ? -0.420 10.869 -5.255 1.00 95.88 360 GLU A C 1
ATOM 2911 O O . GLU A 1 360 ? -0.579 10.871 -4.032 1.00 95.88 360 GLU A O 1
ATOM 2916 N N . LEU A 1 361 ? -0.681 9.797 -6.013 1.00 96.38 361 LEU A N 1
ATOM 2917 C CA . LEU A 1 361 ? -1.166 8.527 -5.473 1.00 96.38 361 LEU A CA 1
ATOM 2918 C C . LEU A 1 361 ? -0.179 7.938 -4.455 1.00 96.38 361 LEU A C 1
ATOM 2920 O O . LEU A 1 361 ? -0.561 7.578 -3.337 1.00 96.38 361 LEU A O 1
ATOM 2924 N N . LYS A 1 362 ? 1.105 7.866 -4.827 1.00 96.50 362 LYS A N 1
ATOM 2925 C CA . LYS A 1 362 ? 2.189 7.386 -3.961 1.00 96.50 362 LYS A CA 1
ATOM 2926 C C . LYS A 1 362 ? 2.242 8.183 -2.661 1.00 96.50 362 LYS A C 1
ATOM 2928 O O . LYS A 1 362 ? 2.250 7.597 -1.577 1.00 96.50 362 LYS A O 1
ATOM 2933 N N . LYS A 1 363 ? 2.236 9.514 -2.750 1.00 97.19 363 LYS A N 1
ATOM 2934 C CA . LYS A 1 363 ? 2.210 10.395 -1.578 1.00 97.19 363 LYS A CA 1
ATOM 2935 C C . LYS A 1 363 ? 0.975 10.131 -0.713 1.00 97.19 363 LYS A C 1
ATOM 2937 O O . LYS A 1 363 ? 1.121 9.964 0.494 1.00 97.19 363 LYS A O 1
ATOM 2942 N N . GLY A 1 364 ? -0.205 10.011 -1.321 1.00 97.56 364 GLY A N 1
ATOM 2943 C CA . GLY A 1 364 ? -1.451 9.717 -0.615 1.00 97.56 364 GLY A CA 1
ATOM 2944 C C . GLY A 1 364 ? -1.386 8.426 0.207 1.00 97.56 364 GLY A C 1
ATOM 2945 O O . GLY A 1 364 ? -1.796 8.412 1.369 1.00 97.56 364 GLY A O 1
ATOM 2946 N N . TYR A 1 365 ? -0.807 7.348 -0.333 1.00 97.81 365 TYR A N 1
ATOM 2947 C CA . TYR A 1 365 ? -0.627 6.113 0.440 1.00 97.81 365 TYR A CA 1
ATOM 2948 C C . TYR A 1 365 ? 0.429 6.223 1.541 1.00 97.81 365 TYR A C 1
ATOM 2950 O O . TYR A 1 365 ? 0.242 5.627 2.604 1.00 97.81 365 TYR A O 1
ATOM 2958 N N . HIS A 1 366 ? 1.502 6.993 1.343 1.00 97.62 366 HIS A N 1
ATOM 2959 C CA . HIS A 1 366 ? 2.469 7.287 2.410 1.00 97.62 366 HIS A CA 1
ATOM 2960 C C . HIS A 1 366 ? 1.829 8.090 3.553 1.00 97.62 366 HIS A C 1
ATOM 2962 O O . HIS A 1 366 ? 2.026 7.749 4.723 1.00 97.62 366 HIS A O 1
ATOM 2968 N N . ASP A 1 367 ? 0.991 9.079 3.236 1.00 97.12 367 ASP A N 1
ATOM 2969 C CA . ASP A 1 367 ? 0.242 9.861 4.227 1.00 97.12 367 ASP A CA 1
ATOM 2970 C C . ASP A 1 367 ? -0.725 8.959 5.022 1.00 97.12 367 ASP A C 1
ATOM 2972 O O . ASP A 1 367 ? -0.727 8.967 6.259 1.00 97.12 367 ASP A O 1
ATOM 2976 N N . LEU A 1 368 ? -1.469 8.082 4.333 1.00 96.44 368 LEU A N 1
ATOM 2977 C CA . LEU A 1 368 ? -2.321 7.071 4.973 1.00 96.44 368 LEU A CA 1
ATOM 2978 C C . LEU A 1 368 ? -1.520 6.073 5.825 1.00 96.44 368 LEU A C 1
ATOM 2980 O O . LEU A 1 368 ? -2.012 5.607 6.856 1.00 96.44 368 LEU A O 1
ATOM 2984 N N . GLN A 1 369 ? -0.285 5.745 5.435 1.00 97.06 369 GLN A N 1
ATOM 2985 C CA . GLN A 1 369 ? 0.592 4.875 6.219 1.00 97.06 369 GLN A CA 1
ATOM 2986 C C . GLN A 1 369 ? 1.010 5.535 7.539 1.00 97.06 369 GLN A C 1
ATOM 2988 O O . GLN A 1 369 ? 1.141 4.853 8.561 1.00 97.06 369 GLN A O 1
ATOM 2993 N N . GLY A 1 370 ? 1.235 6.850 7.531 1.00 93.38 370 GLY A N 1
ATOM 2994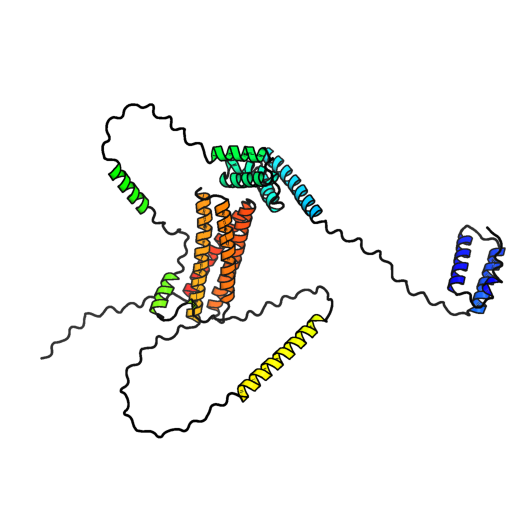 C CA . GLY A 1 370 ? 1.453 7.633 8.745 1.00 93.38 370 GLY A CA 1
ATOM 2995 C C . GLY A 1 370 ? 0.224 7.597 9.648 1.00 93.38 370 GLY A C 1
ATOM 2996 O O . GLY A 1 370 ? 0.311 7.193 10.809 1.00 93.38 370 GLY A O 1
ATOM 2997 N N . GLU A 1 371 ? -0.939 7.913 9.084 1.00 93.12 371 GLU A N 1
ATOM 2998 C CA . GLU A 1 371 ? -2.190 7.962 9.834 1.00 93.12 371 GLU A CA 1
ATOM 2999 C C . GLU A 1 371 ? -2.550 6.621 10.488 1.00 93.12 371 GLU A C 1
ATOM 3001 O O . GLU A 1 371 ? -2.916 6.576 11.665 1.00 93.12 371 GLU A O 1
ATOM 3006 N N . ILE A 1 372 ? -2.442 5.508 9.759 1.00 93.25 372 ILE A N 1
ATOM 3007 C CA . ILE A 1 372 ? -2.874 4.206 10.280 1.00 93.25 372 ILE A CA 1
ATOM 3008 C C . ILE A 1 372 ? -2.012 3.731 11.459 1.00 93.25 372 ILE A C 1
ATOM 3010 O O . ILE A 1 372 ? -2.503 3.035 12.354 1.00 93.25 372 ILE A O 1
ATOM 3014 N N . LYS A 1 373 ? -0.740 4.151 11.516 1.00 90.62 373 LYS A N 1
ATOM 3015 C CA . LYS A 1 373 ? 0.141 3.915 12.672 1.00 90.62 373 LYS A CA 1
ATOM 3016 C C . LYS A 1 373 ? -0.363 4.667 13.906 1.00 90.62 373 LYS A C 1
ATOM 3018 O O . LYS A 1 373 ? -0.385 4.092 14.998 1.00 90.62 373 LYS A O 1
ATOM 3023 N N . ASP A 1 374 ? -0.831 5.900 13.733 1.00 90.25 374 ASP A N 1
ATOM 3024 C CA . ASP A 1 374 ? -1.417 6.692 14.816 1.00 90.25 374 ASP A CA 1
ATOM 3025 C C . ASP A 1 374 ? -2.764 6.122 15.278 1.00 90.25 374 ASP A C 1
ATOM 3027 O O . ASP A 1 374 ? -3.011 6.024 16.484 1.00 90.25 374 ASP A O 1
ATOM 3031 N N . GLN A 1 375 ? -3.616 5.668 14.351 1.00 88.56 375 GLN A N 1
ATOM 3032 C CA . GLN A 1 375 ? -4.875 5.001 14.708 1.00 88.56 375 GLN A CA 1
ATOM 3033 C C . GLN A 1 375 ? -4.627 3.714 15.494 1.00 88.56 375 GLN A C 1
ATOM 3035 O O . GLN A 1 375 ? -5.306 3.450 16.486 1.00 88.56 375 GLN A O 1
ATOM 3040 N N . LYS A 1 376 ? -3.611 2.928 15.122 1.00 90.69 376 LYS A N 1
ATOM 3041 C CA . LYS A 1 376 ? -3.223 1.752 15.905 1.00 90.69 376 LYS A CA 1
ATOM 3042 C C . LYS A 1 376 ? -2.868 2.111 17.348 1.00 90.69 376 LYS A C 1
ATOM 3044 O O . LYS A 1 376 ? -3.314 1.425 18.267 1.00 90.69 376 LYS A O 1
ATOM 3049 N N . LYS A 1 377 ? -2.093 3.176 17.558 1.00 89.81 377 LYS A N 1
ATOM 3050 C CA . LYS A 1 377 ? -1.731 3.631 18.906 1.00 89.81 377 LYS A CA 1
ATOM 3051 C C . LYS A 1 377 ? -2.976 3.982 19.728 1.00 89.81 377 LYS A C 1
ATOM 3053 O O . LYS A 1 377 ? -3.087 3.540 20.867 1.00 89.81 377 LYS A O 1
ATOM 3058 N N . ARG A 1 378 ? -3.943 4.686 19.128 1.00 86.81 378 ARG A N 1
ATOM 3059 C CA . ARG A 1 378 ? -5.229 5.018 19.769 1.00 86.81 378 ARG A CA 1
ATOM 3060 C C . ARG A 1 378 ? -6.031 3.768 20.144 1.00 86.81 378 ARG A C 1
ATOM 3062 O O . ARG A 1 378 ? -6.594 3.709 21.230 1.00 86.81 378 ARG A O 1
ATOM 3069 N N . VAL A 1 379 ? -6.057 2.747 19.284 1.00 89.06 379 VAL A N 1
ATOM 3070 C CA . VAL A 1 379 ? -6.693 1.454 19.603 1.00 89.06 379 VAL A CA 1
ATOM 3071 C C . VAL A 1 379 ? -5.983 0.758 20.767 1.00 89.06 379 VAL A C 1
ATOM 3073 O O . VAL A 1 379 ? -6.637 0.213 21.654 1.00 89.06 379 VAL A O 1
ATOM 3076 N N . ASP A 1 380 ? -4.653 0.784 20.810 1.00 86.94 380 ASP A N 1
ATOM 3077 C CA . ASP A 1 380 ? -3.899 0.190 21.918 1.00 86.94 380 ASP A CA 1
ATOM 3078 C C . ASP A 1 380 ? -4.176 0.925 23.251 1.00 86.94 380 ASP A C 1
ATOM 3080 O O . ASP A 1 380 ? -4.258 0.286 24.302 1.00 86.94 380 ASP A O 1
ATOM 3084 N N . GLU A 1 381 ? -4.411 2.241 23.210 1.00 85.75 381 GLU A N 1
ATOM 3085 C CA . GLU A 1 381 ? -4.803 3.068 24.365 1.00 85.75 381 GLU A CA 1
ATOM 3086 C C . GLU A 1 381 ? -6.222 2.768 24.887 1.00 85.75 381 GLU A C 1
ATOM 3088 O O . GLU A 1 381 ? -6.506 3.032 26.052 1.00 85.75 381 GLU A O 1
ATOM 3093 N N . LEU A 1 382 ? -7.099 2.156 24.079 1.00 83.19 382 LEU A N 1
ATOM 3094 C CA . LEU A 1 382 ? -8.445 1.726 24.493 1.00 83.19 382 LEU A CA 1
ATOM 3095 C C . LEU A 1 382 ? -8.482 0.396 25.256 1.00 83.19 382 LEU A C 1
ATOM 3097 O O . LEU A 1 382 ? -9.565 -0.095 25.587 1.00 83.19 382 LEU A O 1
ATOM 3101 N N . ALA A 1 383 ? -7.342 -0.245 25.502 1.00 78.50 383 ALA A N 1
ATOM 3102 C CA . ALA A 1 383 ? -7.315 -1.469 26.292 1.00 78.50 383 ALA A CA 1
ATOM 3103 C C . ALA A 1 383 ? -7.918 -1.180 27.676 1.00 78.50 383 ALA A C 1
ATOM 3105 O O . ALA A 1 383 ? -7.319 -0.383 28.378 1.00 78.50 383 ALA A O 1
ATOM 3106 N N . GLY A 1 384 ? -9.023 -1.839 28.086 1.00 71.25 384 GLY A N 1
ATOM 3107 C CA . GLY A 1 384 ? -9.815 -1.500 29.291 1.00 71.25 384 GLY A CA 1
ATOM 3108 C C . GLY A 1 384 ? -10.506 -2.637 30.053 1.00 71.25 384 GLY A C 1
ATOM 3109 O O . GLY A 1 384 ? -10.798 -3.657 29.428 1.00 71.25 384 GLY A O 1
ATOM 3110 N N . PRO A 1 385 ? -10.812 -2.512 31.373 1.00 63.72 385 PRO A N 1
ATOM 3111 C CA . PRO A 1 385 ? -11.741 -3.433 32.010 1.00 63.72 385 PRO A CA 1
ATOM 3112 C C . PRO A 1 385 ? -13.128 -3.138 31.437 1.00 63.72 385 PRO A C 1
ATOM 3114 O O . PRO A 1 385 ? -13.595 -2.001 31.455 1.00 63.72 385 PRO A O 1
ATOM 3117 N N . THR A 1 386 ? -13.756 -4.156 30.872 1.00 78.38 386 THR A N 1
ATOM 3118 C CA . THR A 1 386 ? -15.026 -4.028 30.160 1.00 78.38 386 THR A CA 1
ATOM 3119 C C . THR A 1 386 ? -15.759 -5.366 30.188 1.00 78.38 386 THR A C 1
ATOM 3121 O O . THR A 1 386 ? -15.210 -6.375 30.648 1.00 78.38 386 THR A O 1
ATOM 3124 N N . THR A 1 387 ? -16.999 -5.394 29.713 1.00 84.69 387 THR A N 1
ATOM 3125 C CA . THR A 1 387 ? -17.777 -6.631 29.633 1.00 84.69 387 THR A CA 1
ATOM 3126 C C . THR A 1 387 ? -17.142 -7.612 28.640 1.00 84.69 387 THR A C 1
ATOM 3128 O O . THR A 1 387 ? -16.500 -7.197 27.671 1.00 84.69 387 THR A O 1
ATOM 3131 N N . PRO A 1 388 ? -17.331 -8.934 28.808 1.00 87.31 388 PRO A N 1
ATOM 3132 C CA . PRO A 1 388 ? -16.846 -9.919 27.836 1.00 87.31 388 PRO A CA 1
ATOM 3133 C C . PRO A 1 388 ? -17.331 -9.661 26.398 1.00 87.31 388 PRO A C 1
ATOM 3135 O O . PRO A 1 388 ? -16.620 -9.957 25.434 1.00 87.31 388 PRO A O 1
ATOM 3138 N N . GLN A 1 389 ? -18.525 -9.080 26.253 1.00 88.19 389 GLN A N 1
ATOM 3139 C CA . GLN A 1 389 ? -19.122 -8.722 24.967 1.00 88.19 389 GLN A CA 1
ATOM 3140 C C . GLN A 1 389 ? -18.355 -7.565 24.306 1.00 88.19 389 GLN A C 1
ATOM 3142 O O . GLN A 1 389 ? -17.874 -7.713 23.184 1.00 88.19 389 GLN A O 1
ATOM 3147 N N . LEU A 1 390 ? -18.126 -6.461 25.024 1.00 87.81 390 LEU A N 1
ATOM 3148 C CA . LEU A 1 390 ? -17.359 -5.316 24.514 1.00 87.81 390 LEU A CA 1
ATOM 3149 C C . LEU A 1 390 ? -15.870 -5.637 24.319 1.00 87.81 390 LEU A C 1
ATOM 3151 O O . LEU A 1 390 ? -15.240 -5.116 23.401 1.00 87.81 390 LEU A O 1
ATOM 3155 N N . LEU A 1 391 ? -15.306 -6.552 25.116 1.00 88.62 391 LEU A N 1
ATOM 3156 C CA . LEU A 1 391 ? -13.947 -7.060 24.910 1.00 88.62 391 LEU A CA 1
ATOM 3157 C C . LEU A 1 391 ? -13.808 -7.794 23.567 1.00 88.62 391 LEU A C 1
ATOM 3159 O O . LEU A 1 391 ? -12.746 -7.751 22.945 1.00 88.62 391 LEU A O 1
ATOM 3163 N N . THR A 1 392 ? -14.862 -8.479 23.119 1.00 91.00 392 THR A N 1
ATOM 3164 C CA . THR A 1 392 ? -14.877 -9.144 21.809 1.00 91.00 392 THR A CA 1
ATOM 3165 C C . THR A 1 392 ? -14.850 -8.110 20.687 1.00 91.00 392 THR A C 1
ATOM 3167 O O . THR A 1 392 ? -14.039 -8.239 19.770 1.00 91.00 392 THR A O 1
ATOM 3170 N N . VAL A 1 393 ? -15.631 -7.032 20.820 1.00 92.81 393 VAL A N 1
ATOM 3171 C CA . VAL A 1 393 ? -15.620 -5.915 19.863 1.00 92.81 393 VAL A CA 1
ATOM 3172 C C . VAL A 1 393 ? -14.243 -5.243 19.812 1.00 92.81 393 VAL A C 1
ATOM 3174 O O . VAL A 1 393 ? -13.684 -5.028 18.738 1.00 92.81 393 VAL A O 1
ATOM 3177 N N . TYR A 1 394 ? -13.637 -4.988 20.974 1.00 93.12 394 TYR A N 1
ATOM 3178 C CA . TYR A 1 394 ? -12.283 -4.440 21.066 1.00 93.12 394 TYR A CA 1
ATOM 3179 C C . TYR A 1 394 ? -11.237 -5.311 20.350 1.00 93.12 394 TYR A C 1
ATOM 3181 O O . TYR A 1 394 ? -10.407 -4.799 19.601 1.00 93.12 394 TYR A O 1
ATOM 3189 N N . LYS A 1 395 ? -11.284 -6.638 20.527 1.00 92.81 395 LYS A N 1
ATOM 3190 C CA . LYS A 1 395 ? -10.376 -7.561 19.823 1.00 92.81 395 LYS A CA 1
ATOM 3191 C C . LYS A 1 395 ? -10.586 -7.542 18.309 1.00 92.81 395 LYS A C 1
ATOM 3193 O O . LYS A 1 395 ? -9.603 -7.580 17.574 1.00 92.81 395 LYS A O 1
ATOM 3198 N N . GLY A 1 396 ? -11.833 -7.446 17.845 1.00 94.31 396 GLY A N 1
ATOM 3199 C CA . GLY A 1 396 ? -12.127 -7.262 16.421 1.00 94.31 396 GLY A CA 1
ATOM 3200 C C . GLY A 1 396 ? -11.521 -5.966 15.873 1.00 94.31 396 GLY A C 1
ATOM 3201 O O . GLY A 1 396 ? -10.935 -5.960 14.794 1.00 94.31 396 GLY A O 1
ATOM 3202 N N . LEU A 1 397 ? -11.566 -4.881 16.651 1.00 94.56 397 LEU A N 1
ATOM 3203 C CA . LEU A 1 397 ? -10.952 -3.605 16.280 1.00 94.56 397 LEU A CA 1
ATOM 3204 C C . LEU A 1 397 ? -9.418 -3.706 16.195 1.00 94.56 397 LEU A C 1
ATOM 3206 O O . LEU A 1 397 ? -8.805 -3.117 15.305 1.00 94.56 397 LEU A O 1
ATOM 3210 N N . GLN A 1 398 ? -8.784 -4.493 17.072 1.00 94.75 398 GLN A N 1
ATOM 3211 C CA . GLN A 1 398 ? -7.350 -4.794 16.970 1.00 94.75 398 GLN A CA 1
ATOM 3212 C C . GLN A 1 398 ? -7.008 -5.577 15.691 1.00 94.75 398 GLN A C 1
ATOM 3214 O O . GLN A 1 398 ? -5.961 -5.324 15.092 1.00 94.75 398 GLN A O 1
ATOM 3219 N N . GLU A 1 399 ? -7.871 -6.502 15.254 1.00 95.50 399 GLU A N 1
ATOM 3220 C CA . GLU A 1 399 ? -7.694 -7.207 13.977 1.00 95.50 399 GLU A CA 1
ATOM 3221 C C . GLU A 1 399 ? -7.796 -6.237 12.793 1.00 95.50 399 GLU A C 1
ATOM 3223 O O . GLU A 1 399 ? -6.896 -6.211 11.955 1.00 95.50 399 GLU A O 1
ATOM 3228 N N . ILE A 1 400 ? -8.830 -5.389 12.765 1.00 95.44 400 ILE A N 1
ATOM 3229 C CA . ILE A 1 400 ? -8.999 -4.330 11.756 1.00 95.44 400 ILE A CA 1
ATOM 3230 C C . ILE A 1 400 ? -7.754 -3.446 11.678 1.00 95.44 400 ILE A C 1
ATOM 3232 O O . ILE A 1 400 ? -7.248 -3.195 10.585 1.00 95.44 400 ILE A O 1
ATOM 3236 N N . SER A 1 401 ? -7.220 -3.033 12.830 1.00 95.50 401 SER A N 1
ATOM 3237 C CA . SER A 1 401 ? -5.995 -2.239 12.912 1.00 95.50 401 SER A CA 1
ATOM 3238 C C . SER A 1 401 ? -4.808 -2.926 12.237 1.00 95.50 401 SER A C 1
ATOM 3240 O O . SER A 1 401 ? -4.128 -2.326 11.403 1.00 95.50 401 SER A O 1
ATOM 3242 N N . LEU A 1 402 ? -4.577 -4.203 12.553 1.00 95.19 402 LEU A N 1
ATOM 3243 C CA . LEU A 1 402 ? -3.457 -4.963 12.005 1.00 95.19 402 LEU A CA 1
ATOM 3244 C C . LEU A 1 402 ? -3.593 -5.169 10.492 1.00 95.19 402 LEU A C 1
ATOM 3246 O O . LEU A 1 402 ? -2.642 -4.917 9.755 1.00 95.19 402 LEU A O 1
ATOM 3250 N N . VAL A 1 403 ? -4.772 -5.598 10.033 1.00 95.56 403 VAL A N 1
ATOM 3251 C CA . VAL A 1 403 ? -5.026 -5.859 8.609 1.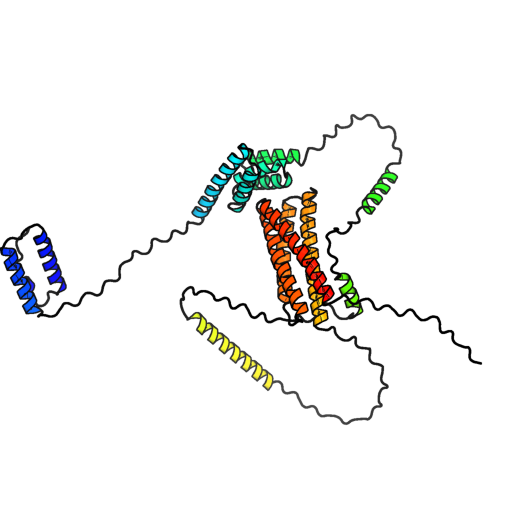00 95.56 403 VAL A CA 1
ATOM 3252 C C . VAL A 1 403 ? -4.939 -4.562 7.799 1.00 95.56 403 VAL A C 1
ATOM 3254 O O . VAL A 1 403 ? -4.377 -4.579 6.709 1.00 95.56 403 VAL A O 1
ATOM 3257 N N . SER A 1 404 ? -5.396 -3.429 8.343 1.00 96.25 404 SER A N 1
ATOM 3258 C CA . SER A 1 404 ? -5.293 -2.116 7.683 1.00 96.25 404 SER A CA 1
ATOM 3259 C C . SER A 1 404 ? -3.844 -1.660 7.499 1.00 96.25 404 SER A C 1
ATOM 3261 O O . SER A 1 404 ? -3.488 -1.160 6.435 1.00 96.25 404 SER A O 1
ATOM 3263 N N . ILE A 1 405 ? -2.982 -1.877 8.502 1.00 96.69 405 ILE A N 1
ATOM 3264 C CA . ILE A 1 405 ? -1.540 -1.597 8.381 1.00 96.69 405 ILE A CA 1
ATOM 3265 C C . ILE A 1 405 ? -0.923 -2.466 7.290 1.00 96.69 405 ILE A C 1
ATOM 3267 O O . ILE A 1 405 ? -0.181 -1.965 6.448 1.00 96.69 405 ILE A O 1
ATOM 3271 N N . THR A 1 406 ? -1.221 -3.767 7.299 1.00 96.38 406 THR A N 1
ATOM 3272 C CA . THR A 1 406 ? -0.734 -4.683 6.266 1.00 96.38 406 THR A CA 1
ATOM 3273 C C . THR A 1 406 ? -1.191 -4.232 4.882 1.00 96.38 406 THR A C 1
ATOM 3275 O O . THR A 1 406 ? -0.364 -4.155 3.980 1.00 96.38 406 THR A O 1
ATOM 3278 N N . ALA A 1 407 ? -2.466 -3.870 4.732 1.00 96.94 407 ALA A N 1
ATOM 3279 C CA . ALA A 1 407 ? -3.028 -3.394 3.476 1.00 96.94 407 ALA A CA 1
ATOM 3280 C C . ALA A 1 407 ? -2.276 -2.171 2.934 1.00 96.94 407 ALA A C 1
ATOM 3282 O O . ALA A 1 407 ? -1.807 -2.199 1.801 1.00 96.94 407 ALA A O 1
ATOM 3283 N N . ILE A 1 408 ? -2.082 -1.129 3.748 1.00 97.69 408 ILE A N 1
ATOM 3284 C CA . ILE A 1 408 ? -1.381 0.082 3.296 1.00 97.69 408 ILE A CA 1
ATOM 3285 C C . ILE A 1 408 ? 0.106 -0.154 3.066 1.00 97.69 408 ILE A C 1
ATOM 3287 O O . ILE A 1 408 ? 0.668 0.444 2.158 1.00 97.69 408 ILE A O 1
ATOM 3291 N N . ASN A 1 409 ? 0.755 -1.045 3.816 1.00 97.12 409 ASN A N 1
ATOM 3292 C CA . ASN A 1 409 ? 2.141 -1.408 3.516 1.00 97.12 409 ASN A CA 1
ATOM 3293 C C . ASN A 1 409 ? 2.270 -2.030 2.121 1.00 97.12 409 ASN A C 1
ATOM 3295 O O . ASN A 1 409 ? 3.225 -1.722 1.413 1.00 97.12 409 ASN A O 1
ATOM 3299 N N . TYR A 1 410 ? 1.302 -2.855 1.717 1.00 97.50 410 TYR A N 1
ATOM 3300 C CA . TYR A 1 410 ? 1.228 -3.364 0.351 1.00 97.50 410 TYR A CA 1
ATOM 3301 C C . TYR A 1 410 ? 0.936 -2.254 -0.663 1.00 97.50 410 TYR A C 1
ATOM 3303 O O . TYR A 1 410 ? 1.622 -2.195 -1.676 1.00 97.50 410 TYR A O 1
ATOM 3311 N N . MET A 1 411 ? 0.010 -1.329 -0.379 1.00 97.50 411 MET A N 1
ATOM 3312 C CA . MET A 1 411 ? -0.253 -0.195 -1.282 1.00 97.50 411 MET A CA 1
ATOM 3313 C C . MET A 1 411 ? 0.996 0.671 -1.490 1.00 97.50 411 MET A C 1
ATOM 3315 O O . MET A 1 411 ? 1.362 0.949 -2.627 1.00 97.50 411 MET A O 1
ATOM 3319 N N . VAL A 1 412 ? 1.697 1.017 -0.406 1.00 97.44 412 VAL A N 1
ATOM 3320 C CA . VAL A 1 412 ? 2.955 1.778 -0.441 1.00 97.44 412 VAL A CA 1
ATOM 3321 C C . VAL A 1 412 ? 4.027 1.027 -1.230 1.00 97.44 412 VAL A C 1
ATOM 3323 O O . VAL A 1 412 ? 4.595 1.594 -2.161 1.00 97.44 412 VAL A O 1
ATOM 3326 N N . SER A 1 413 ? 4.254 -0.258 -0.925 1.00 95.06 413 SER A N 1
ATOM 3327 C CA . SER A 1 413 ? 5.204 -1.103 -1.668 1.00 95.06 413 SER A CA 1
ATOM 3328 C C . SER A 1 413 ? 4.862 -1.169 -3.157 1.00 95.06 413 SER A C 1
ATOM 3330 O O . SER A 1 413 ? 5.745 -1.050 -4.007 1.00 95.06 413 SER A O 1
ATOM 3332 N N . GLY A 1 414 ? 3.576 -1.309 -3.476 1.00 95.44 414 GLY A N 1
ATOM 3333 C CA . GLY A 1 414 ? 3.067 -1.337 -4.837 1.00 95.44 414 GLY A CA 1
ATOM 3334 C C . GLY A 1 414 ? 3.310 -0.033 -5.585 1.00 95.44 414 GLY A C 1
ATOM 3335 O O . GLY A 1 414 ? 3.737 -0.073 -6.736 1.00 95.44 414 GLY A O 1
ATOM 3336 N N . THR A 1 415 ? 3.120 1.115 -4.931 1.00 96.44 415 THR A N 1
ATOM 3337 C CA . THR A 1 415 ? 3.416 2.420 -5.537 1.00 96.44 415 THR A CA 1
ATOM 3338 C C . THR A 1 415 ? 4.904 2.734 -5.641 1.00 96.44 415 THR A C 1
ATOM 3340 O O . THR A 1 415 ? 5.326 3.375 -6.600 1.00 96.44 415 THR A O 1
ATOM 3343 N N . ASP A 1 416 ? 5.713 2.275 -4.686 1.00 93.50 416 ASP A N 1
ATOM 3344 C CA . ASP A 1 416 ? 7.157 2.516 -4.680 1.00 93.50 416 ASP A CA 1
ATOM 3345 C C . ASP A 1 416 ? 7.879 1.691 -5.748 1.00 93.50 416 ASP A C 1
ATOM 3347 O O . ASP A 1 416 ? 8.807 2.197 -6.368 1.00 93.50 416 ASP A O 1
ATOM 3351 N N . ASN A 1 417 ? 7.421 0.459 -5.991 1.00 92.00 417 ASN A N 1
ATOM 3352 C CA . ASN A 1 417 ? 8.081 -0.502 -6.882 1.00 92.00 417 ASN A CA 1
ATOM 3353 C C . ASN A 1 417 ? 7.278 -0.809 -8.156 1.00 92.00 417 ASN A C 1
ATOM 3355 O O . ASN A 1 417 ? 7.609 -1.735 -8.894 1.00 92.00 417 ASN A O 1
ATOM 3359 N N . ILE A 1 418 ? 6.184 -0.077 -8.393 1.00 94.31 418 ILE A N 1
ATOM 3360 C CA . ILE A 1 418 ? 5.283 -0.255 -9.544 1.00 94.31 418 ILE A CA 1
ATOM 3361 C C . ILE A 1 418 ? 4.806 -1.713 -9.667 1.00 94.31 418 ILE A C 1
ATOM 3363 O O . ILE A 1 418 ? 4.797 -2.312 -10.742 1.00 94.31 418 ILE A O 1
ATOM 3367 N N . SER A 1 419 ? 4.462 -2.320 -8.530 1.00 92.50 419 SER A N 1
ATOM 3368 C CA . SER A 1 419 ? 4.098 -3.735 -8.436 1.00 92.50 419 SER A CA 1
ATOM 3369 C C . SER A 1 419 ? 2.584 -3.901 -8.420 1.00 92.50 419 SER A C 1
ATOM 3371 O O . SER A 1 419 ? 1.920 -3.594 -7.429 1.00 92.50 419 SER A O 1
ATOM 3373 N N . ASP A 1 420 ? 2.031 -4.445 -9.505 1.00 90.62 420 ASP A N 1
ATOM 3374 C CA . ASP A 1 420 ? 0.613 -4.819 -9.556 1.00 90.62 420 ASP A CA 1
ATOM 3375 C C . ASP A 1 420 ? 0.258 -5.878 -8.512 1.00 90.62 420 ASP A C 1
ATOM 3377 O O . ASP A 1 420 ? -0.844 -5.866 -7.973 1.00 90.62 420 ASP A O 1
ATOM 3381 N N . GLU A 1 421 ? 1.175 -6.801 -8.225 1.00 91.88 421 GLU A N 1
ATOM 3382 C CA . GLU A 1 421 ? 0.956 -7.853 -7.232 1.00 91.88 421 GLU A CA 1
ATOM 3383 C C . GLU A 1 421 ? 0.746 -7.255 -5.840 1.00 91.88 421 GLU A C 1
ATOM 3385 O O . GLU A 1 421 ? -0.231 -7.591 -5.169 1.00 91.88 421 GLU A O 1
ATOM 3390 N N . ASP A 1 422 ? 1.602 -6.309 -5.448 1.00 94.56 422 ASP A N 1
ATOM 3391 C CA . ASP A 1 422 ? 1.494 -5.638 -4.154 1.00 94.56 422 ASP A CA 1
ATOM 3392 C C . ASP A 1 422 ? 0.219 -4.779 -4.087 1.00 94.56 422 ASP A C 1
ATOM 3394 O O . ASP A 1 422 ? -0.498 -4.828 -3.090 1.00 94.56 422 ASP A O 1
ATOM 3398 N N . LEU A 1 423 ? -0.134 -4.049 -5.152 1.00 94.12 423 LEU A N 1
ATOM 3399 C CA . LEU A 1 423 ? -1.374 -3.254 -5.186 1.00 94.12 423 LEU A CA 1
ATOM 3400 C C . LEU A 1 423 ? -2.633 -4.127 -5.108 1.00 94.12 423 LEU A C 1
ATOM 3402 O O . LEU A 1 423 ? -3.582 -3.800 -4.388 1.00 94.12 423 LEU A O 1
ATOM 3406 N N . ASN A 1 424 ? -2.643 -5.256 -5.817 1.00 94.06 424 ASN A N 1
ATOM 3407 C CA . ASN A 1 424 ? -3.744 -6.215 -5.775 1.00 94.06 424 ASN A CA 1
ATOM 3408 C C . ASN A 1 424 ? -3.872 -6.845 -4.384 1.00 94.06 424 ASN A C 1
ATOM 3410 O O . ASN A 1 424 ? -4.981 -6.991 -3.865 1.00 94.06 424 ASN A O 1
ATOM 3414 N N . GLU A 1 425 ? -2.746 -7.179 -3.753 1.00 95.19 425 GLU A N 1
ATOM 3415 C CA . GLU A 1 425 ? -2.728 -7.697 -2.391 1.00 95.19 425 GLU A CA 1
ATOM 3416 C C . GLU A 1 425 ? -3.240 -6.660 -1.386 1.00 95.19 425 GLU A C 1
ATOM 3418 O O . GLU A 1 425 ? -4.109 -6.972 -0.568 1.00 95.19 425 GLU A O 1
ATOM 3423 N N . GLY A 1 426 ? -2.778 -5.412 -1.482 1.00 95.38 426 GLY A N 1
ATOM 3424 C CA . GLY A 1 426 ? -3.262 -4.309 -0.656 1.00 95.38 426 GLY A CA 1
ATOM 3425 C C . GLY A 1 426 ? -4.772 -4.111 -0.802 1.00 95.38 426 GLY A C 1
ATOM 3426 O O . GLY A 1 426 ? -5.492 -4.094 0.198 1.00 95.38 426 GLY A O 1
ATOM 3427 N N . THR A 1 427 ? -5.280 -4.101 -2.035 1.00 94.19 427 THR A N 1
ATOM 3428 C CA . THR A 1 427 ? -6.718 -3.993 -2.345 1.00 94.19 427 THR A CA 1
ATOM 3429 C C . THR A 1 427 ? -7.528 -5.158 -1.766 1.00 94.19 427 THR A C 1
ATOM 3431 O O . THR A 1 427 ? -8.600 -4.964 -1.175 1.00 94.19 427 THR A O 1
ATOM 3434 N N . ARG A 1 428 ? -7.005 -6.386 -1.857 1.00 94.62 428 ARG A N 1
ATOM 3435 C CA . ARG A 1 428 ? -7.619 -7.573 -1.246 1.00 94.62 428 ARG A CA 1
ATOM 3436 C C . ARG A 1 428 ? -7.711 -7.434 0.272 1.00 94.62 428 ARG A C 1
ATOM 3438 O O . ARG A 1 428 ? -8.752 -7.743 0.855 1.00 94.62 428 ARG A O 1
ATOM 3445 N N . GLN A 1 429 ? -6.652 -6.948 0.919 1.00 94.88 429 GLN A N 1
ATOM 3446 C CA . GLN A 1 429 ? -6.665 -6.712 2.361 1.00 94.88 429 GLN A CA 1
ATOM 3447 C C . GLN A 1 429 ? -7.637 -5.586 2.741 1.00 94.88 429 GLN A C 1
ATOM 3449 O O . GLN A 1 429 ? -8.406 -5.774 3.679 1.00 94.88 429 GLN A O 1
ATOM 3454 N N . LEU A 1 430 ? -7.709 -4.476 1.995 1.00 92.94 430 LEU A N 1
ATOM 3455 C CA . LEU A 1 430 ? -8.708 -3.414 2.221 1.00 92.94 430 LEU A CA 1
ATOM 3456 C C . LEU A 1 430 ? -10.147 -3.947 2.118 1.00 92.94 430 LEU A C 1
ATOM 3458 O O . LEU A 1 430 ? -11.013 -3.590 2.919 1.00 92.94 430 LEU A O 1
ATOM 3462 N N . THR A 1 431 ? -10.400 -4.861 1.179 1.00 91.88 431 THR A N 1
ATOM 3463 C CA . THR A 1 431 ? -11.695 -5.550 1.054 1.00 91.88 431 THR A CA 1
ATOM 3464 C C . THR A 1 431 ? -11.998 -6.401 2.289 1.00 91.88 431 THR A C 1
ATOM 3466 O O . THR A 1 431 ? -13.118 -6.390 2.802 1.00 91.88 431 THR A O 1
ATOM 3469 N N . ARG A 1 432 ? -10.991 -7.097 2.831 1.00 92.88 432 ARG A N 1
ATOM 3470 C CA . ARG A 1 432 ? -11.125 -7.829 4.097 1.00 92.88 432 ARG A CA 1
ATOM 3471 C C . ARG A 1 432 ? -11.424 -6.891 5.268 1.00 92.88 432 ARG A C 1
ATOM 3473 O O . ARG A 1 432 ? -12.301 -7.212 6.068 1.00 92.88 432 ARG A O 1
ATOM 3480 N N . VAL A 1 433 ? -10.742 -5.746 5.366 1.00 93.88 433 VAL A N 1
ATOM 3481 C CA . VAL A 1 433 ? -11.019 -4.738 6.407 1.00 93.88 433 VAL A CA 1
ATOM 3482 C C . VAL A 1 433 ? -12.475 -4.282 6.335 1.00 93.88 433 VAL A C 1
ATOM 3484 O O . VAL A 1 433 ? -13.133 -4.221 7.369 1.00 93.88 433 VAL A O 1
ATOM 3487 N N . ASN A 1 434 ? -13.009 -4.050 5.133 1.00 92.31 434 ASN A N 1
ATOM 3488 C CA . ASN A 1 434 ? -14.416 -3.692 4.940 1.00 92.31 434 ASN A CA 1
ATOM 3489 C C . ASN A 1 434 ? -15.373 -4.728 5.545 1.00 92.31 434 ASN A C 1
ATOM 3491 O O . ASN A 1 434 ? -16.273 -4.381 6.304 1.00 92.31 434 ASN A O 1
ATOM 3495 N N . GLY A 1 435 ? -15.156 -6.013 5.245 1.00 90.75 435 GLY A N 1
ATOM 3496 C CA . GLY A 1 435 ? -15.976 -7.097 5.795 1.00 90.75 435 GLY A CA 1
ATOM 3497 C C . GLY A 1 435 ? -15.890 -7.189 7.321 1.00 90.75 435 GLY A C 1
ATOM 3498 O O . GLY A 1 435 ? -16.907 -7.387 7.989 1.00 90.75 435 GLY A O 1
ATOM 3499 N N . LEU A 1 436 ? -14.691 -6.992 7.882 1.00 93.75 436 LEU A N 1
ATOM 3500 C CA . LEU A 1 436 ? -14.488 -6.944 9.330 1.00 93.75 436 LEU A CA 1
ATOM 3501 C C . LEU A 1 436 ? -15.218 -5.753 9.965 1.00 93.75 436 LEU A C 1
ATOM 3503 O O . LEU A 1 436 ? -15.876 -5.942 10.985 1.00 93.75 436 LEU A O 1
ATOM 3507 N N . LEU A 1 437 ? -15.154 -4.561 9.360 1.00 92.06 437 LEU A N 1
ATOM 3508 C CA . LEU A 1 437 ? -15.876 -3.376 9.834 1.00 92.06 437 LEU A CA 1
ATOM 3509 C C . LEU A 1 437 ? -17.384 -3.620 9.870 1.00 92.06 437 LEU A C 1
ATOM 3511 O O . LEU A 1 437 ? -17.983 -3.439 10.924 1.00 92.06 437 LEU A O 1
ATOM 3515 N N . VAL A 1 438 ? -17.986 -4.100 8.774 1.00 90.75 438 VAL A N 1
ATOM 3516 C CA . VAL A 1 438 ? -19.432 -4.395 8.718 1.00 90.75 438 VAL A CA 1
ATOM 3517 C C . VAL A 1 438 ? -19.839 -5.369 9.825 1.00 90.75 438 VAL A C 1
ATOM 3519 O O . VAL A 1 438 ? -20.787 -5.115 10.569 1.00 90.75 438 VAL A O 1
ATOM 3522 N N . SER A 1 439 ? -19.097 -6.471 9.975 1.00 92.12 439 SER A N 1
ATOM 3523 C CA . SER A 1 439 ? -19.368 -7.463 11.019 1.00 92.12 439 SER A CA 1
ATOM 3524 C C . SER A 1 439 ? -19.261 -6.863 12.422 1.00 92.12 439 SER A C 1
ATOM 3526 O O . SER A 1 439 ? -20.052 -7.197 13.304 1.00 92.12 439 SER A O 1
ATOM 3528 N N . LEU A 1 440 ? -18.259 -6.020 12.657 1.00 93.88 440 LEU A N 1
ATOM 3529 C CA . LEU A 1 440 ? -17.962 -5.491 13.981 1.00 93.88 440 LEU A CA 1
ATOM 3530 C C . LEU A 1 440 ? -18.919 -4.372 14.395 1.00 93.88 440 LEU A C 1
ATOM 3532 O O . LEU A 1 440 ? -19.288 -4.299 15.564 1.00 93.88 440 LEU A O 1
ATOM 3536 N N . VAL A 1 441 ? -19.360 -3.552 13.439 1.00 91.25 441 VAL A N 1
ATOM 3537 C CA . VAL A 1 441 ? -20.416 -2.549 13.635 1.00 91.25 441 VAL A CA 1
ATOM 3538 C C . VAL A 1 441 ? -21.712 -3.240 14.040 1.00 91.25 441 VAL A C 1
ATOM 3540 O O . VAL A 1 441 ? -22.276 -2.899 15.073 1.00 91.25 441 VAL A O 1
ATOM 3543 N N . HIS A 1 442 ? -22.113 -4.296 13.322 1.00 90.56 442 HIS A N 1
ATOM 3544 C CA . HIS A 1 442 ? -23.300 -5.069 13.686 1.00 90.56 442 HIS A CA 1
ATOM 3545 C C . HIS A 1 442 ? -23.196 -5.661 15.101 1.00 90.56 442 HIS A C 1
ATOM 3547 O O . HIS A 1 442 ? -24.128 -5.552 15.894 1.00 90.56 442 HIS A O 1
ATOM 3553 N N . GLN A 1 443 ? -22.044 -6.240 15.457 1.00 92.38 443 GLN A N 1
ATOM 3554 C CA . GLN A 1 443 ? -21.809 -6.734 16.818 1.00 92.38 443 GLN A CA 1
ATOM 3555 C C . GLN A 1 443 ? -21.912 -5.616 17.861 1.00 92.38 443 GLN A C 1
ATOM 3557 O O . GLN A 1 443 ? -22.553 -5.808 18.895 1.00 92.38 443 GLN A O 1
ATOM 3562 N N . LEU A 1 444 ? -21.325 -4.447 17.597 1.00 90.44 444 LEU A N 1
ATOM 3563 C CA . LEU A 1 444 ? -21.403 -3.308 18.505 1.00 90.44 444 LEU A CA 1
ATOM 3564 C C . LEU A 1 444 ? -22.846 -2.826 18.680 1.00 90.44 444 LEU A C 1
ATOM 3566 O O . LEU A 1 444 ? -23.256 -2.611 19.815 1.00 90.44 444 LEU A O 1
ATOM 3570 N N . ASP A 1 445 ? -23.631 -2.741 17.607 1.00 88.88 445 ASP A N 1
ATOM 3571 C CA . ASP A 1 445 ? -25.043 -2.353 17.675 1.00 88.88 445 ASP A CA 1
ATOM 3572 C C . ASP A 1 445 ? -25.888 -3.355 18.472 1.00 88.88 445 ASP A C 1
ATOM 3574 O O . ASP A 1 445 ? -26.809 -2.955 19.180 1.00 88.88 445 ASP A O 1
ATOM 3578 N N . THR A 1 446 ? -25.560 -4.653 18.429 1.00 89.44 446 THR A N 1
ATOM 3579 C CA . THR A 1 446 ? -26.253 -5.648 19.269 1.00 89.44 446 THR A CA 1
ATOM 3580 C C . THR A 1 446 ? -25.899 -5.560 20.752 1.00 89.44 446 THR A C 1
ATOM 3582 O O . THR A 1 446 ? -26.746 -5.838 21.599 1.00 89.44 446 THR A O 1
ATOM 3585 N N . VAL A 1 447 ? -24.655 -5.201 21.081 1.00 87.69 447 VAL A N 1
ATOM 3586 C CA . VAL A 1 447 ? -24.161 -5.152 22.468 1.00 87.69 447 VAL A CA 1
ATOM 3587 C C . VAL A 1 447 ? -24.463 -3.801 23.121 1.00 87.69 447 VAL A C 1
ATOM 3589 O O . VAL A 1 447 ? -24.722 -3.739 24.320 1.00 87.69 447 VAL A O 1
ATOM 3592 N N . ALA A 1 448 ? -24.426 -2.728 22.337 1.00 85.00 448 ALA A N 1
ATOM 3593 C CA . ALA A 1 448 ? -24.615 -1.348 22.757 1.00 85.00 448 ALA A CA 1
ATOM 3594 C C . ALA A 1 448 ? -25.387 -0.575 21.664 1.00 85.00 448 ALA A C 1
ATOM 3596 O O . ALA A 1 448 ? -24.782 0.193 20.901 1.00 85.00 448 ALA A O 1
ATOM 3597 N N . PRO A 1 449 ? -26.713 -0.798 21.559 1.00 81.31 449 PRO A N 1
ATOM 3598 C CA . PRO A 1 449 ? -27.546 -0.139 20.561 1.00 81.31 449 PRO A CA 1
ATOM 3599 C C . PRO A 1 449 ? -27.551 1.374 20.764 1.00 81.31 449 PRO A C 1
ATOM 3601 O O . PRO A 1 449 ? -27.446 1.868 21.891 1.00 81.31 449 PRO A O 1
ATOM 3604 N N . LEU A 1 450 ? -27.703 2.114 19.665 1.00 71.62 450 LEU A N 1
ATOM 3605 C CA . LEU A 1 450 ? -27.926 3.552 19.738 1.00 71.62 450 LEU A CA 1
ATOM 3606 C C . LEU A 1 450 ? -29.215 3.821 20.540 1.00 71.62 450 LEU A C 1
ATOM 3608 O O . LEU A 1 450 ? -30.229 3.155 20.305 1.00 71.62 450 LEU A O 1
ATOM 3612 N N . PRO A 1 451 ? -29.196 4.757 21.505 1.00 59.88 451 PRO A N 1
ATOM 3613 C CA . PRO A 1 451 ? -30.396 5.130 22.232 1.00 59.88 451 PRO A CA 1
ATOM 3614 C C . PRO A 1 451 ? -31.441 5.661 21.248 1.00 59.88 451 PRO A C 1
ATOM 3616 O O . PRO A 1 451 ? -31.187 6.600 20.506 1.00 59.88 451 PRO A O 1
ATOM 3619 N N . THR A 1 452 ? -32.622 5.052 21.217 1.00 51.91 452 THR A N 1
ATOM 3620 C CA . THR A 1 452 ? -33.717 5.537 20.371 1.00 51.91 452 THR A CA 1
ATOM 3621 C C . THR A 1 452 ? -34.190 6.881 20.933 1.00 51.91 452 THR A C 1
ATOM 3623 O O . THR A 1 452 ? -34.390 6.956 22.152 1.00 51.91 452 THR A O 1
ATOM 3626 N N . PRO A 1 453 ? -34.378 7.937 20.115 1.00 48.81 453 PRO A N 1
ATOM 3627 C CA . PRO A 1 453 ? -34.935 9.189 20.611 1.00 48.81 453 PRO A CA 1
ATOM 3628 C C . PRO A 1 453 ? -36.266 8.887 21.299 1.00 48.81 453 PRO A C 1
ATOM 3630 O O . PRO A 1 453 ? -37.110 8.165 20.757 1.00 48.81 453 PRO A O 1
ATOM 3633 N N . ALA A 1 454 ? -36.427 9.372 22.532 1.00 42.25 454 ALA A N 1
ATOM 3634 C CA . ALA A 1 454 ? -37.646 9.156 23.290 1.00 42.25 454 ALA A CA 1
ATOM 3635 C C . ALA A 1 454 ? -38.817 9.706 22.469 1.00 42.25 454 ALA A C 1
ATOM 3637 O O . ALA A 1 454 ? -38.884 10.907 22.213 1.00 42.25 454 ALA A O 1
ATOM 3638 N N . LEU A 1 455 ? -39.726 8.825 22.040 1.00 37.81 455 LEU A N 1
ATOM 3639 C CA . LEU A 1 455 ? -41.013 9.224 21.485 1.00 37.81 455 LEU A CA 1
ATOM 3640 C C . LEU A 1 455 ? -41.652 10.170 22.501 1.00 37.81 455 LEU A C 1
ATOM 3642 O O . LEU A 1 455 ? -42.057 9.743 23.585 1.00 37.81 455 LEU A O 1
ATOM 3646 N N . THR A 1 456 ? -41.697 11.459 22.175 1.00 35.97 456 THR A N 1
ATOM 3647 C CA . THR A 1 456 ? -42.462 12.433 22.940 1.00 35.97 456 THR A CA 1
ATOM 3648 C C . THR A 1 456 ? -43.887 11.891 23.021 1.00 35.97 456 THR A C 1
ATOM 3650 O O . THR A 1 456 ? -44.488 11.624 21.975 1.00 35.97 456 THR A O 1
ATOM 3653 N N . PRO A 1 457 ? -44.441 11.650 24.226 1.00 39.50 457 PRO A N 1
ATOM 3654 C CA . PRO A 1 457 ? -45.823 11.226 24.330 1.00 39.50 457 PRO A CA 1
ATOM 3655 C C . PRO A 1 457 ? -46.665 12.318 23.680 1.00 39.50 457 PRO A C 1
ATOM 3657 O O . PRO A 1 457 ? -46.609 13.483 24.078 1.00 39.50 457 PRO A O 1
ATOM 3660 N N . THR A 1 458 ? -47.389 11.944 22.629 1.00 35.66 458 THR A N 1
ATOM 3661 C CA . THR A 1 458 ? -48.338 12.818 21.950 1.00 35.66 458 THR A CA 1
ATOM 3662 C C . THR A 1 458 ? -49.255 13.389 23.033 1.00 35.66 458 THR A C 1
ATOM 3664 O O . THR A 1 458 ? -49.821 12.596 23.790 1.00 35.66 458 THR A O 1
ATOM 3667 N N . PRO A 1 459 ? -49.367 14.721 23.197 1.00 42.00 459 PRO A N 1
ATOM 3668 C CA . PRO A 1 459 ? -50.253 15.271 24.208 1.00 42.00 459 PRO A CA 1
ATOM 3669 C C . PRO A 1 459 ? -51.661 14.762 23.908 1.00 42.00 459 PRO A C 1
ATOM 3671 O O . PRO A 1 459 ? -52.187 14.975 22.819 1.00 42.00 459 PRO A O 1
ATOM 3674 N N . ASP A 1 460 ? -52.238 14.030 24.855 1.00 40.44 460 ASP A N 1
ATOM 3675 C CA . ASP A 1 460 ? -53.599 13.526 24.761 1.00 40.44 460 ASP A CA 1
ATOM 3676 C C . ASP A 1 460 ? -54.565 14.722 24.782 1.00 40.44 460 ASP A C 1
ATOM 3678 O O . ASP A 1 460 ? -54.884 15.281 25.833 1.00 40.44 460 ASP A O 1
ATOM 3682 N N . ILE A 1 461 ? -54.994 15.157 23.594 1.00 46.28 461 ILE A N 1
ATOM 3683 C CA . ILE A 1 461 ? -55.892 16.305 23.392 1.00 46.28 461 ILE A CA 1
ATOM 3684 C C . ILE A 1 461 ? -57.355 15.944 23.742 1.00 46.28 461 ILE A C 1
ATOM 3686 O O . ILE A 1 461 ? -58.270 16.695 23.421 1.00 46.28 461 ILE A O 1
ATOM 3690 N N . THR A 1 462 ? -57.638 14.818 24.413 1.00 42.78 462 THR A N 1
ATOM 3691 C CA . THR A 1 462 ? -59.032 14.419 24.708 1.00 42.78 462 THR A CA 1
ATOM 3692 C C . THR A 1 462 ? -59.554 14.758 26.105 1.00 42.78 462 THR A C 1
ATOM 3694 O O . THR A 1 462 ? -60.689 14.413 26.433 1.00 42.78 462 THR A O 1
ATOM 3697 N N . ARG A 1 463 ? -58.829 15.530 26.924 1.00 42.53 463 ARG A N 1
ATOM 3698 C CA . ARG A 1 463 ? -59.387 16.064 28.182 1.00 42.53 463 ARG A CA 1
ATOM 3699 C C . ARG A 1 463 ? -59.880 17.502 28.034 1.00 42.53 463 ARG A C 1
ATOM 3701 O O . ARG A 1 463 ? -59.205 18.454 28.410 1.00 42.53 463 ARG A O 1
ATOM 3708 N N . THR A 1 464 ? -61.105 17.646 27.533 1.00 40.22 464 THR A N 1
ATOM 3709 C CA . THR A 1 464 ? -61.913 18.863 27.707 1.00 40.22 464 THR A CA 1
ATOM 3710 C C . THR A 1 464 ? -62.180 19.114 29.199 1.00 40.22 464 THR A C 1
ATOM 3712 O O . THR A 1 464 ? -62.693 18.211 29.866 1.00 40.22 464 THR A O 1
ATOM 3715 N N . PRO A 1 465 ? -61.886 20.307 29.744 1.00 45.19 465 PRO A N 1
ATOM 3716 C CA . PRO A 1 465 ? -62.282 20.661 31.101 1.00 45.19 465 PRO A CA 1
ATOM 3717 C C . PRO A 1 465 ? -63.785 20.972 31.153 1.00 45.19 465 PRO A C 1
ATOM 3719 O O . PRO A 1 465 ? -64.287 21.826 30.423 1.00 45.19 465 PRO A O 1
ATOM 3722 N N . THR A 1 466 ? -64.505 20.275 32.031 1.00 38.94 466 THR A N 1
ATOM 3723 C CA . THR A 1 466 ? -65.893 20.581 32.399 1.00 38.94 466 THR A CA 1
ATOM 3724 C C . THR A 1 466 ? -65.956 21.975 33.039 1.00 38.94 466 THR A C 1
ATOM 3726 O O . THR A 1 466 ? -65.198 22.222 33.980 1.00 38.94 466 THR A O 1
ATOM 3729 N N . PRO A 1 467 ? -66.829 22.893 32.589 1.00 45.62 467 PRO A N 1
ATOM 3730 C CA . PRO A 1 467 ? -66.985 24.182 33.248 1.00 45.62 467 PRO A CA 1
ATOM 3731 C C . PRO A 1 467 ? -67.685 23.991 34.598 1.00 45.62 467 PRO A C 1
ATOM 3733 O O . PRO A 1 467 ? -68.727 23.340 34.687 1.00 45.62 467 PRO A O 1
ATOM 3736 N N . ALA A 1 468 ? -67.085 24.545 35.650 1.00 44.81 468 ALA A N 1
ATOM 3737 C CA . ALA A 1 468 ? -67.701 24.641 36.964 1.00 44.81 468 ALA A CA 1
ATOM 3738 C C . ALA A 1 468 ? -68.865 25.645 36.916 1.00 44.81 468 ALA A C 1
ATOM 3740 O O . ALA A 1 468 ? -68.696 26.756 36.412 1.00 44.81 468 ALA A O 1
ATOM 3741 N N . ASN A 1 469 ? -70.014 25.225 37.446 1.00 44.09 469 ASN A N 1
ATOM 3742 C CA . ASN A 1 469 ? -71.156 26.066 37.806 1.00 44.09 469 ASN A CA 1
ATOM 3743 C C . ASN A 1 469 ? -71.249 26.130 39.329 1.00 44.09 469 ASN A C 1
ATOM 3745 O O . ASN A 1 469 ? -71.017 25.064 39.952 1.00 44.09 469 ASN A O 1
#

InterPro domains:
  IPR011990 Tetratricopeptide-like helical domain superfamily [G3DSA:1.25.40.10] (81-173)
  IPR011990 Tetratricopeptide-like helical domain superfamily [SSF48452] (93-206)

pLDDT: mean 71.87, std 21.9, range [25.94, 98.06]

Foldseek 3Di:
DDPDCPVPVVLPDLPQDPVNLVVVVVVLVVVCVVDHDDPVSVVSVVVSVVSVCVNPPPDDDDDPDDDPPPDPDPDPPCPDDPVRVLVVLLVVLVVLLVVLVVCVVVVVLVVSLQSLLVSCVSPVLRLSSLLVNLVSCCVPALLSSLVSLVSSCVSPVPPPSSVVSNVVSCCVPPPPDPPPPPPPDDDDDDDDPPVVVVVVVVVVVVVVVPPPDPDPLQDCLCLVVLVVVCCVLPVPDDLVPDDQAADDDPPPPPPDDDDDDDDDDVVVVVVVVVVVVVVVVVVVVVVVVVVDDDDDDDDDDDDDDDDDDDDPDPPPRDDDDPALSLLSLLSVLLVVLSVLLSQLVVLVVCVVVVNDHLVRSLVSLVVSLVVLVVSLVSLVSNNHPYDPLSVVLSVLSNVLSVLLNQLSVLSNSCSSSVDPVSPVVSVVSSVVSSVSSNVSSVSSCVVPNRDDPPPDPDPPPPDDDDDDD